Protein AF-A0A9Q8YGJ2-F1 (afdb_monomer)

Foldseek 3Di:
DDCPPPPPQADPPCDPVVVVVVVLVCLLCVCVVCDPVCLVVLVLVLLLLLQLLLLLLVLLQCQQQNHQALLLLLLLLLLLLQLQCCCPVVVDALVVSLVVSLVSLLVVLLVLLVLLPDLDPDPCLVVLLVVLVVVVVVVVVVCVVPVPPDPQDDPLSSLLVSLVSNLVSLSSQCNDDDPSVHVSSLSNLVSVLQNQLCPVSQVRQQGGFRDHPDDSSRLSVLSSVLSVVSLVVSVVCCPDPLVVLSNVSNVPVVVSVVVPRPSSVSNSVSSSSSSSSSSSSSSSVSSVVRTDGSCVSSDSVSSVLSVQQQQQLFRNDSCSSSVSSVVSSVCQPPVCVPVPPHVVSVVVVSVVSCVPPVRHPSVVVVVVVCVVDDDQPEWCDLVNLVCVLVPDAPDDPPDDQDDFDPFAFERWEKEFAQDCVCVLCVPQQQCVQRLSLLSVLLVNLVNSPFLEEEEEALQQEDADAKEKEQAQWAWDKAAAPVRNSSHIQTDIAGAPNVLLVQLQVCLVVVVGHYDYDHDRPDDDGSQVRSSCCSRPVVNPRHYGYIYDYLPDDLLSLLQSLLSSRVSSSVVRTHYYYYQYFFFQDDADPDDDDRSPFAAQDPVLVVLRVVLLVCQQQQVPVVNVVCLQVRCVPRVTRSSCSSVSSRCSRLPPQFRGKDWSGWGGDRNTTITMMITHGHD

Sequence (679 aa):
MSDTVMIKPVSRVPLKPICIAIALLVLLLFPVFAGERGQYYTVLLMTVFIFATLGHAWNLLAGFCGLLSFGTQAYVGLSGFTVAILSYYFGVPVFWSLPIAALVAAAFSFLLAAPLSELNATRNTWIGVAVAVVLWAVYEIVIAYNPQADVFGGAYIRRVIILLMIFLGALPLLKLKGAYFAIATWIIASALASVFNEWRVVGAGGGMNIASDSSISARYFAAFVILVLSSATVWWLLNSRYGKALTAVRDDEEAATAVGIDIRRVKTLVFLISAPMSALAAGVYYIDAVTITPPDAFHIRWSAYVVFIVVAGGMGTLWGPIIGALLFVFVQRFLVGIWGGGDLTLGIAAVLLILFLPRGVMGLVDDLRRNGRLPIPKAADFTTVRTFLEAPALGKSAEATPSYPSRPGVVSAFLVPSSPLPYLMPANPAWQALIRGFADARVALEASRPDTILMYSSSWMAVLDQPFQMRERLVGVHIDENWHEYGELSYDLRIDREATRAIIQSSRDIGLNSKPVDFERFPIDSGTISANGFLNPQGTTPLILAGANIYHDYETTERLARKAIEVATRLGRRVAVLGVGGLSGSLFRDEIVMQHDRLKSTADDEWNRSILDLMVRGDASALRNTIPKFSDAARVENRFKHFAWVSGAIGDRWAGARVLGYGPIYGTGAAVIEFHVRD

Mean predicted aligned error: 15.62 Å

Solvent-accessible surface area (backbone atoms only — not comparable to full-atom values): 34419 Å² total; per-residue (Å²): 142,77,83,74,76,76,78,66,86,58,82,76,78,81,68,54,69,66,60,54,53,51,52,52,50,51,61,69,46,38,64,74,75,41,42,82,89,27,48,68,58,45,53,53,50,30,51,29,27,26,45,17,25,34,7,48,20,49,31,46,33,34,37,40,38,53,44,48,66,40,28,56,15,35,26,27,27,53,5,32,51,40,31,22,50,36,16,56,78,66,64,40,56,58,75,68,28,31,62,54,14,16,49,55,23,25,54,54,34,48,62,66,39,52,49,46,67,54,91,77,67,58,94,61,62,58,55,60,36,55,49,51,54,49,53,48,54,50,50,54,52,51,36,76,76,35,70,85,72,56,86,60,57,60,75,65,55,35,51,50,54,51,36,49,49,51,42,61,47,30,42,63,37,52,44,43,73,56,72,51,21,18,52,26,33,29,51,43,15,46,37,51,24,56,50,42,33,65,32,66,91,53,42,11,60,77,17,43,60,36,58,67,93,71,51,71,65,57,52,31,51,52,28,48,51,52,26,53,52,46,54,49,50,52,51,53,44,55,73,36,76,62,25,56,50,30,46,38,42,38,75,37,54,68,61,28,42,77,76,69,48,62,61,49,62,55,54,38,50,43,39,46,52,21,25,23,39,28,5,40,26,29,26,54,51,33,62,71,60,34,51,51,33,26,74,69,37,27,26,69,62,54,32,53,52,33,50,45,16,17,45,48,9,10,63,44,41,90,62,8,12,52,52,8,14,49,49,48,51,48,41,60,58,50,51,24,65,72,72,40,69,56,69,57,44,52,52,53,51,45,52,52,41,48,74,77,35,75,49,9,55,51,40,52,55,52,50,60,63,49,66,78,51,80,84,72,61,74,46,53,48,70,68,53,49,45,50,63,72,66,42,80,65,92,64,75,73,90,66,82,78,78,86,52,46,88,58,56,24,75,26,42,36,37,38,31,42,25,70,41,59,58,64,47,44,68,83,37,70,41,34,43,46,36,52,51,9,39,52,54,51,20,54,53,49,62,73,30,62,43,62,31,34,44,33,34,22,53,67,32,71,34,86,77,54,38,44,32,58,48,48,58,68,48,73,53,76,41,63,45,91,88,53,47,76,45,30,60,51,72,46,60,47,32,32,40,48,68,54,38,51,53,33,42,68,52,31,52,81,77,77,36,64,45,40,81,42,72,59,97,82,62,85,75,33,52,15,56,48,40,46,39,50,59,54,45,68,83,35,78,59,24,28,35,42,34,45,29,41,73,85,54,54,51,67,56,35,17,53,50,26,33,50,41,42,53,49,33,28,75,71,60,33,25,26,27,34,35,10,22,35,42,41,22,49,49,57,62,93,63,94,73,64,69,66,70,46,42,60,66,43,71,70,37,51,55,49,45,51,55,51,51,53,35,42,38,67,36,41,63,68,63,42,68,70,42,47,66,57,45,23,66,76,27,47,22,45,73,64,45,35,27,54,26,32,39,52,25,46,54,46,92,33,54,66,19,36,46,79,54,13,62,38,35,57,63,14,12,36,31,41,21,34,44,45,43,67,58,127

Nearest PDB structures (foldseek):
  3vsj-assembly1_C  TM=9.852E-01  e=4.510E-29  Comamonas testosteroni CNB-1
  8ihg-assembly1_D  TM=9.730E-01  e=8.951E-27  Pseudomonas sp.
  7txy-assembly2_E  TM=9.400E-01  e=5.609E-23  Micromonospora rosaria
  8iq8-assembly1_D  TM=8.923E-01  e=1.448E-14  Acinetobacter baumannii
  8in2-assembly2_B  TM=7.397E-01  e=1.316E-08  Beta vulgaris

pLDDT: mean 84.08, std 15.03, range [22.81, 98.38]

Structure (mmCIF, N/CA/C/O backbone):
data_AF-A0A9Q8YGJ2-F1
#
_entry.id   AF-A0A9Q8YGJ2-F1
#
loop_
_atom_site.group_PDB
_atom_site.id
_atom_site.type_symbol
_atom_site.label_atom_id
_atom_site.label_alt_id
_atom_site.label_comp_id
_atom_site.label_asym_id
_atom_site.label_entity_id
_atom_site.label_seq_id
_atom_site.pdbx_PDB_ins_code
_atom_site.Cartn_x
_atom_si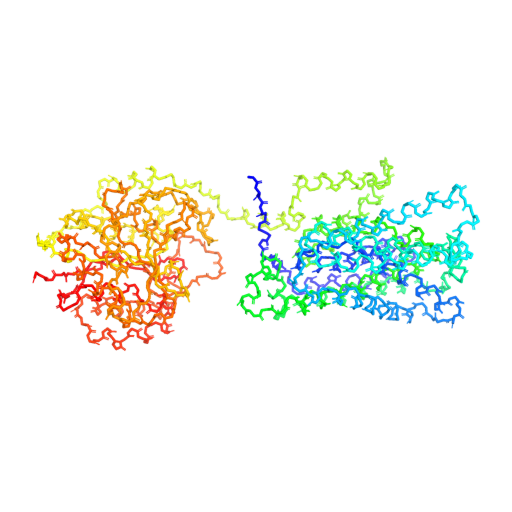te.Cartn_y
_atom_site.Cartn_z
_atom_site.occupancy
_atom_site.B_iso_or_equiv
_atom_site.auth_seq_id
_atom_site.auth_comp_id
_atom_site.auth_asym_id
_atom_site.auth_atom_id
_atom_site.pdbx_PDB_model_num
ATOM 1 N N . MET A 1 1 ? -0.282 20.358 4.629 1.00 27.69 1 MET A N 1
ATOM 2 C CA . MET A 1 1 ? -0.263 20.085 3.178 1.00 27.69 1 MET A CA 1
ATOM 3 C C . MET A 1 1 ? 0.861 19.108 2.893 1.00 27.69 1 MET A C 1
ATOM 5 O O . MET A 1 1 ? 1.986 19.510 2.638 1.00 27.69 1 MET A O 1
ATOM 9 N N . SER A 1 2 ? 0.571 17.823 3.029 1.00 22.81 2 SER A N 1
ATOM 10 C CA . SER A 1 2 ? 1.390 16.743 2.487 1.00 22.81 2 SER A CA 1
ATOM 11 C C . SER A 1 2 ? 0.384 15.692 2.054 1.00 22.81 2 SER A C 1
ATOM 13 O O . SER A 1 2 ? 0.039 14.797 2.821 1.00 22.81 2 SER A O 1
ATOM 15 N N . ASP A 1 3 ? -0.179 15.901 0.868 1.00 25.14 3 ASP A N 1
ATOM 16 C CA . ASP A 1 3 ? -1.005 14.903 0.205 1.00 25.14 3 ASP A CA 1
ATOM 17 C C . ASP A 1 3 ? -0.069 13.770 -0.205 1.00 25.14 3 ASP A C 1
ATOM 19 O O . ASP A 1 3 ? 0.464 13.726 -1.314 1.00 25.14 3 ASP A O 1
ATOM 23 N N . THR A 1 4 ? 0.205 12.869 0.734 1.00 25.83 4 THR A N 1
ATOM 24 C CA . THR A 1 4 ? 0.789 11.573 0.428 1.00 25.83 4 THR A CA 1
ATOM 25 C C . THR A 1 4 ? -0.290 10.833 -0.342 1.00 25.83 4 THR A C 1
ATOM 27 O O . THR A 1 4 ? -1.188 10.222 0.234 1.00 25.83 4 THR A O 1
ATOM 30 N N . VAL A 1 5 ? -0.268 10.987 -1.666 1.00 28.05 5 VAL A N 1
ATOM 31 C CA . VAL A 1 5 ? -1.128 10.253 -2.588 1.00 28.05 5 VAL A CA 1
ATOM 32 C C . VAL A 1 5 ? -0.881 8.771 -2.323 1.00 28.05 5 VAL A C 1
ATOM 34 O O . VAL A 1 5 ? 0.095 8.200 -2.802 1.00 28.05 5 VAL A O 1
ATOM 37 N N . MET A 1 6 ? -1.747 8.151 -1.518 1.00 28.98 6 MET A N 1
ATOM 38 C CA . MET A 1 6 ? -1.797 6.705 -1.366 1.00 28.98 6 MET A CA 1
ATOM 39 C C . MET A 1 6 ? -2.117 6.122 -2.740 1.00 28.98 6 MET A C 1
ATOM 41 O O . MET A 1 6 ? -3.264 6.121 -3.196 1.00 28.98 6 MET A O 1
ATOM 45 N N . ILE A 1 7 ? -1.088 5.652 -3.438 1.00 34.28 7 ILE A N 1
ATOM 46 C CA . ILE A 1 7 ? -1.246 4.897 -4.675 1.00 34.28 7 ILE A CA 1
ATOM 47 C C . ILE A 1 7 ? -1.779 3.518 -4.253 1.00 34.28 7 ILE A C 1
ATOM 49 O O . ILE A 1 7 ? -1.008 2.619 -3.922 1.00 34.28 7 ILE A O 1
ATOM 53 N N . LYS A 1 8 ? -3.112 3.371 -4.217 1.00 35.38 8 LYS A N 1
ATOM 54 C CA . LYS A 1 8 ? -3.815 2.103 -3.943 1.00 35.38 8 LYS A CA 1
ATOM 55 C C . LYS A 1 8 ? -3.195 0.951 -4.765 1.00 35.38 8 LYS A C 1
ATOM 57 O O . LYS A 1 8 ? -2.748 1.194 -5.892 1.00 35.38 8 LYS A O 1
ATOM 62 N N . PRO A 1 9 ? -3.179 -0.296 -4.251 1.00 35.69 9 PRO A N 1
ATOM 63 C CA . PRO A 1 9 ? -2.701 -1.445 -5.010 1.00 35.69 9 PRO A CA 1
ATOM 64 C C . PRO A 1 9 ? -3.460 -1.526 -6.332 1.00 35.69 9 PRO A C 1
ATOM 66 O O . PRO A 1 9 ? -4.690 -1.474 -6.381 1.00 35.69 9 PRO A O 1
ATOM 69 N N . VAL A 1 10 ? -2.685 -1.570 -7.408 1.00 42.53 10 VAL A N 1
ATOM 70 C CA . VAL A 1 10 ? -3.179 -1.325 -8.754 1.00 42.53 10 VAL A CA 1
ATOM 71 C C . VAL A 1 10 ? -4.232 -2.340 -9.173 1.00 42.53 10 VAL A C 1
ATOM 73 O O . VAL A 1 10 ? -4.067 -3.553 -9.006 1.00 42.53 10 VAL A O 1
ATOM 76 N N . SER A 1 11 ? -5.291 -1.809 -9.787 1.00 43.44 11 SER A N 1
ATOM 77 C CA . SER A 1 11 ? -6.306 -2.583 -10.477 1.00 43.44 11 SER A CA 1
ATOM 78 C C . SER A 1 11 ? -5.638 -3.523 -11.489 1.00 43.44 11 SER A C 1
ATOM 80 O O . SER A 1 11 ? -4.888 -3.153 -12.399 1.00 43.44 11 SER A O 1
ATOM 82 N N . ARG A 1 12 ? -5.897 -4.818 -11.334 1.00 52.47 12 ARG A N 1
ATOM 83 C CA . ARG A 1 12 ? -5.625 -5.765 -12.407 1.00 52.47 12 ARG A CA 1
ATOM 84 C C . ARG A 1 12 ? -6.705 -5.517 -13.439 1.00 52.47 12 ARG A C 1
ATOM 86 O O . ARG A 1 12 ? -7.825 -5.969 -13.240 1.00 52.47 12 ARG A O 1
ATOM 93 N N . VAL A 1 13 ? -6.406 -4.798 -14.519 1.00 50.41 13 VAL A N 1
ATOM 94 C CA . VAL A 1 13 ? -7.302 -4.777 -15.680 1.00 50.41 13 VAL A CA 1
ATOM 95 C C . VAL A 1 13 ? -7.495 -6.235 -16.107 1.00 50.41 13 VAL A C 1
ATOM 97 O O . VAL A 1 13 ? -6.526 -6.846 -16.566 1.00 50.41 13 VAL A O 1
ATOM 100 N N . PRO A 1 14 ? -8.697 -6.825 -15.958 1.00 52.34 14 PRO A N 1
ATOM 101 C CA . PRO A 1 14 ? -8.915 -8.206 -16.337 1.00 52.34 14 PRO A CA 1
ATOM 102 C C . PRO A 1 14 ? -9.162 -8.220 -17.845 1.00 52.34 14 PRO A C 1
ATOM 104 O O . PRO A 1 14 ? -10.291 -8.351 -18.313 1.00 52.34 14 PRO A O 1
ATOM 107 N N . LEU A 1 15 ? -8.106 -8.007 -18.632 1.00 59.38 15 LEU A N 1
ATOM 108 C CA . LEU A 1 15 ? -8.152 -8.367 -20.042 1.00 59.38 15 LEU A CA 1
ATOM 109 C C . LEU A 1 15 ? -8.342 -9.882 -20.091 1.00 59.38 15 LEU A C 1
ATOM 111 O O . LEU A 1 15 ? -7.583 -10.628 -19.468 1.00 59.38 15 LEU A O 1
ATOM 115 N N . LYS A 1 16 ? -9.384 -10.340 -20.796 1.00 71.69 16 LYS A N 1
ATOM 116 C CA . LYS A 1 16 ? -9.610 -11.775 -20.991 1.00 71.69 16 LYS A CA 1
ATOM 117 C C . LYS A 1 16 ? -8.320 -12.379 -21.575 1.00 71.69 16 LYS A C 1
ATOM 119 O O . LYS A 1 16 ? -7.793 -11.797 -22.526 1.00 71.69 16 LYS A O 1
ATOM 124 N N . PRO A 1 17 ? -7.825 -13.528 -21.073 1.00 75.25 17 PRO A N 1
ATOM 125 C CA . PRO A 1 17 ? -6.575 -14.137 -21.545 1.00 75.25 17 PRO A CA 1
ATOM 126 C C . PRO A 1 17 ? -6.527 -14.311 -23.069 1.00 75.25 17 PRO A C 1
ATOM 128 O O . PRO A 1 17 ? -5.486 -14.126 -23.690 1.00 75.25 17 PRO A O 1
ATOM 131 N N . ILE A 1 18 ? -7.689 -14.573 -23.672 1.00 76.00 18 ILE A N 1
ATOM 132 C CA . ILE A 1 18 ? -7.884 -14.683 -25.121 1.00 76.00 18 ILE A CA 1
ATOM 133 C C . ILE A 1 18 ? -7.499 -13.386 -25.850 1.00 76.00 18 ILE A C 1
ATOM 135 O O . ILE A 1 18 ? -6.799 -13.441 -26.854 1.00 76.00 18 ILE A O 1
ATOM 139 N N . CYS A 1 19 ? -7.894 -12.215 -25.344 1.00 81.62 19 CYS A N 1
ATOM 140 C CA . CYS A 1 19 ? -7.557 -10.937 -25.974 1.00 81.62 19 CYS A CA 1
ATOM 141 C C . CYS A 1 19 ? -6.047 -10.665 -25.932 1.00 81.62 19 CYS A C 1
ATOM 143 O O . CYS A 1 19 ? -5.491 -10.149 -26.897 1.00 81.62 19 CYS A O 1
ATOM 145 N N . ILE A 1 20 ? -5.383 -11.043 -24.835 1.00 82.75 20 ILE A N 1
ATOM 146 C CA . ILE A 1 20 ? -3.926 -10.920 -24.698 1.00 82.75 20 ILE A CA 1
ATOM 147 C C . ILE A 1 20 ? -3.229 -11.864 -25.683 1.00 82.75 20 ILE A C 1
ATOM 149 O O . ILE A 1 20 ? -2.323 -11.439 -26.393 1.00 82.75 20 ILE A O 1
ATOM 153 N N . ALA A 1 21 ? -3.680 -13.118 -25.775 1.00 83.75 21 ALA A N 1
ATOM 154 C CA . ALA A 1 21 ? -3.126 -14.098 -26.707 1.00 83.75 21 ALA A CA 1
ATOM 155 C C . ALA A 1 21 ? -3.262 -13.647 -28.170 1.00 83.75 21 ALA A C 1
ATOM 157 O O . ALA A 1 21 ? -2.299 -13.736 -28.928 1.00 83.75 21 ALA A O 1
ATOM 158 N N . ILE A 1 22 ? -4.420 -13.096 -28.551 1.00 87.12 22 ILE A N 1
ATOM 159 C CA . ILE A 1 22 ? -4.642 -12.537 -29.892 1.00 87.12 22 ILE A CA 1
ATOM 160 C C . ILE A 1 22 ? -3.704 -11.354 -30.145 1.00 87.12 22 ILE A C 1
ATOM 162 O O . ILE A 1 22 ? -3.053 -11.313 -31.183 1.00 87.12 22 ILE A O 1
ATOM 166 N N . ALA A 1 23 ? -3.591 -10.410 -29.206 1.00 86.62 23 ALA A N 1
ATOM 167 C CA . ALA A 1 23 ? -2.706 -9.257 -29.366 1.00 86.62 23 ALA A CA 1
ATOM 168 C C . ALA A 1 23 ? -1.233 -9.675 -29.520 1.00 86.62 23 ALA A C 1
ATOM 170 O O . ALA A 1 23 ? -0.542 -9.177 -30.406 1.00 86.62 23 ALA A O 1
ATOM 171 N N . LEU A 1 24 ? -0.764 -10.627 -28.707 1.00 89.50 24 LEU A N 1
ATOM 172 C CA . LEU A 1 24 ? 0.588 -11.178 -28.815 1.00 89.50 24 LEU A CA 1
ATOM 173 C C . LEU A 1 24 ? 0.812 -11.887 -30.153 1.00 89.50 24 LEU A C 1
ATOM 175 O O . LEU A 1 24 ? 1.868 -11.711 -30.752 1.00 89.50 24 LEU A O 1
ATOM 179 N N . LEU A 1 25 ? -0.175 -12.642 -30.644 1.00 89.56 25 LEU A N 1
ATOM 180 C CA . LEU A 1 25 ? -0.101 -13.304 -31.946 1.00 89.56 25 LEU A CA 1
ATOM 181 C C . LEU A 1 25 ? -0.027 -12.289 -33.094 1.00 89.56 25 LEU A C 1
ATOM 183 O O . LEU A 1 25 ? 0.777 -12.455 -34.008 1.00 89.56 25 LEU A O 1
ATOM 187 N N . VAL A 1 26 ? -0.827 -11.222 -33.033 1.00 90.00 26 VAL A N 1
ATOM 188 C CA . VAL A 1 26 ? -0.802 -10.140 -34.028 1.00 90.00 26 VAL A CA 1
ATOM 189 C C . VAL A 1 26 ? 0.565 -9.460 -34.054 1.00 90.00 26 VAL A C 1
ATOM 191 O O . VAL A 1 26 ? 1.125 -9.279 -35.132 1.00 90.00 26 VAL A O 1
ATOM 194 N N . LEU A 1 27 ? 1.129 -9.123 -32.890 1.00 91.50 27 LEU A N 1
ATOM 195 C CA . LEU A 1 27 ? 2.460 -8.514 -32.807 1.00 91.50 27 LEU A CA 1
ATOM 196 C C . LEU A 1 27 ? 3.555 -9.475 -33.294 1.00 91.50 27 LEU A C 1
ATOM 198 O O . LEU A 1 27 ? 4.428 -9.072 -34.052 1.00 91.50 27 LEU A O 1
ATOM 202 N N . LEU A 1 28 ? 3.474 -10.761 -32.947 1.00 91.19 28 LEU A N 1
ATOM 203 C CA . LEU A 1 28 ? 4.429 -11.769 -33.408 1.00 91.19 28 LEU A CA 1
ATOM 204 C C . LEU A 1 28 ? 4.438 -11.899 -34.940 1.00 91.19 28 LEU A C 1
ATOM 206 O O . LEU A 1 28 ? 5.500 -11.987 -35.550 1.00 91.19 28 LEU A O 1
ATOM 210 N N . LEU A 1 29 ? 3.265 -11.906 -35.575 1.00 89.62 29 LEU A N 1
ATOM 211 C CA . LEU A 1 29 ? 3.152 -12.081 -37.025 1.00 89.62 29 LEU A CA 1
ATOM 212 C C . LEU A 1 29 ? 3.311 -10.771 -37.813 1.00 89.62 29 LEU A C 1
ATOM 214 O O . LEU A 1 29 ? 3.398 -10.804 -39.042 1.00 89.62 29 LEU A O 1
ATOM 218 N N . PHE A 1 30 ? 3.375 -9.621 -37.137 1.00 90.50 30 PHE A N 1
ATOM 219 C CA . PHE A 1 30 ? 3.376 -8.309 -37.781 1.00 90.50 30 PHE A CA 1
ATOM 220 C C . PHE A 1 30 ? 4.476 -8.136 -38.844 1.00 90.50 30 PHE A C 1
ATOM 222 O O . PHE A 1 30 ? 4.127 -7.773 -39.968 1.00 90.50 30 PHE A O 1
ATOM 229 N N . PRO A 1 31 ? 5.768 -8.442 -38.590 1.00 87.62 31 PRO A N 1
ATOM 230 C CA . PRO A 1 31 ? 6.817 -8.246 -39.597 1.00 87.62 31 PRO A CA 1
ATOM 231 C C . PRO A 1 31 ? 6.627 -9.118 -40.844 1.00 87.62 31 PRO A C 1
ATOM 233 O O . PRO A 1 31 ? 7.026 -8.723 -41.936 1.00 87.62 31 PRO A O 1
ATOM 236 N N . VAL A 1 32 ? 6.005 -10.294 -40.684 1.00 85.56 32 VAL A N 1
ATOM 237 C CA . VAL A 1 32 ? 5.752 -11.244 -41.778 1.00 85.56 32 VAL A CA 1
ATOM 238 C C . VAL A 1 32 ? 4.692 -10.692 -42.729 1.00 85.56 32 VAL A C 1
ATOM 240 O O . VAL A 1 32 ? 4.869 -10.748 -43.942 1.00 85.56 32 VAL A O 1
ATOM 243 N N . PHE A 1 33 ? 3.615 -10.114 -42.191 1.00 86.62 33 PHE A N 1
ATOM 244 C CA . PHE A 1 33 ? 2.544 -9.525 -43.001 1.00 86.62 33 PHE A CA 1
ATOM 245 C C . PHE A 1 33 ? 2.880 -8.132 -43.533 1.00 86.62 33 PHE A C 1
ATOM 247 O O . PHE A 1 33 ? 2.445 -7.768 -44.623 1.00 86.62 33 PHE A O 1
ATOM 254 N N . ALA A 1 34 ? 3.634 -7.341 -42.770 1.00 82.56 34 ALA A N 1
ATOM 255 C CA . ALA A 1 34 ? 3.955 -5.969 -43.138 1.00 82.56 34 ALA A CA 1
ATOM 256 C C . ALA A 1 34 ? 4.971 -5.897 -44.297 1.00 82.56 34 ALA A C 1
ATOM 258 O O . ALA A 1 34 ? 4.949 -4.940 -45.076 1.00 82.56 34 ALA A O 1
ATOM 259 N N . GLY A 1 35 ? 5.831 -6.916 -44.438 1.00 81.06 35 GLY A N 1
ATOM 260 C CA . GLY A 1 35 ? 6.820 -7.015 -45.512 1.00 81.06 35 GLY A CA 1
ATOM 261 C C . GLY A 1 35 ? 7.759 -5.804 -45.584 1.00 81.06 35 GLY A C 1
ATOM 262 O O . GLY A 1 35 ? 7.913 -5.042 -44.628 1.00 81.06 35 GLY A O 1
ATOM 263 N N . GLU A 1 36 ? 8.381 -5.583 -46.744 1.00 78.00 36 GLU A N 1
ATOM 264 C CA . GLU A 1 36 ? 9.342 -4.482 -46.929 1.00 78.00 36 GLU A CA 1
ATOM 265 C C . GLU A 1 36 ? 8.700 -3.091 -46.812 1.00 78.00 36 GLU A C 1
ATOM 267 O O . GLU A 1 36 ? 9.293 -2.172 -46.249 1.00 78.00 36 GLU A O 1
ATOM 272 N N . ARG A 1 37 ? 7.443 -2.942 -47.251 1.00 78.62 37 ARG A N 1
ATOM 273 C CA . ARG A 1 37 ? 6.688 -1.678 -47.137 1.00 78.62 37 ARG A CA 1
ATOM 274 C C . ARG A 1 37 ? 6.381 -1.300 -45.682 1.00 78.62 37 ARG A C 1
ATOM 276 O O . ARG A 1 37 ? 6.091 -0.141 -45.399 1.00 78.62 37 ARG A O 1
ATOM 283 N N . GLY A 1 38 ? 6.454 -2.262 -44.763 1.00 83.50 38 GLY A N 1
ATOM 284 C CA . GLY A 1 38 ? 6.179 -2.099 -43.340 1.00 83.50 38 GLY A CA 1
ATOM 285 C C . GLY A 1 38 ? 7.407 -1.937 -42.441 1.00 83.50 38 GLY A C 1
ATOM 286 O O . GLY A 1 38 ? 7.250 -1.899 -41.216 1.00 83.50 38 GLY A O 1
ATOM 287 N N . GLN A 1 39 ? 8.621 -1.835 -42.996 1.00 86.19 39 GLN A N 1
ATOM 288 C CA . GLN A 1 39 ? 9.856 -1.732 -42.201 1.00 86.19 39 GLN A CA 1
ATOM 289 C C . GLN A 1 39 ? 9.835 -0.551 -41.227 1.00 86.19 39 GLN A C 1
ATOM 291 O O . GLN A 1 39 ? 10.215 -0.700 -40.068 1.00 86.19 39 GLN A O 1
ATOM 296 N N . TYR A 1 40 ? 9.301 0.594 -41.658 1.00 88.44 40 TYR A N 1
ATOM 297 C CA . TYR A 1 40 ? 9.141 1.769 -40.804 1.00 88.44 40 TYR A CA 1
ATOM 298 C C . TYR A 1 40 ? 8.322 1.470 -39.534 1.00 88.44 40 TYR A C 1
ATOM 300 O O . TYR A 1 40 ? 8.743 1.796 -38.424 1.00 88.44 40 TYR A O 1
ATOM 308 N N . TYR A 1 41 ? 7.177 0.798 -39.676 1.00 90.44 41 TYR A N 1
ATOM 309 C CA . TYR A 1 41 ? 6.331 0.425 -38.538 1.00 90.44 41 TYR A CA 1
ATOM 310 C C . TYR A 1 41 ? 6.960 -0.675 -37.680 1.00 90.44 41 TYR A C 1
ATOM 312 O O . TYR A 1 41 ? 6.751 -0.704 -36.470 1.00 90.44 41 TYR A O 1
ATOM 320 N N . THR A 1 42 ? 7.759 -1.551 -38.292 1.00 91.38 42 THR A N 1
ATOM 321 C CA . THR A 1 42 ? 8.524 -2.582 -37.578 1.00 91.38 42 THR A CA 1
ATOM 322 C C . THR A 1 42 ? 9.541 -1.938 -36.637 1.00 91.38 42 THR A C 1
ATOM 324 O O . THR A 1 42 ? 9.583 -2.286 -35.460 1.00 91.38 42 THR A O 1
ATOM 327 N N . VAL A 1 43 ? 10.290 -0.936 -37.111 1.00 91.38 43 VAL A N 1
ATOM 328 C CA . VAL A 1 43 ? 11.221 -0.162 -36.272 1.00 91.38 43 VAL A CA 1
ATOM 329 C C . VAL A 1 43 ? 10.463 0.611 -35.192 1.00 91.38 43 VAL A C 1
ATOM 331 O O . VAL A 1 43 ? 10.847 0.558 -34.029 1.00 91.38 43 VAL A O 1
ATOM 334 N N . LEU A 1 44 ? 9.337 1.248 -35.533 1.00 92.50 44 LEU A N 1
ATOM 335 C CA . LEU A 1 44 ? 8.521 1.991 -34.567 1.00 92.50 44 LEU A CA 1
ATOM 336 C C . LEU A 1 44 ? 8.041 1.103 -33.406 1.00 92.50 44 LEU A C 1
ATOM 338 O O . LEU A 1 44 ? 8.172 1.470 -32.239 1.00 92.50 44 LEU A O 1
ATOM 342 N N . LEU A 1 45 ? 7.502 -0.077 -33.717 1.00 93.94 45 LEU A N 1
ATOM 343 C CA . LEU A 1 45 ? 7.056 -1.046 -32.715 1.00 93.94 45 LEU A CA 1
ATOM 344 C C . LEU A 1 45 ? 8.228 -1.619 -31.913 1.00 93.94 45 LEU A C 1
ATOM 346 O O . LEU A 1 45 ? 8.114 -1.768 -30.699 1.00 93.94 45 LEU A O 1
ATOM 350 N N . MET A 1 46 ? 9.369 -1.880 -32.554 1.00 95.19 46 MET A N 1
ATOM 351 C CA . MET A 1 46 ? 10.592 -2.279 -31.854 1.00 95.19 46 MET A CA 1
ATOM 352 C C . MET A 1 46 ? 11.009 -1.221 -30.823 1.00 95.19 46 MET A C 1
ATOM 354 O O . MET A 1 46 ? 11.293 -1.569 -29.677 1.00 95.19 46 MET A O 1
ATOM 358 N N . THR A 1 47 ? 10.968 0.068 -31.178 1.00 94.94 47 THR A N 1
ATOM 359 C CA . THR A 1 47 ? 11.220 1.173 -30.241 1.00 94.94 47 THR A CA 1
ATOM 360 C C . THR A 1 47 ? 10.233 1.149 -29.073 1.00 94.94 47 THR A C 1
ATOM 362 O O . THR A 1 47 ? 10.652 1.255 -27.921 1.00 94.94 47 THR A O 1
ATOM 365 N N . VAL A 1 48 ? 8.936 0.933 -29.334 1.00 96.69 48 VAL A N 1
ATOM 366 C CA . VAL A 1 48 ? 7.928 0.772 -28.269 1.00 96.69 48 VAL A CA 1
ATOM 367 C C . VAL A 1 48 ? 8.303 -0.379 -27.335 1.00 96.69 48 VAL A C 1
ATOM 369 O O . VAL A 1 48 ? 8.241 -0.209 -26.120 1.00 96.69 48 VAL A O 1
ATOM 372 N N . PHE A 1 49 ? 8.729 -1.529 -27.861 1.00 97.69 49 PHE A N 1
ATOM 373 C CA . PHE A 1 49 ? 9.080 -2.689 -27.036 1.00 97.69 49 PHE A CA 1
ATOM 374 C C . PHE A 1 49 ? 10.302 -2.437 -26.152 1.00 97.69 49 PHE A C 1
ATOM 376 O O . PHE A 1 49 ? 10.282 -2.764 -24.963 1.00 97.69 49 PHE A O 1
ATOM 383 N N . ILE A 1 50 ? 11.340 -1.805 -26.702 1.00 97.75 50 ILE A N 1
ATOM 384 C CA . ILE A 1 50 ? 12.553 -1.421 -25.969 1.00 97.75 50 ILE A CA 1
ATOM 385 C C . ILE A 1 50 ? 12.192 -0.493 -24.804 1.00 97.75 50 ILE A C 1
ATOM 387 O O . ILE A 1 50 ? 12.518 -0.773 -23.648 1.00 97.75 50 ILE A O 1
ATOM 391 N N . PHE A 1 51 ? 11.462 0.587 -25.086 1.00 97.44 51 PHE A N 1
ATOM 392 C CA . PHE A 1 51 ? 11.107 1.583 -24.077 1.00 97.44 51 PHE A CA 1
ATOM 393 C C . PHE A 1 51 ? 10.070 1.077 -23.069 1.00 97.44 51 PHE A C 1
ATOM 395 O O . PHE A 1 51 ? 10.148 1.433 -21.894 1.00 97.44 51 PHE A O 1
ATOM 402 N N . ALA A 1 52 ? 9.156 0.190 -23.470 1.00 97.88 52 ALA A N 1
ATOM 403 C CA . ALA A 1 52 ? 8.251 -0.489 -22.545 1.00 97.88 52 ALA A CA 1
ATOM 404 C C . ALA A 1 52 ? 9.017 -1.404 -21.581 1.00 97.88 52 ALA A C 1
ATOM 406 O O . ALA A 1 52 ? 8.696 -1.454 -20.395 1.00 97.88 52 ALA A O 1
ATOM 407 N N . THR A 1 53 ? 10.061 -2.088 -22.058 1.00 98.06 53 THR A N 1
ATOM 408 C CA . THR A 1 53 ? 10.918 -2.946 -21.224 1.00 98.06 53 THR A CA 1
ATOM 409 C C . THR A 1 53 ? 11.730 -2.117 -20.224 1.00 98.06 53 THR A C 1
ATOM 411 O O . THR A 1 53 ? 11.742 -2.435 -19.033 1.00 98.06 53 THR A O 1
ATOM 414 N N . LEU A 1 54 ? 12.328 -1.003 -20.666 1.00 97.44 54 LEU A N 1
ATOM 415 C CA . LEU A 1 54 ? 12.978 -0.032 -19.773 1.00 97.44 54 LEU A CA 1
ATOM 416 C C . LEU A 1 54 ? 11.986 0.540 -18.745 1.00 97.44 54 LEU A C 1
ATOM 418 O O . LEU A 1 54 ? 12.296 0.638 -17.557 1.00 97.44 54 LEU A O 1
ATOM 422 N N . GLY A 1 55 ? 10.764 0.841 -19.191 1.00 96.75 55 GLY A N 1
ATOM 423 C CA . GLY A 1 55 ? 9.635 1.220 -18.347 1.00 96.75 55 GLY A CA 1
ATOM 424 C C . GLY A 1 55 ? 9.317 0.175 -17.283 1.00 96.75 55 GLY A C 1
ATOM 425 O O . GLY A 1 55 ? 9.193 0.517 -16.113 1.00 96.75 55 GLY A O 1
ATOM 426 N N . HIS A 1 56 ? 9.225 -1.105 -17.648 1.00 96.62 56 HIS A N 1
ATOM 427 C CA . HIS A 1 56 ? 8.982 -2.190 -16.698 1.00 96.62 56 HIS A CA 1
ATOM 428 C C . HIS A 1 56 ? 10.083 -2.298 -15.645 1.00 96.62 56 HIS A C 1
ATOM 430 O O . HIS A 1 56 ? 9.771 -2.450 -14.463 1.00 96.62 56 HIS A O 1
ATOM 436 N N . ALA A 1 57 ? 11.345 -2.190 -16.063 1.00 95.81 57 ALA A N 1
ATOM 437 C CA . ALA A 1 57 ? 12.493 -2.261 -15.171 1.00 95.81 57 ALA A CA 1
ATOM 438 C C . ALA A 1 57 ? 12.424 -1.162 -14.098 1.00 95.81 57 ALA A C 1
ATOM 440 O O . ALA A 1 57 ? 12.428 -1.441 -12.899 1.00 95.81 57 ALA A O 1
ATOM 441 N N . TRP A 1 58 ? 12.240 0.090 -14.518 1.00 94.75 58 TRP A N 1
ATOM 442 C CA . TRP A 1 58 ? 12.172 1.217 -13.588 1.00 94.75 58 TRP A CA 1
ATOM 443 C C . TRP A 1 58 ? 10.871 1.269 -12.785 1.00 94.75 58 TRP A C 1
ATOM 445 O O . TRP A 1 58 ? 10.882 1.652 -11.619 1.00 94.75 58 TRP A O 1
ATOM 455 N N . ASN A 1 59 ? 9.748 0.837 -13.361 1.00 94.12 59 ASN A N 1
ATOM 456 C CA . ASN A 1 59 ? 8.483 0.732 -12.638 1.00 94.12 59 ASN A CA 1
ATOM 457 C C . ASN A 1 59 ? 8.567 -0.299 -11.501 1.00 94.12 59 ASN A C 1
ATOM 459 O O . ASN A 1 59 ? 7.902 -0.132 -10.482 1.00 94.12 59 ASN A O 1
ATOM 463 N N . LEU A 1 60 ? 9.414 -1.328 -11.623 1.00 91.81 60 LEU A N 1
ATOM 464 C CA . LEU A 1 60 ? 9.705 -2.245 -10.521 1.00 91.81 60 LEU A CA 1
ATOM 465 C C . LEU A 1 60 ? 10.419 -1.543 -9.356 1.00 91.81 60 LEU A C 1
ATOM 467 O O . LEU A 1 60 ? 10.041 -1.741 -8.202 1.00 91.81 60 LEU A O 1
ATOM 471 N N . LEU A 1 61 ? 11.392 -0.682 -9.665 1.00 89.06 61 LEU A N 1
ATOM 472 C CA . LEU A 1 61 ? 12.120 0.127 -8.686 1.00 89.06 61 LEU A CA 1
ATOM 473 C C . LEU A 1 61 ? 11.222 1.195 -8.051 1.00 89.06 61 LEU A C 1
ATOM 475 O O . LEU A 1 61 ? 10.920 1.128 -6.862 1.00 89.06 61 LEU A O 1
ATOM 479 N N . ALA A 1 62 ? 10.764 2.167 -8.834 1.00 86.88 62 ALA A N 1
ATOM 480 C CA . ALA A 1 62 ? 10.060 3.332 -8.310 1.00 86.88 62 ALA A CA 1
ATOM 481 C C . ALA A 1 62 ? 8.569 3.062 -8.079 1.00 86.88 62 ALA A C 1
ATOM 483 O O . ALA A 1 62 ? 8.029 3.421 -7.038 1.00 86.88 62 ALA A O 1
ATOM 484 N N . GLY A 1 63 ? 7.905 2.395 -9.024 1.00 86.75 63 GLY A N 1
ATOM 485 C CA . GLY A 1 63 ? 6.457 2.208 -8.985 1.00 86.75 63 GLY A CA 1
ATOM 486 C C . GLY A 1 63 ? 5.990 1.184 -7.955 1.00 86.75 63 GLY A C 1
ATOM 487 O O . GLY A 1 63 ? 5.045 1.456 -7.220 1.00 86.75 63 GLY A O 1
ATOM 488 N N . PHE A 1 64 ? 6.634 0.017 -7.880 1.00 86.38 64 PHE A N 1
ATOM 489 C CA . PHE A 1 64 ? 6.234 -1.060 -6.965 1.00 86.38 64 PHE A CA 1
ATOM 490 C C . PHE A 1 64 ? 7.001 -1.066 -5.643 1.00 86.38 64 PHE A C 1
ATOM 492 O O . PHE A 1 64 ? 6.396 -1.375 -4.623 1.00 86.38 64 PHE A O 1
ATOM 499 N N . CYS A 1 65 ? 8.296 -0.731 -5.646 1.00 84.12 65 CYS A N 1
ATOM 500 C CA . CYS A 1 65 ? 9.136 -0.737 -4.441 1.00 84.12 65 CYS A CA 1
ATOM 501 C C . CYS A 1 65 ? 9.309 0.654 -3.796 1.00 84.12 65 CYS A C 1
ATOM 503 O O . CYS A 1 65 ? 9.801 0.736 -2.674 1.00 84.12 65 CYS A O 1
ATOM 505 N N . GLY A 1 66 ? 8.943 1.748 -4.478 1.00 83.44 66 GLY A N 1
ATOM 506 C CA . GLY A 1 66 ? 9.116 3.118 -3.965 1.00 83.44 66 GLY A CA 1
ATOM 507 C C . GLY A 1 66 ? 10.546 3.672 -4.062 1.00 83.44 66 GLY A C 1
ATOM 508 O O . GLY A 1 66 ? 10.846 4.726 -3.504 1.00 83.44 66 GLY A O 1
ATOM 509 N N . LEU A 1 67 ? 11.450 2.987 -4.768 1.00 82.12 67 LEU A N 1
ATOM 510 C CA . LEU A 1 67 ? 12.848 3.385 -4.927 1.00 82.12 67 LEU A CA 1
ATOM 511 C C . LEU A 1 67 ? 13.043 4.259 -6.166 1.00 82.12 67 LEU A C 1
ATOM 513 O O . LEU A 1 67 ? 13.190 3.764 -7.285 1.00 82.12 67 LEU A O 1
ATOM 517 N N . LEU A 1 68 ? 13.099 5.573 -5.964 1.00 83.38 68 LEU A N 1
ATOM 518 C CA . LEU A 1 68 ? 13.372 6.525 -7.037 1.00 83.38 68 LEU A CA 1
ATOM 519 C C . LEU A 1 68 ? 14.862 6.489 -7.430 1.00 83.38 68 LEU A C 1
ATOM 521 O O . LEU A 1 68 ? 15.684 7.153 -6.808 1.00 83.38 68 LEU A O 1
ATOM 525 N N . SER A 1 69 ? 15.227 5.712 -8.453 1.00 84.62 69 SER A N 1
ATOM 526 C CA . SER A 1 69 ? 16.599 5.660 -8.986 1.00 84.62 69 SER A CA 1
ATOM 527 C C . SER A 1 69 ? 16.727 6.423 -10.306 1.00 84.62 69 SER A C 1
ATOM 529 O O . SER A 1 69 ? 15.925 6.215 -11.213 1.00 84.62 69 SER A O 1
ATOM 531 N N . PHE A 1 70 ? 17.775 7.238 -10.452 1.00 86.06 70 PHE A N 1
ATOM 532 C CA . PHE A 1 70 ? 18.184 7.849 -11.728 1.00 86.06 70 PHE A CA 1
ATOM 533 C C . PHE A 1 70 ? 19.483 7.232 -12.269 1.00 86.06 70 PHE A C 1
ATOM 535 O O . PHE A 1 70 ? 20.220 7.850 -13.031 1.00 86.06 70 PHE A O 1
ATOM 542 N N . GLY A 1 71 ? 19.767 5.987 -11.875 1.00 84.75 71 GLY A N 1
ATOM 543 C CA . GLY A 1 71 ? 20.932 5.230 -12.331 1.00 84.75 71 GLY A CA 1
ATOM 544 C C . GLY A 1 71 ? 20.699 4.391 -13.586 1.00 84.75 71 GLY A C 1
ATOM 545 O O . GLY A 1 71 ? 21.620 3.705 -14.012 1.00 84.75 71 GLY A O 1
ATOM 546 N N . THR A 1 72 ? 19.505 4.410 -14.192 1.00 89.12 72 THR A N 1
ATOM 547 C CA . THR A 1 72 ? 19.155 3.538 -15.334 1.00 89.12 72 THR A CA 1
ATOM 548 C C . THR A 1 72 ? 20.152 3.653 -16.487 1.00 89.12 72 THR A C 1
ATOM 550 O O . THR A 1 72 ? 20.515 2.647 -17.093 1.00 89.12 72 THR A O 1
ATOM 553 N N . GLN A 1 73 ? 20.658 4.862 -16.740 1.00 93.06 73 GLN A N 1
ATOM 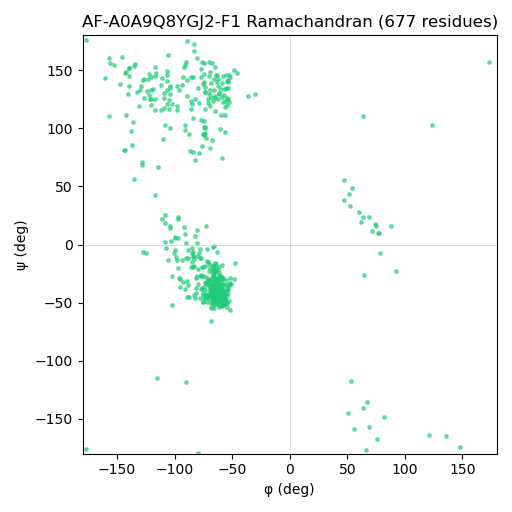554 C CA . GLN A 1 73 ? 21.671 5.129 -17.764 1.00 93.06 73 GLN A CA 1
ATOM 555 C C . GLN A 1 73 ? 23.006 4.392 -17.540 1.00 93.06 73 GLN A C 1
ATOM 557 O O . GLN A 1 73 ? 23.713 4.120 -18.502 1.00 93.06 73 GLN A O 1
ATOM 562 N N . ALA A 1 74 ? 23.341 3.994 -16.305 1.00 92.38 74 ALA A N 1
ATOM 563 C CA . ALA A 1 74 ? 24.498 3.134 -16.055 1.00 92.38 74 ALA A CA 1
ATOM 564 C C . ALA A 1 74 ? 24.308 1.758 -16.703 1.00 92.38 74 ALA A C 1
ATOM 566 O O . ALA A 1 74 ? 25.215 1.257 -17.359 1.00 92.38 74 ALA A O 1
ATOM 567 N N . TYR A 1 75 ? 23.120 1.161 -16.560 1.00 95.06 75 TYR A N 1
ATOM 568 C CA . TYR A 1 75 ? 22.804 -0.134 -17.169 1.00 95.06 75 TYR A CA 1
ATOM 569 C C . TYR A 1 75 ? 22.714 -0.040 -18.692 1.00 95.06 75 TYR A C 1
ATOM 571 O O . TYR A 1 75 ? 23.131 -0.967 -19.384 1.00 95.06 75 TYR A O 1
ATOM 579 N N . VAL A 1 76 ? 22.209 1.086 -19.207 1.00 96.69 76 VAL A N 1
ATOM 580 C CA . VAL A 1 76 ? 22.164 1.368 -20.647 1.00 96.69 76 VAL A CA 1
ATOM 581 C C . VAL A 1 76 ? 23.577 1.412 -21.231 1.00 96.69 76 VAL A C 1
ATOM 583 O O . VAL A 1 76 ? 23.882 0.646 -22.146 1.00 96.69 76 VAL A O 1
ATOM 586 N N . GLY A 1 77 ? 24.456 2.236 -20.654 1.00 95.44 77 GLY A N 1
ATOM 587 C CA . GLY A 1 77 ? 25.835 2.368 -21.112 1.00 95.44 77 GLY A CA 1
ATOM 588 C C . GLY A 1 77 ? 26.646 1.085 -20.957 1.00 95.44 77 GLY A C 1
ATOM 589 O O . GLY A 1 77 ? 27.260 0.634 -21.923 1.00 95.44 77 GLY A O 1
ATOM 590 N N . LEU A 1 78 ? 26.590 0.432 -19.790 1.00 95.50 78 LEU A N 1
ATOM 591 C CA . LEU A 1 78 ? 27.275 -0.847 -19.573 1.00 95.50 78 LEU A CA 1
ATOM 592 C C . LEU A 1 78 ? 26.828 -1.913 -20.576 1.00 95.50 78 LEU A C 1
ATOM 594 O O . LEU A 1 78 ? 27.666 -2.655 -21.085 1.00 95.50 78 LEU A O 1
ATOM 598 N N . SER A 1 79 ? 25.533 -1.978 -20.893 1.00 96.75 79 SER A N 1
ATOM 599 C CA . SER A 1 79 ? 25.018 -2.937 -21.867 1.00 96.75 79 SER A CA 1
ATOM 600 C C . SER A 1 79 ? 25.534 -2.664 -23.273 1.00 96.75 79 SER A C 1
ATOM 602 O O . SER A 1 79 ? 26.149 -3.537 -23.886 1.00 96.75 79 SER A O 1
ATOM 604 N N . GLY A 1 80 ? 25.343 -1.440 -23.768 1.00 95.62 80 GLY A N 1
ATOM 605 C CA . GLY A 1 80 ? 25.738 -1.091 -25.125 1.00 95.62 80 GLY A CA 1
ATOM 606 C C . GLY A 1 80 ? 27.248 -1.234 -25.349 1.00 95.62 80 GLY A C 1
ATOM 607 O O . GLY A 1 80 ? 27.664 -1.779 -26.371 1.00 95.62 80 GLY A O 1
ATOM 608 N N . PHE A 1 81 ? 28.077 -0.866 -24.363 1.00 96.25 81 PHE A N 1
ATOM 609 C CA . PHE A 1 81 ? 29.521 -1.089 -24.450 1.00 96.25 81 PHE A CA 1
ATOM 610 C C . PHE A 1 81 ? 29.899 -2.564 -24.334 1.00 96.25 81 PHE A C 1
ATOM 612 O O . PHE A 1 81 ? 30.822 -2.993 -25.017 1.00 96.25 81 PHE A O 1
ATOM 619 N N . THR A 1 82 ? 29.186 -3.367 -23.540 1.00 96.44 82 THR A N 1
ATOM 620 C CA . THR A 1 82 ? 29.415 -4.821 -23.503 1.00 96.44 82 THR A CA 1
ATOM 621 C C . THR A 1 82 ? 29.133 -5.448 -24.869 1.00 96.44 82 THR A C 1
ATOM 623 O O . THR A 1 82 ? 29.946 -6.221 -25.373 1.00 96.44 82 THR A O 1
ATOM 626 N N . VAL A 1 83 ? 28.023 -5.070 -25.512 1.00 96.69 83 VAL A N 1
ATOM 627 C CA . VAL A 1 83 ? 27.678 -5.520 -26.869 1.00 96.69 83 VAL A CA 1
ATOM 628 C C . VAL A 1 83 ? 28.732 -5.073 -27.886 1.00 96.69 83 VAL A C 1
ATOM 630 O O . VAL A 1 83 ? 29.173 -5.886 -28.702 1.00 96.69 83 VAL A O 1
ATOM 633 N N . ALA A 1 84 ? 29.176 -3.816 -27.821 1.00 95.44 84 ALA A N 1
ATOM 634 C CA . ALA A 1 84 ? 30.195 -3.274 -28.717 1.00 95.44 84 ALA A CA 1
ATOM 635 C C . ALA A 1 84 ? 31.552 -3.965 -28.547 1.00 95.44 84 ALA A C 1
ATOM 637 O O . ALA A 1 84 ? 32.130 -4.411 -29.530 1.00 95.44 84 ALA A O 1
ATOM 638 N N . ILE A 1 85 ? 32.031 -4.139 -27.312 1.00 94.88 85 ILE A N 1
ATOM 639 C CA . ILE A 1 85 ? 33.309 -4.808 -27.031 1.00 94.88 85 ILE A CA 1
ATOM 640 C C . ILE A 1 85 ? 33.286 -6.250 -27.546 1.00 94.88 85 ILE A C 1
ATOM 642 O O . ILE A 1 85 ? 34.215 -6.675 -28.230 1.00 94.88 85 ILE A O 1
ATOM 646 N N . LEU A 1 86 ? 32.227 -7.006 -27.240 1.00 95.75 86 LEU A N 1
ATOM 647 C CA . LEU A 1 86 ? 32.128 -8.418 -27.614 1.00 95.75 86 LEU A CA 1
ATOM 648 C C . LEU A 1 86 ? 32.003 -8.621 -29.125 1.00 95.75 86 LEU A C 1
ATOM 650 O O . LEU A 1 86 ? 32.645 -9.514 -29.674 1.00 95.75 86 LEU A O 1
ATOM 654 N N . SER A 1 87 ? 31.209 -7.792 -29.800 1.00 94.44 87 SER A N 1
ATOM 655 C CA . SER A 1 87 ? 31.060 -7.884 -31.256 1.00 94.44 87 SER A CA 1
ATOM 656 C C . SER A 1 87 ? 32.312 -7.410 -31.994 1.00 94.44 87 SER A C 1
ATOM 658 O O . SER A 1 87 ? 32.774 -8.099 -32.898 1.00 94.44 87 SER A O 1
ATOM 660 N N . TYR A 1 88 ? 32.901 -6.283 -31.587 1.00 92.69 88 TYR A N 1
ATOM 661 C CA . TYR A 1 88 ? 34.027 -5.671 -32.290 1.00 92.69 88 TYR A CA 1
ATOM 662 C C . TYR A 1 88 ? 35.355 -6.403 -32.056 1.00 92.69 88 TYR A C 1
ATOM 664 O O . TYR A 1 88 ? 36.062 -6.713 -33.010 1.00 92.69 88 TYR A O 1
ATOM 672 N N . TYR A 1 89 ? 35.707 -6.699 -30.798 1.00 92.31 89 TYR A N 1
ATOM 673 C CA . TYR A 1 89 ? 37.007 -7.301 -30.471 1.00 92.31 89 TYR A CA 1
ATOM 674 C C . TYR A 1 89 ? 37.005 -8.825 -30.516 1.00 92.31 89 TYR A C 1
ATOM 676 O O . TYR A 1 89 ? 38.012 -9.426 -30.880 1.00 92.31 89 TYR A O 1
ATOM 684 N N . PHE A 1 90 ? 35.894 -9.449 -30.124 1.00 93.19 90 PHE A N 1
ATOM 685 C CA . PHE A 1 90 ? 35.803 -10.904 -29.984 1.00 93.19 90 PHE A CA 1
ATOM 686 C C . PHE A 1 90 ? 34.972 -11.564 -31.091 1.00 93.19 90 PHE A C 1
ATOM 688 O O . PHE A 1 90 ? 34.862 -12.788 -31.108 1.00 93.19 90 PHE A O 1
ATOM 695 N N . GLY A 1 91 ? 34.378 -10.784 -32.005 1.00 91.00 91 GLY A N 1
ATOM 696 C CA . GLY A 1 91 ? 33.551 -11.307 -33.097 1.00 91.00 91 GLY A CA 1
ATOM 697 C C . GLY A 1 91 ? 32.303 -12.057 -32.622 1.00 91.00 91 GLY A C 1
ATOM 698 O O . GLY A 1 91 ? 31.750 -12.868 -33.363 1.00 91.00 91 GLY A O 1
ATOM 699 N N . VAL A 1 92 ? 31.868 -11.843 -31.375 1.00 94.06 92 VAL A N 1
ATOM 700 C CA . VAL A 1 92 ? 30.706 -12.540 -30.812 1.00 94.06 92 VAL A CA 1
ATOM 701 C C . VAL A 1 92 ? 29.442 -12.018 -31.499 1.00 94.06 92 VAL A C 1
ATOM 703 O O . VAL A 1 92 ? 29.233 -10.801 -31.521 1.00 94.06 92 VAL A O 1
ATOM 706 N N . PRO A 1 93 ? 28.552 -12.890 -32.013 1.00 93.56 93 PRO A N 1
ATOM 707 C CA . PRO A 1 93 ? 27.321 -12.432 -32.642 1.00 93.56 93 PRO A CA 1
ATOM 708 C C . PRO A 1 93 ? 26.463 -11.617 -31.667 1.00 93.56 93 PRO A C 1
ATOM 710 O O . PRO A 1 93 ? 26.292 -11.989 -30.504 1.00 93.56 93 PRO A O 1
ATOM 713 N N . VAL A 1 94 ? 25.871 -10.529 -32.158 1.00 93.25 94 VAL A N 1
ATOM 714 C CA . VAL A 1 94 ? 25.226 -9.498 -31.324 1.00 93.25 94 VAL A CA 1
ATOM 715 C C . VAL A 1 94 ? 24.085 -9.989 -30.431 1.00 93.25 94 VAL A C 1
ATOM 717 O O . VAL A 1 94 ? 23.854 -9.430 -29.368 1.00 93.25 94 VAL A O 1
ATOM 720 N N . PHE A 1 95 ? 23.375 -11.054 -30.800 1.00 94.31 95 PHE A N 1
ATOM 721 C CA . PHE A 1 95 ? 22.324 -11.603 -29.935 1.00 94.31 95 PHE A CA 1
ATOM 722 C C . PHE A 1 95 ? 22.887 -12.425 -28.767 1.00 94.31 95 PHE A C 1
ATOM 724 O O . PHE A 1 95 ? 22.262 -12.485 -27.711 1.00 94.31 95 PHE A O 1
ATOM 731 N N . TRP A 1 96 ? 24.084 -13.005 -28.915 1.00 93.12 96 TRP A N 1
ATOM 732 C CA . TRP A 1 96 ? 24.776 -13.731 -27.844 1.00 93.12 96 TRP A CA 1
ATOM 733 C C . TRP A 1 96 ? 25.479 -12.800 -26.856 1.00 93.12 96 TRP A C 1
ATOM 735 O O . TRP A 1 96 ? 25.713 -13.188 -25.711 1.00 93.12 96 TRP A O 1
ATOM 745 N N . SER A 1 97 ? 25.769 -11.559 -27.251 1.00 95.19 97 SER A N 1
ATOM 746 C CA . SER A 1 97 ? 26.271 -10.552 -26.318 1.00 95.19 97 SER A CA 1
ATOM 747 C C . SER A 1 97 ? 25.176 -9.986 -25.403 1.00 95.19 97 SER A C 1
ATOM 749 O O . SER A 1 97 ? 25.509 -9.502 -24.324 1.00 95.19 97 SER A O 1
ATOM 751 N N . LEU A 1 98 ? 23.882 -10.118 -25.745 1.00 96.25 98 LEU A N 1
ATOM 752 C CA . LEU A 1 98 ? 22.766 -9.638 -24.911 1.00 96.25 98 LEU A CA 1
ATOM 753 C C . LEU A 1 98 ? 22.685 -10.330 -23.532 1.00 96.25 98 LEU A C 1
ATOM 755 O O . LEU A 1 98 ? 22.631 -9.614 -22.529 1.00 96.25 98 LEU A O 1
ATOM 759 N N . PRO A 1 99 ? 22.724 -11.677 -23.407 1.00 96.88 99 PRO A N 1
ATOM 760 C CA . PRO A 1 99 ? 22.788 -12.325 -22.096 1.00 96.88 99 PRO A CA 1
ATOM 761 C C . PRO A 1 99 ? 24.017 -11.916 -21.280 1.00 96.88 99 PRO A C 1
ATOM 763 O O . PRO A 1 99 ? 23.915 -11.726 -20.071 1.00 96.88 99 PRO A O 1
ATOM 766 N N . ILE A 1 100 ? 25.175 -11.739 -21.926 1.00 96.75 100 ILE A N 1
ATOM 767 C CA . ILE A 1 100 ? 26.405 -11.324 -21.239 1.00 96.75 100 ILE A CA 1
ATOM 768 C C . ILE A 1 100 ? 26.262 -9.887 -20.725 1.00 96.75 100 ILE A C 1
ATOM 770 O O . ILE A 1 100 ? 26.579 -9.618 -19.569 1.00 96.75 100 ILE A O 1
ATOM 774 N N . ALA A 1 101 ? 25.700 -8.984 -21.529 1.00 96.25 101 ALA A N 1
ATOM 775 C CA . ALA A 1 101 ? 25.379 -7.621 -21.117 1.00 96.25 101 ALA A CA 1
ATOM 776 C C . ALA A 1 101 ? 24.412 -7.593 -19.919 1.00 96.25 101 ALA A C 1
ATOM 778 O O . ALA A 1 101 ? 24.610 -6.828 -18.973 1.00 96.25 101 ALA A O 1
ATOM 779 N N . ALA A 1 102 ? 23.409 -8.475 -19.911 1.00 96.88 102 ALA A N 1
ATOM 780 C CA . ALA A 1 102 ? 22.491 -8.635 -18.788 1.00 96.88 102 ALA A CA 1
ATOM 781 C C . ALA A 1 102 ? 23.205 -9.107 -17.508 1.00 96.88 102 ALA A C 1
ATOM 783 O O . ALA A 1 102 ? 22.931 -8.584 -16.427 1.00 96.88 102 ALA A O 1
ATOM 784 N N . LEU A 1 103 ? 24.151 -10.047 -17.622 1.00 96.56 103 LEU A N 1
ATOM 785 C CA . LEU A 1 103 ? 24.968 -10.525 -16.501 1.00 96.56 103 LEU A CA 1
ATOM 786 C C . LEU A 1 103 ? 25.916 -9.444 -15.968 1.00 96.56 103 LEU A C 1
ATOM 788 O O . LEU A 1 103 ? 26.037 -9.293 -14.753 1.00 96.56 103 LEU A O 1
ATOM 792 N N . VAL A 1 104 ? 26.545 -8.657 -16.847 1.00 95.06 104 VAL A N 1
ATOM 793 C CA . VAL A 1 104 ? 27.390 -7.516 -16.454 1.00 95.06 104 VAL A CA 1
ATOM 794 C C . VAL A 1 104 ? 26.567 -6.485 -15.680 1.00 95.06 104 VAL A C 1
ATOM 796 O O . VAL A 1 104 ? 26.988 -6.032 -14.615 1.00 95.06 104 VAL A O 1
ATOM 799 N N . ALA A 1 105 ? 25.361 -6.165 -16.153 1.00 94.50 105 ALA A N 1
ATOM 800 C CA . ALA A 1 105 ? 24.458 -5.260 -15.449 1.00 94.50 105 ALA A CA 1
ATOM 801 C C . ALA A 1 105 ? 23.969 -5.835 -14.110 1.00 94.50 105 ALA A C 1
ATOM 803 O O . ALA A 1 105 ? 23.901 -5.097 -13.128 1.00 94.50 105 ALA A O 1
ATOM 804 N N . ALA A 1 106 ? 23.683 -7.140 -14.036 1.00 92.31 106 ALA A N 1
ATOM 805 C CA . ALA A 1 106 ? 23.334 -7.817 -12.786 1.00 92.31 106 ALA A CA 1
ATOM 806 C C . ALA A 1 106 ? 24.476 -7.745 -11.764 1.00 92.31 106 ALA A C 1
ATOM 808 O O . ALA A 1 106 ? 24.243 -7.402 -10.607 1.00 92.31 106 ALA A O 1
ATOM 809 N N . ALA A 1 107 ? 25.709 -8.029 -12.193 1.00 89.88 107 ALA A N 1
ATOM 810 C CA . ALA A 1 107 ? 26.895 -7.975 -11.345 1.00 89.88 107 ALA A CA 1
ATOM 811 C C . ALA A 1 107 ? 27.146 -6.551 -10.834 1.00 89.88 107 ALA A C 1
ATOM 813 O O . ALA A 1 107 ? 27.329 -6.344 -9.634 1.00 89.88 107 ALA A O 1
ATOM 814 N N . PHE A 1 108 ? 27.064 -5.557 -11.721 1.00 88.31 108 PHE A N 1
ATOM 815 C CA . PHE A 1 108 ? 27.168 -4.152 -11.342 1.00 88.31 108 PHE A CA 1
ATOM 816 C C . PHE A 1 108 ? 26.060 -3.746 -10.359 1.00 88.31 108 PHE A C 1
ATOM 818 O O . PHE A 1 108 ? 26.330 -3.142 -9.323 1.00 88.31 108 PHE A O 1
ATOM 825 N N . SER A 1 109 ? 24.817 -4.148 -10.623 1.00 87.31 109 SER A N 1
ATOM 826 C CA . SER A 1 109 ? 23.686 -3.872 -9.739 1.00 87.31 109 SER A CA 1
ATOM 827 C C . SER A 1 109 ? 23.804 -4.564 -8.383 1.00 87.31 109 SER A C 1
ATOM 829 O O . SER A 1 109 ? 23.360 -4.001 -7.387 1.00 87.31 109 SER A O 1
ATOM 831 N N . PHE A 1 110 ? 24.374 -5.767 -8.318 1.00 84.12 110 PHE A N 1
ATOM 832 C CA . PHE A 1 110 ? 24.618 -6.470 -7.062 1.00 84.12 110 PHE A CA 1
ATOM 833 C C . PHE A 1 110 ? 25.645 -5.721 -6.204 1.00 84.12 110 PHE A C 1
ATOM 835 O O . PHE A 1 110 ? 25.421 -5.533 -5.009 1.00 84.12 110 PHE A O 1
ATOM 842 N N . LEU A 1 111 ? 26.716 -5.210 -6.825 1.00 79.12 111 LEU A N 1
ATOM 843 C CA . LEU A 1 111 ? 27.699 -4.352 -6.156 1.00 79.12 111 LEU A CA 1
ATOM 844 C C . LEU A 1 111 ? 27.059 -3.057 -5.640 1.00 79.12 111 LEU A C 1
ATOM 846 O O . LEU A 1 111 ? 27.305 -2.666 -4.501 1.00 79.12 111 LEU A O 1
ATOM 850 N N . LEU A 1 112 ? 26.187 -2.428 -6.434 1.00 74.38 112 LEU A N 1
ATOM 851 C CA . LEU A 1 112 ? 25.431 -1.244 -6.012 1.00 74.38 112 LEU A CA 1
ATOM 852 C C . LEU A 1 112 ? 24.405 -1.532 -4.917 1.00 74.38 112 LEU A C 1
ATOM 854 O O . LEU A 1 112 ? 24.089 -0.652 -4.121 1.00 74.38 112 LEU A O 1
ATOM 858 N N . ALA A 1 113 ? 23.873 -2.749 -4.866 1.00 70.94 113 ALA A N 1
ATOM 859 C CA . ALA A 1 113 ? 22.905 -3.140 -3.857 1.00 70.94 113 ALA A CA 1
ATOM 860 C C . ALA A 1 113 ? 23.555 -3.569 -2.531 1.00 70.94 113 ALA A C 1
ATOM 862 O O . ALA A 1 113 ? 22.849 -3.683 -1.532 1.00 70.94 113 ALA A O 1
ATOM 863 N N . ALA A 1 114 ? 24.874 -3.792 -2.487 1.00 67.06 114 ALA A N 1
ATOM 864 C CA . ALA A 1 114 ? 25.573 -4.200 -1.270 1.00 67.06 114 ALA A CA 1
ATOM 865 C C . ALA A 1 114 ? 25.531 -3.137 -0.146 1.00 67.06 114 ALA A C 1
ATOM 867 O O . ALA A 1 114 ? 25.176 -3.503 0.970 1.00 67.06 114 ALA A O 1
ATOM 868 N N . PRO A 1 115 ? 25.768 -1.828 -0.389 1.00 61.34 115 PRO A N 1
ATOM 869 C CA . PRO A 1 115 ? 25.688 -0.789 0.646 1.00 61.34 115 PRO A CA 1
ATOM 870 C C . PRO A 1 115 ? 24.293 -0.591 1.249 1.00 61.34 115 PRO A C 1
ATOM 872 O O . PRO A 1 115 ? 24.192 -0.060 2.354 1.00 61.34 115 PRO A O 1
ATOM 875 N N . LEU A 1 116 ? 23.225 -1.044 0.573 1.00 59.88 116 LEU A N 1
ATOM 876 C CA . LEU A 1 116 ? 21.853 -1.046 1.107 1.00 59.88 116 LEU A CA 1
ATOM 877 C C . LEU A 1 116 ? 21.702 -1.956 2.346 1.00 59.88 116 LEU A C 1
ATOM 879 O O . LEU A 1 116 ? 20.633 -1.991 2.951 1.00 59.88 116 LEU A O 1
ATOM 883 N N . SER A 1 117 ? 22.740 -2.717 2.721 1.00 47.16 117 SER A N 1
ATOM 884 C CA . SER A 1 117 ? 22.723 -3.682 3.822 1.00 47.16 117 SER A CA 1
ATOM 885 C C . SER A 1 117 ? 22.813 -3.093 5.230 1.00 47.16 117 SER A C 1
ATOM 887 O O . SER A 1 117 ? 22.619 -3.838 6.187 1.00 47.16 117 SER A O 1
ATOM 889 N N . GLU A 1 118 ? 23.125 -1.807 5.388 1.00 51.81 118 GLU A N 1
ATOM 890 C CA . GLU A 1 118 ? 23.269 -1.179 6.706 1.00 51.81 118 GLU A CA 1
ATOM 891 C C . GLU A 1 118 ? 22.101 -0.228 6.989 1.00 51.81 118 GLU A C 1
ATOM 893 O O . GLU A 1 118 ? 22.055 0.894 6.491 1.00 51.81 118 GLU A O 1
ATOM 898 N N . LEU A 1 119 ? 21.167 -0.689 7.826 1.00 47.84 119 LEU A N 1
ATOM 899 C CA . LEU A 1 119 ? 19.921 -0.007 8.214 1.00 47.84 119 LEU A CA 1
ATOM 900 C C . LEU A 1 119 ? 20.112 1.275 9.053 1.00 47.84 119 LEU A C 1
ATOM 902 O O . LEU A 1 119 ? 19.136 1.951 9.355 1.00 47.84 119 LEU A O 1
ATOM 906 N N . ASN A 1 120 ? 21.349 1.648 9.393 1.00 49.47 120 ASN A N 1
ATOM 907 C CA . ASN A 1 120 ? 21.653 2.804 10.239 1.00 49.47 120 ASN A CA 1
ATOM 908 C C . ASN A 1 120 ? 22.403 3.890 9.455 1.00 49.47 120 ASN A C 1
ATOM 910 O O . ASN A 1 120 ? 23.566 4.189 9.732 1.00 49.47 120 ASN A O 1
ATOM 914 N N . ALA A 1 121 ? 21.745 4.511 8.475 1.00 48.44 121 ALA A N 1
ATOM 915 C CA . ALA A 1 121 ? 22.241 5.772 7.931 1.00 48.44 121 ALA A CA 1
ATOM 916 C C . ALA A 1 121 ? 21.986 6.885 8.957 1.00 48.44 121 ALA A C 1
ATOM 918 O O . ALA A 1 121 ? 20.892 7.439 9.053 1.00 48.44 121 ALA A O 1
ATOM 919 N N . THR A 1 122 ? 22.995 7.199 9.767 1.00 52.22 122 THR A N 1
ATOM 920 C CA . THR A 1 122 ? 22.965 8.398 10.606 1.00 52.22 122 THR A CA 1
ATOM 921 C C . THR A 1 122 ? 22.960 9.648 9.721 1.00 52.22 122 THR A C 1
ATOM 923 O O . THR A 1 122 ? 23.511 9.658 8.622 1.00 52.22 122 THR A O 1
ATOM 926 N N . ARG A 1 123 ? 22.384 10.747 10.226 1.00 52.00 123 ARG A N 1
ATOM 927 C CA . ARG A 1 123 ? 22.312 12.081 9.584 1.00 52.00 123 ARG A CA 1
ATOM 928 C C . ARG A 1 123 ? 23.649 12.587 8.995 1.00 52.00 123 ARG A C 1
ATOM 930 O O . ARG A 1 123 ? 23.654 13.494 8.169 1.00 52.00 123 ARG A O 1
ATOM 937 N N . ASN A 1 124 ? 24.771 11.982 9.385 1.00 54.47 124 ASN A N 1
ATOM 938 C CA . ASN A 1 124 ? 26.134 12.378 9.050 1.00 54.47 124 ASN A CA 1
ATOM 939 C C . ASN A 1 124 ? 26.680 11.765 7.744 1.00 54.47 124 ASN A C 1
ATOM 941 O O . ASN A 1 124 ? 27.770 12.146 7.324 1.00 54.47 124 ASN A O 1
ATOM 945 N N . THR A 1 125 ? 25.956 10.867 7.060 1.00 57.19 125 THR A N 1
ATOM 946 C CA . THR A 1 125 ? 26.418 10.270 5.786 1.00 57.19 125 THR A CA 1
ATOM 947 C C . THR A 1 125 ? 26.642 11.316 4.676 1.00 57.19 125 THR A C 1
ATOM 949 O O . THR A 1 125 ? 27.518 11.143 3.832 1.00 57.19 125 THR A O 1
ATOM 952 N N . TRP A 1 126 ? 25.934 12.451 4.727 1.00 57.94 126 TRP A N 1
ATOM 953 C CA . TRP A 1 126 ? 26.128 13.601 3.828 1.00 57.94 126 TRP A CA 1
ATOM 954 C C . TRP A 1 126 ? 27.480 14.286 3.960 1.00 57.94 126 TRP A C 1
ATOM 956 O O . TRP A 1 126 ? 27.989 14.823 2.979 1.00 57.94 126 TRP A O 1
ATOM 966 N N . ILE A 1 127 ? 28.058 14.273 5.162 1.00 59.81 127 ILE A N 1
ATOM 967 C CA . ILE A 1 127 ? 29.305 14.982 5.446 1.00 59.81 127 ILE A CA 1
ATOM 968 C C . ILE A 1 127 ? 30.439 14.344 4.644 1.00 59.81 127 ILE A C 1
ATOM 970 O O . ILE A 1 127 ? 31.198 15.060 4.005 1.00 59.81 127 ILE A O 1
ATOM 974 N N . GLY A 1 128 ? 30.500 13.010 4.583 1.00 57.53 128 GLY A N 1
ATOM 975 C CA . GLY A 1 128 ? 31.523 12.306 3.802 1.00 57.53 128 GLY A CA 1
ATOM 976 C C . GLY A 1 128 ? 31.467 12.625 2.304 1.00 57.53 128 GLY A C 1
ATOM 977 O O . GLY A 1 128 ? 32.501 12.776 1.662 1.00 57.53 128 GLY A O 1
ATOM 978 N N . VAL A 1 129 ? 30.264 12.801 1.759 1.00 55.97 129 VAL A N 1
ATOM 979 C CA . VAL A 1 129 ? 30.053 13.101 0.334 1.00 55.97 129 VAL A CA 1
ATOM 980 C C . VAL A 1 129 ? 30.340 14.560 0.019 1.00 55.97 129 VAL A C 1
ATOM 982 O O . VAL A 1 129 ? 31.036 14.844 -0.951 1.00 55.97 129 VAL A O 1
ATOM 985 N N . ALA A 1 130 ? 29.841 15.486 0.840 1.00 61.50 130 ALA A N 1
ATOM 986 C CA . ALA A 1 130 ? 30.148 16.904 0.697 1.00 61.50 130 ALA A CA 1
ATOM 987 C C . ALA A 1 130 ? 31.662 17.134 0.786 1.00 61.50 130 ALA A C 1
ATOM 989 O O . ALA A 1 130 ? 32.224 17.845 -0.040 1.00 61.50 130 ALA A O 1
ATOM 990 N N . VAL A 1 131 ? 32.333 16.455 1.721 1.00 60.59 131 VAL A N 1
ATOM 991 C CA . VAL A 1 131 ? 33.793 16.472 1.840 1.00 60.59 131 VAL A CA 1
ATOM 992 C C . VAL A 1 131 ? 34.455 15.897 0.586 1.00 60.59 131 VAL A C 1
ATOM 994 O O . VAL A 1 131 ? 35.350 16.540 0.055 1.00 60.59 131 VAL A O 1
ATOM 997 N N . ALA A 1 132 ? 34.006 14.757 0.050 1.00 56.88 132 ALA A N 1
ATOM 998 C CA . ALA A 1 132 ? 34.587 14.177 -1.166 1.00 56.88 132 ALA A CA 1
ATOM 999 C C . ALA A 1 132 ? 34.444 15.090 -2.401 1.00 56.88 132 ALA A C 1
ATOM 1001 O O . ALA A 1 132 ? 35.407 15.269 -3.145 1.00 56.88 132 ALA A O 1
ATOM 1002 N N . VAL A 1 133 ? 33.274 15.708 -2.601 1.00 63.84 133 VAL A N 1
ATOM 1003 C CA . VAL A 1 133 ? 33.025 16.640 -3.717 1.00 63.84 133 VAL A CA 1
ATOM 1004 C C . VAL A 1 133 ? 33.833 17.927 -3.556 1.00 63.84 133 VAL A C 1
ATOM 1006 O O . VAL A 1 133 ? 34.415 18.406 -4.526 1.00 63.84 133 VAL A O 1
ATOM 1009 N N . VAL A 1 134 ? 33.903 18.480 -2.341 1.00 67.50 134 VAL A N 1
ATOM 1010 C CA . VAL A 1 134 ? 34.713 19.672 -2.054 1.00 67.50 134 VAL A CA 1
ATOM 1011 C C . VAL A 1 134 ? 36.194 19.372 -2.258 1.00 67.50 134 VAL A C 1
ATOM 1013 O O . VAL A 1 134 ? 36.872 20.148 -2.920 1.00 67.50 134 VAL A O 1
ATOM 1016 N N . LEU A 1 135 ? 36.693 18.237 -1.763 1.00 62.28 135 LEU A N 1
ATOM 1017 C CA . LEU A 1 135 ? 38.080 17.819 -1.976 1.00 62.28 135 LEU A CA 1
ATOM 1018 C C . LEU A 1 135 ? 38.389 17.623 -3.463 1.00 62.28 135 LEU A C 1
ATOM 1020 O O . LEU A 1 135 ? 39.450 18.046 -3.912 1.00 62.28 135 LEU A O 1
ATOM 1024 N N . TRP A 1 136 ? 37.459 17.053 -4.236 1.00 68.12 136 TRP A N 1
ATOM 1025 C CA . TRP A 1 136 ? 37.596 16.957 -5.688 1.00 68.12 136 TRP A CA 1
ATOM 1026 C C . TRP A 1 136 ? 37.673 18.332 -6.361 1.00 68.12 136 TRP A C 1
ATOM 1028 O O . TRP A 1 136 ? 38.600 18.588 -7.127 1.00 68.12 136 TRP A O 1
ATOM 1038 N N . ALA A 1 137 ? 36.731 19.227 -6.060 1.00 66.94 137 ALA A N 1
ATOM 1039 C CA . ALA A 1 137 ? 36.693 20.562 -6.649 1.00 66.94 137 ALA A CA 1
ATOM 1040 C C . ALA A 1 137 ? 37.953 21.367 -6.296 1.00 66.94 137 ALA A C 1
ATOM 1042 O O . ALA A 1 137 ? 38.550 22.002 -7.162 1.00 66.94 137 ALA A O 1
ATOM 1043 N N . VAL A 1 138 ? 38.398 21.294 -5.037 1.00 71.19 138 VAL A N 1
ATOM 1044 C CA . VAL A 1 138 ? 39.647 21.911 -4.574 1.00 71.19 138 VAL A CA 1
ATOM 1045 C C . VAL A 1 138 ? 40.843 21.329 -5.320 1.00 71.19 138 VAL A C 1
ATOM 1047 O O . VAL A 1 138 ? 41.698 22.087 -5.764 1.00 71.19 138 VAL A O 1
ATOM 1050 N N . TYR A 1 139 ? 40.898 20.012 -5.509 1.00 67.00 139 TYR A N 1
ATOM 1051 C CA . TYR A 1 139 ? 41.977 19.361 -6.245 1.00 67.00 139 TYR A CA 1
ATOM 1052 C C . TYR A 1 139 ? 42.046 19.805 -7.718 1.00 67.00 139 TYR A C 1
ATOM 1054 O O . TYR A 1 139 ? 43.126 20.151 -8.198 1.00 67.00 139 TYR A O 1
ATOM 1062 N N . GLU A 1 140 ? 40.909 19.869 -8.422 1.00 66.50 140 GLU A N 1
ATOM 1063 C CA . GLU A 1 140 ? 40.849 20.374 -9.805 1.00 66.50 140 GLU A CA 1
ATOM 1064 C C . GLU A 1 140 ? 41.283 21.842 -9.895 1.00 66.50 140 GLU A C 1
ATOM 1066 O O . GLU A 1 140 ? 42.056 22.204 -10.782 1.00 66.50 140 GLU A O 1
ATOM 1071 N N . ILE A 1 141 ? 40.859 22.681 -8.944 1.00 73.38 141 ILE A N 1
ATOM 1072 C CA . ILE A 1 141 ? 41.298 24.080 -8.862 1.00 73.38 141 ILE A CA 1
ATOM 1073 C C . ILE A 1 141 ? 42.815 24.149 -8.644 1.00 73.38 141 ILE A C 1
ATOM 1075 O O . ILE A 1 141 ? 43.507 24.848 -9.380 1.00 73.38 141 ILE A O 1
ATOM 1079 N N . VAL A 1 142 ? 43.361 23.403 -7.679 1.00 71.38 142 VAL A N 1
ATOM 1080 C CA . VAL A 1 142 ? 44.801 23.404 -7.364 1.00 71.38 142 VAL A CA 1
ATOM 1081 C C . VAL A 1 142 ? 45.639 23.027 -8.583 1.00 71.38 142 VAL A C 1
ATOM 1083 O O . VAL A 1 142 ? 46.651 23.671 -8.846 1.00 71.38 142 VAL A O 1
ATOM 1086 N N . ILE A 1 143 ? 45.207 22.042 -9.366 1.00 67.81 143 ILE A N 1
ATOM 1087 C CA . ILE A 1 143 ? 45.923 21.635 -10.579 1.00 67.81 143 ILE A CA 1
ATOM 1088 C C . ILE A 1 143 ? 45.755 22.613 -11.727 1.00 67.81 143 ILE A C 1
ATOM 1090 O O . ILE A 1 143 ? 46.708 22.815 -12.479 1.00 67.81 143 ILE A O 1
ATOM 1094 N N . ALA A 1 144 ? 44.576 23.216 -11.878 1.00 71.00 144 ALA A N 1
ATOM 1095 C CA . ALA A 1 144 ? 44.371 24.249 -12.884 1.00 71.00 144 ALA A CA 1
ATOM 1096 C C . ALA A 1 144 ? 45.367 25.408 -12.699 1.00 71.00 144 ALA A C 1
ATOM 1098 O O . ALA A 1 144 ? 45.844 25.966 -13.685 1.00 71.00 144 ALA A O 1
ATOM 1099 N N . TYR A 1 145 ? 45.729 25.722 -11.449 1.00 79.44 145 TYR A N 1
ATOM 1100 C CA . TYR A 1 145 ? 46.729 26.741 -11.119 1.00 79.44 145 TYR A CA 1
ATOM 1101 C C . TYR A 1 145 ? 48.171 26.218 -11.040 1.00 79.44 145 TYR A C 1
ATOM 1103 O O . TYR A 1 145 ? 49.098 26.965 -11.349 1.00 79.44 145 TYR A O 1
ATOM 1111 N N . ASN A 1 146 ? 48.392 24.963 -10.640 1.00 76.25 146 ASN A N 1
ATOM 1112 C CA . ASN A 1 146 ? 49.723 24.366 -10.538 1.00 76.25 146 ASN A CA 1
ATOM 1113 C C . ASN A 1 146 ? 49.753 22.926 -11.085 1.00 76.25 146 ASN A C 1
ATOM 1115 O O . ASN A 1 146 ? 49.669 21.961 -10.318 1.00 76.25 146 ASN A O 1
ATOM 1119 N N . PRO A 1 147 ? 49.944 22.757 -12.407 1.00 71.25 147 PRO A N 1
ATOM 1120 C CA . PRO A 1 147 ? 49.965 21.443 -13.048 1.00 71.25 147 PRO A CA 1
ATOM 1121 C C . PRO A 1 147 ? 51.077 20.506 -12.553 1.00 71.25 147 PRO A C 1
ATOM 1123 O O . PRO A 1 147 ? 50.973 19.298 -12.747 1.00 71.25 147 PRO A O 1
ATOM 1126 N N . GLN A 1 148 ? 52.136 21.035 -11.925 1.00 71.12 148 GLN A N 1
ATOM 1127 C CA . GLN A 1 148 ? 53.235 20.230 -11.374 1.00 71.12 148 GLN A CA 1
ATOM 1128 C C . GLN A 1 148 ? 52.948 19.672 -9.971 1.00 71.12 148 GLN A C 1
ATOM 1130 O O . GLN A 1 148 ? 53.684 18.809 -9.504 1.00 71.12 148 GLN A O 1
ATOM 1135 N N . ALA A 1 149 ? 51.871 20.111 -9.310 1.00 67.62 149 ALA A N 1
ATOM 1136 C CA . ALA A 1 149 ? 51.424 19.582 -8.017 1.00 67.62 149 ALA A CA 1
ATOM 1137 C C . ALA A 1 149 ? 50.620 18.268 -8.139 1.00 67.62 149 ALA A C 1
ATOM 1139 O O . ALA A 1 149 ? 49.953 17.847 -7.192 1.00 67.62 149 ALA A O 1
ATOM 1140 N N . ASP A 1 150 ? 50.642 17.629 -9.309 1.00 65.19 150 ASP A N 1
ATOM 1141 C CA . ASP A 1 150 ? 49.877 16.420 -9.584 1.00 65.19 150 ASP A CA 1
ATOM 1142 C C . ASP A 1 150 ? 50.460 15.185 -8.881 1.00 65.19 150 ASP A C 1
ATOM 1144 O O . ASP A 1 150 ? 51.416 14.559 -9.340 1.00 65.19 150 ASP A O 1
ATOM 1148 N N . VAL A 1 151 ? 49.840 14.816 -7.761 1.00 63.28 151 VAL A N 1
ATOM 1149 C CA . VAL A 1 151 ? 50.239 13.671 -6.929 1.00 63.28 151 VAL A CA 1
ATOM 1150 C C . VAL A 1 151 ? 49.876 12.313 -7.563 1.00 63.28 151 VAL A C 1
ATOM 1152 O O . VAL A 1 151 ? 50.442 11.294 -7.174 1.00 63.28 151 VAL A O 1
ATOM 1155 N N . PHE A 1 152 ? 48.951 12.261 -8.536 1.00 59.12 152 PHE A N 1
ATOM 1156 C CA . PHE A 1 152 ? 48.420 11.002 -9.092 1.00 59.12 152 PHE A CA 1
ATOM 1157 C C . PHE A 1 152 ? 48.997 10.625 -10.471 1.00 59.12 152 PHE A C 1
ATOM 1159 O O . PHE A 1 152 ? 48.627 9.591 -11.032 1.00 59.12 152 PHE A O 1
ATOM 1166 N N . GLY A 1 153 ? 49.939 11.408 -11.008 1.00 63.16 153 GLY A N 1
ATOM 1167 C CA . GLY A 1 153 ? 50.609 11.118 -12.280 1.00 63.16 153 GLY A CA 1
ATOM 1168 C C . GLY A 1 153 ? 49.788 11.542 -13.502 1.00 63.16 153 GLY A C 1
ATOM 1169 O O . GLY A 1 153 ? 49.076 12.530 -13.461 1.00 63.16 153 GLY A O 1
ATOM 1170 N N . GLY A 1 154 ? 49.899 10.837 -14.636 1.00 62.22 154 GLY A N 1
ATOM 1171 C CA . GLY A 1 154 ? 49.277 11.275 -15.897 1.00 62.22 154 GLY A CA 1
ATOM 1172 C C . GLY A 1 154 ? 47.774 11.588 -15.778 1.00 62.22 154 GLY A C 1
ATOM 1173 O O . GLY A 1 154 ? 47.048 10.896 -15.066 1.00 62.22 154 GLY A O 1
ATOM 1174 N N . ALA A 1 155 ? 47.296 12.586 -16.536 1.00 63.34 155 ALA A N 1
ATOM 1175 C CA . ALA A 1 155 ? 45.927 13.126 -16.461 1.00 63.34 155 ALA A CA 1
ATOM 1176 C C . ALA A 1 155 ? 44.807 12.060 -16.474 1.00 63.34 155 ALA A C 1
ATOM 1178 O O . ALA A 1 155 ? 43.758 12.253 -15.861 1.00 63.34 155 ALA A O 1
ATOM 1179 N N . TYR A 1 156 ? 45.053 10.921 -17.129 1.00 59.81 156 TYR A N 1
ATOM 1180 C CA . TYR A 1 156 ? 44.170 9.755 -17.141 1.00 59.81 156 TYR A CA 1
ATOM 1181 C C . TYR A 1 156 ? 44.064 9.058 -15.772 1.00 59.81 156 TYR A C 1
ATOM 1183 O O . TYR A 1 156 ? 42.964 8.871 -15.258 1.00 59.81 156 TYR A O 1
ATOM 1191 N N . ILE A 1 157 ? 45.197 8.704 -15.153 1.00 64.31 157 ILE A N 1
ATOM 1192 C CA . ILE A 1 157 ? 45.246 7.977 -13.871 1.00 64.31 157 ILE A CA 1
ATOM 1193 C C . ILE A 1 157 ? 44.625 8.832 -12.765 1.00 64.31 157 ILE A C 1
ATOM 1195 O O . ILE A 1 157 ? 43.800 8.352 -11.988 1.00 64.31 157 ILE A O 1
ATOM 1199 N N . ARG A 1 158 ? 44.940 10.127 -12.773 1.00 62.88 158 ARG A N 1
ATOM 1200 C CA . ARG A 1 158 ? 44.375 11.132 -11.876 1.00 62.88 158 ARG A CA 1
ATOM 1201 C C . ARG A 1 158 ? 42.850 11.177 -11.899 1.00 62.88 158 ARG A C 1
ATOM 1203 O O . ARG A 1 158 ? 42.208 11.054 -10.858 1.00 62.88 158 ARG A O 1
ATOM 1210 N N . ARG A 1 159 ? 42.258 11.323 -13.087 1.00 63.34 159 ARG A N 1
ATOM 1211 C CA . ARG A 1 159 ? 40.799 11.401 -13.247 1.00 63.34 159 ARG A CA 1
ATOM 1212 C C . ARG A 1 159 ? 40.122 10.081 -12.896 1.00 63.34 159 ARG A C 1
ATOM 1214 O O . ARG A 1 159 ? 39.098 10.100 -12.226 1.00 63.34 159 ARG A O 1
ATOM 1221 N N . VAL A 1 160 ? 40.712 8.941 -13.260 1.00 63.56 160 VAL A N 1
ATOM 1222 C CA . VAL A 1 160 ? 40.177 7.616 -12.901 1.00 63.56 160 VAL A CA 1
ATOM 1223 C C . VAL A 1 160 ? 40.160 7.410 -11.385 1.00 63.56 160 VAL A C 1
ATOM 1225 O O . VAL A 1 160 ? 39.143 6.972 -10.857 1.00 63.56 160 VAL A O 1
ATOM 1228 N N . ILE A 1 161 ? 41.228 7.769 -10.667 1.00 64.44 161 ILE A N 1
ATOM 1229 C CA . ILE A 1 161 ? 41.295 7.641 -9.200 1.00 64.44 161 ILE A CA 1
ATOM 1230 C C . ILE A 1 161 ? 40.248 8.530 -8.518 1.00 64.44 161 ILE A C 1
ATOM 1232 O O . ILE A 1 161 ? 39.557 8.091 -7.602 1.00 64.44 161 ILE A O 1
ATOM 1236 N N . ILE A 1 162 ? 40.078 9.760 -8.992 1.00 63.28 162 ILE A N 1
ATOM 1237 C CA . ILE A 1 162 ? 39.059 10.697 -8.507 1.00 63.28 162 ILE A CA 1
ATOM 1238 C C . ILE A 1 162 ? 37.643 10.180 -8.749 1.00 63.28 162 ILE A C 1
ATOM 1240 O O . ILE A 1 162 ? 36.800 10.235 -7.859 1.00 63.28 162 ILE A O 1
ATOM 1244 N N . LEU A 1 163 ? 37.377 9.649 -9.938 1.00 63.06 163 LEU A N 1
ATOM 1245 C CA . LEU A 1 163 ? 36.078 9.078 -10.281 1.00 63.06 163 LEU A CA 1
ATOM 1246 C C . LEU A 1 163 ? 35.803 7.807 -9.475 1.00 63.06 163 LEU A C 1
ATOM 1248 O O . LEU A 1 163 ? 34.667 7.587 -9.061 1.00 63.06 163 LEU A O 1
ATOM 1252 N N . LEU A 1 164 ? 36.839 7.016 -9.177 1.00 65.25 164 LEU A N 1
ATOM 1253 C CA . LEU A 1 164 ? 36.756 5.886 -8.257 1.00 65.25 164 LEU A CA 1
ATOM 1254 C C . LEU A 1 164 ? 36.432 6.362 -6.834 1.00 65.25 164 LEU A C 1
ATOM 1256 O O . LEU A 1 164 ? 35.592 5.763 -6.172 1.00 65.25 164 LEU A O 1
ATOM 1260 N N . MET A 1 165 ? 37.032 7.466 -6.377 1.00 62.00 165 MET A N 1
ATOM 1261 C CA . MET A 1 165 ? 36.705 8.090 -5.090 1.00 62.00 165 MET A CA 1
ATOM 1262 C C . MET A 1 165 ? 35.270 8.632 -5.054 1.00 62.00 165 MET A C 1
ATOM 1264 O O . MET A 1 165 ? 34.595 8.463 -4.044 1.00 62.00 165 MET A O 1
ATOM 1268 N N . ILE A 1 166 ? 34.768 9.221 -6.145 1.00 63.75 166 ILE A N 1
ATOM 1269 C CA . ILE A 1 166 ? 33.368 9.663 -6.268 1.00 63.75 166 ILE A CA 1
ATOM 1270 C C . ILE A 1 166 ? 32.424 8.455 -6.263 1.00 63.75 166 ILE A C 1
ATOM 1272 O O . ILE A 1 166 ? 31.408 8.476 -5.572 1.00 63.75 166 ILE A O 1
ATOM 1276 N N . PHE A 1 167 ? 32.772 7.382 -6.977 1.00 65.19 167 PHE A N 1
ATOM 1277 C CA . PHE A 1 167 ? 32.015 6.133 -6.983 1.00 65.19 167 PHE A CA 1
ATOM 1278 C C . PHE A 1 167 ? 31.957 5.512 -5.581 1.00 65.19 167 PHE A C 1
ATOM 1280 O O . PHE A 1 167 ? 30.863 5.274 -5.074 1.00 65.19 167 PHE A O 1
ATOM 1287 N N . LEU A 1 168 ? 33.105 5.327 -4.912 1.00 64.50 168 LEU A N 1
ATOM 1288 C CA . LEU A 1 168 ? 33.169 4.823 -3.534 1.00 64.50 168 LEU A CA 1
ATOM 1289 C C . LEU A 1 168 ? 32.454 5.764 -2.552 1.00 64.50 168 LEU A C 1
ATOM 1291 O O . LEU A 1 168 ? 31.763 5.296 -1.651 1.00 64.50 168 LEU A O 1
ATOM 1295 N N . GLY A 1 169 ? 32.578 7.078 -2.742 1.00 61.44 169 GLY A N 1
ATOM 1296 C CA . GLY A 1 169 ? 31.926 8.109 -1.937 1.00 61.44 169 GLY A CA 1
ATOM 1297 C C . GLY A 1 169 ? 30.412 8.191 -2.142 1.00 61.44 169 GLY A C 1
ATOM 1298 O O . GLY A 1 169 ? 29.707 8.640 -1.242 1.00 61.44 169 GLY A O 1
ATOM 1299 N N . ALA A 1 170 ? 29.887 7.718 -3.275 1.00 60.16 170 ALA A N 1
ATOM 1300 C CA . ALA A 1 170 ? 28.453 7.642 -3.546 1.00 60.16 170 ALA A CA 1
ATOM 1301 C C . ALA A 1 170 ? 27.794 6.376 -2.964 1.00 60.16 170 ALA A C 1
ATOM 1303 O O . ALA A 1 170 ? 26.582 6.374 -2.747 1.00 60.16 170 ALA A O 1
ATOM 1304 N N . LEU A 1 171 ? 28.562 5.324 -2.642 1.00 66.50 171 LEU A N 1
ATOM 1305 C CA . LEU A 1 171 ? 28.030 4.088 -2.045 1.00 66.50 171 LEU A CA 1
ATOM 1306 C C . LEU A 1 171 ? 27.289 4.324 -0.711 1.00 66.50 171 LEU A C 1
ATOM 1308 O O . LEU A 1 171 ? 26.205 3.766 -0.538 1.00 66.50 171 LEU A O 1
ATOM 1312 N N . PRO A 1 172 ? 27.771 5.171 0.222 1.00 63.22 172 PRO A N 1
ATOM 1313 C CA . PRO A 1 172 ? 27.027 5.512 1.432 1.00 63.22 172 PRO A CA 1
ATOM 1314 C C . PRO A 1 172 ? 25.712 6.259 1.167 1.00 63.22 172 PRO A C 1
ATOM 1316 O O . PRO A 1 172 ? 24.763 6.082 1.928 1.00 63.22 172 PRO A O 1
ATOM 1319 N N . LEU A 1 173 ? 25.615 7.058 0.095 1.00 60.56 173 LEU A N 1
ATOM 1320 C CA . LEU A 1 173 ? 24.378 7.779 -0.248 1.00 60.56 173 LEU A CA 1
ATOM 1321 C C . LEU A 1 173 ? 23.251 6.835 -0.668 1.00 60.56 173 LEU A C 1
ATOM 1323 O O . LEU A 1 173 ? 22.080 7.186 -0.543 1.00 60.56 173 LEU A O 1
ATOM 1327 N N . LEU A 1 174 ? 23.589 5.628 -1.128 1.00 62.88 174 LEU A N 1
ATOM 1328 C CA . LEU A 1 174 ? 22.599 4.605 -1.454 1.00 62.88 174 LEU A CA 1
ATOM 1329 C C . LEU A 1 174 ? 21.819 4.138 -0.215 1.00 62.88 174 LEU A C 1
ATOM 1331 O O . LEU A 1 174 ? 20.747 3.564 -0.364 1.00 62.88 174 LEU A O 1
ATOM 1335 N N . LYS A 1 175 ? 22.301 4.435 1.001 1.00 65.38 175 LYS A N 1
ATOM 1336 C CA . LYS A 1 175 ? 21.586 4.174 2.261 1.00 65.38 175 LYS A CA 1
ATOM 1337 C C . LYS A 1 175 ? 20.481 5.196 2.561 1.00 65.38 175 LYS A C 1
ATOM 1339 O O . LYS A 1 175 ? 19.707 5.005 3.495 1.00 65.38 175 LYS A O 1
ATOM 1344 N N . LEU A 1 176 ? 20.426 6.303 1.819 1.00 65.44 176 LEU A N 1
ATOM 1345 C CA . LEU A 1 176 ? 19.511 7.415 2.076 1.00 65.44 176 LEU A CA 1
ATOM 1346 C C . LEU A 1 176 ? 18.194 7.237 1.313 1.00 65.44 176 LEU A C 1
ATOM 1348 O O . LEU A 1 176 ? 18.142 6.560 0.290 1.00 65.44 176 LEU A O 1
ATOM 1352 N N . LYS A 1 177 ? 17.111 7.841 1.818 1.00 67.19 177 LYS A N 1
ATOM 1353 C CA . LYS A 1 177 ? 15.757 7.703 1.255 1.00 67.19 177 LYS A CA 1
ATOM 1354 C C . LYS A 1 177 ? 15.443 8.804 0.229 1.00 67.19 177 LYS A C 1
ATOM 1356 O O . LYS A 1 177 ? 15.952 9.922 0.315 1.00 67.19 177 LYS A O 1
ATOM 1361 N N . GLY A 1 178 ? 14.555 8.496 -0.718 1.00 70.31 178 GLY A N 1
ATOM 1362 C CA . GLY A 1 178 ? 13.939 9.479 -1.619 1.00 70.31 178 GLY A CA 1
ATOM 1363 C C . GLY A 1 178 ? 14.903 10.128 -2.620 1.00 70.31 178 GLY A C 1
ATOM 1364 O O . GLY A 1 178 ? 15.710 9.449 -3.250 1.00 70.31 178 GLY A O 1
ATOM 1365 N N . ALA A 1 179 ? 14.813 11.453 -2.783 1.00 71.38 179 ALA A N 1
ATOM 1366 C CA . ALA A 1 179 ? 15.556 12.214 -3.799 1.00 71.38 179 ALA A CA 1
ATOM 1367 C C . ALA A 1 179 ? 17.079 12.011 -3.731 1.00 71.38 179 ALA A C 1
ATOM 1369 O O . ALA A 1 179 ? 17.777 12.030 -4.741 1.00 71.38 179 ALA A O 1
ATOM 1370 N N . TYR A 1 180 ? 17.594 11.767 -2.536 1.00 72.88 180 TYR A N 1
ATOM 1371 C CA . TYR A 1 180 ? 19.008 11.554 -2.294 1.00 72.88 180 TYR A CA 1
ATOM 1372 C C . TYR A 1 180 ? 19.548 10.259 -2.899 1.00 72.88 180 TYR A C 1
ATOM 1374 O O . TYR A 1 180 ? 20.636 10.251 -3.474 1.00 72.88 180 TYR A O 1
ATOM 1382 N N . PHE A 1 181 ? 18.754 9.192 -2.837 1.00 77.56 181 PHE A N 1
ATOM 1383 C CA . PHE A 1 181 ? 19.042 7.939 -3.523 1.00 77.56 181 PHE A CA 1
ATOM 1384 C C . PHE A 1 181 ? 19.096 8.136 -5.045 1.00 77.56 181 PHE A C 1
ATOM 1386 O O . PHE A 1 181 ? 19.991 7.633 -5.732 1.00 77.56 181 PHE A O 1
ATOM 1393 N N . ALA A 1 182 ? 18.162 8.930 -5.574 1.00 81.44 182 ALA A N 1
ATOM 1394 C CA . ALA A 1 182 ? 18.102 9.257 -6.992 1.00 81.44 182 ALA A CA 1
ATOM 1395 C C . ALA A 1 182 ? 19.375 9.987 -7.449 1.00 81.44 182 ALA A C 1
ATOM 1397 O O . ALA A 1 182 ? 20.008 9.573 -8.419 1.00 81.44 182 ALA A O 1
ATOM 1398 N N . ILE A 1 183 ? 19.804 11.006 -6.697 1.00 78.00 183 ILE A N 1
ATOM 1399 C CA . ILE A 1 183 ? 21.039 11.759 -6.963 1.00 78.00 183 ILE A CA 1
ATOM 1400 C C . ILE A 1 183 ? 22.267 10.844 -6.892 1.00 78.00 183 ILE A C 1
ATOM 1402 O O . ILE A 1 183 ? 23.114 10.892 -7.779 1.00 78.00 183 ILE A O 1
ATOM 1406 N N . ALA A 1 184 ? 22.354 9.972 -5.886 1.00 76.69 184 ALA A N 1
ATOM 1407 C CA . ALA A 1 184 ? 23.469 9.038 -5.737 1.00 76.69 184 ALA A CA 1
ATOM 1408 C C . ALA A 1 184 ? 23.619 8.113 -6.950 1.00 76.69 184 ALA A C 1
ATOM 1410 O O . ALA A 1 184 ? 24.697 7.992 -7.529 1.00 76.69 184 ALA A O 1
ATOM 1411 N N . THR A 1 185 ? 22.514 7.490 -7.364 1.00 83.94 185 THR A N 1
ATOM 1412 C CA . THR A 1 185 ? 22.503 6.585 -8.520 1.00 83.94 185 THR A CA 1
ATOM 1413 C C . THR A 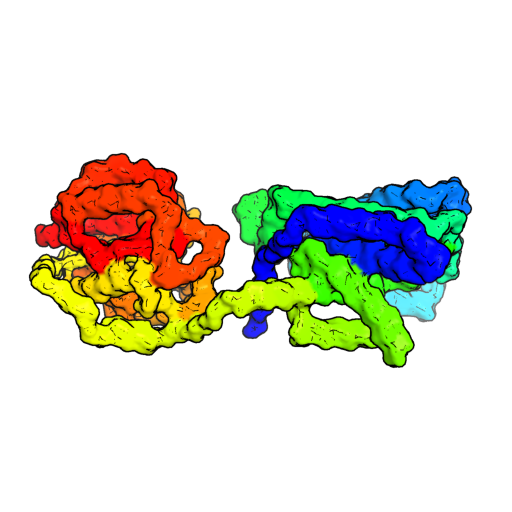1 185 ? 22.809 7.312 -9.833 1.00 83.94 185 THR A C 1
ATOM 1415 O O . THR A 1 185 ? 23.472 6.739 -10.697 1.00 83.94 185 THR A O 1
ATOM 1418 N N . TRP A 1 186 ? 22.424 8.586 -9.960 1.00 83.69 186 TRP A N 1
ATOM 1419 C CA . TRP A 1 186 ? 22.843 9.430 -11.079 1.00 83.69 186 TRP A CA 1
ATOM 1420 C C . TRP A 1 186 ? 24.348 9.722 -11.059 1.00 83.69 186 TRP A C 1
ATOM 1422 O O . TRP A 1 186 ? 25.015 9.518 -12.071 1.00 83.69 186 TRP A O 1
ATOM 1432 N N . ILE A 1 187 ? 24.907 10.157 -9.925 1.00 78.62 187 ILE A N 1
ATOM 1433 C CA . ILE A 1 187 ? 26.345 10.451 -9.792 1.00 78.62 187 ILE A CA 1
ATOM 1434 C C . ILE A 1 187 ? 27.182 9.227 -10.171 1.00 78.62 187 ILE A C 1
ATOM 1436 O O . ILE A 1 187 ? 28.151 9.353 -10.913 1.00 78.62 187 ILE A O 1
ATOM 1440 N N . ILE A 1 188 ? 26.775 8.039 -9.725 1.00 79.88 188 ILE A N 1
ATOM 1441 C CA . ILE A 1 188 ? 27.425 6.771 -10.070 1.00 79.88 188 ILE A CA 1
ATOM 1442 C C . ILE A 1 188 ? 27.422 6.530 -11.584 1.00 79.88 188 ILE A C 1
ATOM 1444 O O . ILE A 1 188 ? 28.445 6.154 -12.156 1.00 79.88 188 ILE A O 1
ATOM 1448 N N . ALA A 1 189 ? 26.290 6.769 -12.247 1.00 85.50 189 ALA A N 1
ATOM 1449 C CA . ALA A 1 189 ? 26.195 6.622 -13.692 1.00 85.50 189 ALA A CA 1
ATOM 1450 C C . ALA A 1 189 ? 27.046 7.659 -14.444 1.00 85.50 189 ALA A C 1
ATOM 1452 O O . ALA A 1 189 ? 27.694 7.323 -15.432 1.00 85.50 189 ALA A O 1
ATOM 1453 N N . SER A 1 190 ? 27.093 8.898 -13.952 1.00 81.62 190 SER A N 1
ATOM 1454 C CA . SER A 1 190 ? 27.950 9.956 -14.498 1.00 81.62 190 SER A CA 1
ATOM 1455 C C . SER A 1 190 ? 29.436 9.640 -14.308 1.00 81.62 190 SER A C 1
ATOM 1457 O O . SER A 1 190 ? 30.232 9.877 -15.211 1.00 81.62 190 SER A O 1
ATOM 1459 N N . ALA A 1 191 ? 29.816 9.043 -13.176 1.00 78.19 191 ALA A N 1
ATOM 1460 C CA . ALA A 1 191 ? 31.186 8.604 -12.939 1.00 78.19 191 ALA A CA 1
ATOM 1461 C C . ALA A 1 191 ? 31.602 7.508 -13.934 1.00 78.19 191 ALA A C 1
ATOM 1463 O O . ALA A 1 191 ? 32.687 7.584 -14.510 1.00 78.19 191 ALA A O 1
ATOM 1464 N N . LEU A 1 192 ? 30.716 6.539 -14.205 1.00 84.00 192 LEU A N 1
ATOM 1465 C CA . LEU A 1 192 ? 30.926 5.559 -15.274 1.00 84.00 192 LEU A CA 1
ATOM 1466 C C . LEU A 1 192 ? 31.072 6.231 -16.643 1.00 84.00 192 LEU A C 1
ATOM 1468 O O . LEU A 1 192 ? 31.998 5.895 -17.376 1.00 84.00 192 LEU A O 1
ATOM 1472 N N . ALA A 1 193 ? 30.218 7.208 -16.963 1.00 85.06 193 ALA A N 1
ATOM 1473 C CA . ALA A 1 193 ? 30.306 7.965 -18.211 1.00 85.06 193 ALA A CA 1
ATOM 1474 C C . ALA A 1 193 ? 31.705 8.554 -18.415 1.00 85.06 193 ALA A C 1
ATOM 1476 O O . ALA A 1 193 ? 32.307 8.383 -19.472 1.00 85.06 193 ALA A O 1
ATOM 1477 N N . SER A 1 194 ? 32.242 9.205 -17.382 1.00 81.12 194 SER A N 1
ATOM 1478 C CA . SER A 1 194 ? 33.567 9.818 -17.424 1.00 81.12 194 SER A CA 1
ATOM 1479 C C . SER A 1 194 ? 34.687 8.791 -17.595 1.00 81.12 194 SER A C 1
ATOM 1481 O O . SER A 1 194 ? 35.621 9.050 -18.350 1.00 81.12 194 SER A O 1
ATOM 1483 N N . VAL A 1 195 ? 34.584 7.613 -16.964 1.00 82.19 195 VAL A N 1
ATOM 1484 C CA . VAL A 1 195 ? 35.549 6.516 -17.166 1.00 82.19 195 VAL A CA 1
ATOM 1485 C C . VAL A 1 195 ? 35.552 6.064 -18.628 1.00 82.19 195 VAL A C 1
ATOM 1487 O O . VAL A 1 195 ? 36.612 5.994 -19.245 1.00 82.19 195 VAL A O 1
ATOM 1490 N N . PHE A 1 196 ? 34.379 5.812 -19.214 1.00 87.38 196 PHE A N 1
ATOM 1491 C CA . PHE A 1 196 ? 34.267 5.387 -20.614 1.00 87.38 196 PHE A CA 1
ATOM 1492 C C . PHE A 1 196 ? 34.680 6.485 -21.603 1.00 87.38 196 PHE A C 1
ATOM 1494 O O . PHE A 1 196 ? 35.256 6.185 -22.646 1.00 87.38 196 PHE A O 1
ATOM 1501 N N . ASN A 1 197 ? 34.456 7.755 -21.261 1.00 85.81 197 ASN A N 1
ATOM 1502 C CA . ASN A 1 197 ? 34.837 8.898 -22.090 1.00 85.81 197 ASN A CA 1
ATOM 1503 C C . ASN A 1 197 ? 36.355 9.045 -22.274 1.00 85.81 197 ASN A C 1
ATOM 1505 O O . ASN A 1 197 ? 36.796 9.627 -23.259 1.00 85.81 197 ASN A O 1
ATOM 1509 N N . GLU A 1 198 ? 37.152 8.505 -21.358 1.00 79.88 198 GLU A N 1
ATOM 1510 C CA . GLU A 1 198 ? 38.619 8.548 -21.419 1.00 79.88 198 GLU A CA 1
ATOM 1511 C C . GLU A 1 198 ? 39.222 7.185 -21.807 1.00 79.88 198 GLU A C 1
ATOM 1513 O O . GLU A 1 198 ? 40.405 7.072 -22.144 1.00 79.88 198 GLU A O 1
ATOM 1518 N N . TRP A 1 199 ? 38.425 6.115 -21.765 1.00 81.94 199 TRP A N 1
ATOM 1519 C CA . TRP A 1 199 ? 38.913 4.763 -21.989 1.00 81.94 199 TRP A CA 1
ATOM 1520 C C . TRP A 1 199 ? 39.206 4.521 -23.476 1.00 81.94 199 TRP A C 1
ATOM 1522 O O . TRP A 1 199 ? 38.333 4.254 -24.298 1.00 81.94 199 TRP A O 1
ATOM 1532 N N . ARG A 1 200 ? 40.494 4.582 -23.829 1.00 83.31 200 ARG A N 1
ATOM 1533 C CA . ARG A 1 200 ? 40.976 4.490 -25.221 1.00 83.31 200 ARG A CA 1
ATOM 1534 C C . ARG A 1 200 ? 40.594 3.197 -25.943 1.00 83.31 200 ARG A C 1
ATOM 1536 O O . ARG A 1 200 ? 40.447 3.221 -27.159 1.00 83.31 200 ARG A O 1
ATOM 1543 N N . VAL A 1 201 ? 40.436 2.089 -25.214 1.00 83.06 201 VAL A N 1
ATOM 1544 C CA . VAL A 1 201 ? 40.031 0.794 -25.794 1.00 83.06 201 VAL A CA 1
ATOM 1545 C C . VAL A 1 201 ? 38.602 0.858 -26.322 1.00 83.06 201 VAL A C 1
ATOM 1547 O O . VAL A 1 201 ? 38.291 0.211 -27.303 1.00 83.06 201 VAL A O 1
ATOM 1550 N N . VAL A 1 202 ? 37.735 1.678 -25.732 1.00 87.25 202 VAL A N 1
ATOM 1551 C CA . VAL A 1 202 ? 36.353 1.841 -26.206 1.00 87.25 202 VAL A CA 1
ATOM 1552 C C . VAL A 1 202 ? 36.185 3.069 -27.106 1.00 87.25 202 VAL A C 1
ATOM 1554 O O . VAL A 1 202 ? 35.096 3.627 -27.205 1.00 87.25 202 VAL A O 1
ATOM 1557 N N . GLY A 1 203 ? 37.277 3.525 -27.729 1.00 85.69 203 GLY A N 1
ATOM 1558 C CA . GLY A 1 203 ? 37.291 4.712 -28.587 1.00 85.69 203 GLY A CA 1
ATOM 1559 C C . GLY A 1 203 ? 37.140 6.044 -27.842 1.00 85.69 203 GLY A C 1
ATOM 1560 O O . GLY A 1 203 ? 36.964 7.081 -28.485 1.00 85.69 203 GLY A O 1
ATOM 1561 N N . ALA A 1 204 ? 37.249 6.038 -26.504 1.00 87.06 204 ALA A N 1
ATOM 1562 C CA . ALA A 1 204 ? 37.077 7.211 -25.644 1.00 87.06 204 ALA A CA 1
ATOM 1563 C C . ALA A 1 204 ? 35.757 7.950 -25.965 1.00 87.06 204 ALA A C 1
ATOM 1565 O O . ALA A 1 204 ? 34.760 7.323 -26.326 1.00 87.06 204 ALA A O 1
ATOM 1566 N N . GLY A 1 205 ? 35.723 9.281 -25.874 1.00 83.62 205 GLY A N 1
ATOM 1567 C CA . GLY A 1 205 ? 34.535 10.077 -26.207 1.00 83.62 205 GLY A CA 1
ATOM 1568 C C . GLY A 1 205 ? 34.026 9.916 -27.647 1.00 83.62 205 GLY A C 1
ATOM 1569 O O . GLY A 1 205 ? 32.870 10.239 -27.912 1.00 83.62 205 GLY A O 1
ATOM 1570 N N . GLY A 1 206 ? 34.850 9.384 -28.560 1.00 87.88 206 GLY A N 1
ATOM 1571 C CA . GLY A 1 206 ? 34.461 9.066 -29.937 1.00 87.88 206 GLY A CA 1
ATOM 1572 C C . GLY A 1 206 ? 33.622 7.791 -30.072 1.00 87.88 206 GLY A C 1
ATOM 1573 O O . GLY A 1 206 ? 32.903 7.647 -31.058 1.00 87.88 206 GLY A O 1
ATOM 1574 N N . GLY A 1 207 ? 33.660 6.903 -29.075 1.00 92.19 207 GLY A N 1
ATOM 1575 C CA . GLY A 1 207 ? 32.853 5.688 -29.046 1.00 92.19 207 GLY A CA 1
ATOM 1576 C C . GLY A 1 207 ? 33.329 4.559 -29.966 1.00 92.19 207 GLY A C 1
ATOM 1577 O O . GLY A 1 207 ? 34.437 4.580 -30.499 1.00 92.19 207 GLY A O 1
ATOM 1578 N N . MET A 1 208 ? 32.476 3.549 -30.147 1.00 92.75 208 MET A N 1
ATOM 1579 C CA . MET A 1 208 ? 32.744 2.377 -30.990 1.00 92.75 208 MET A CA 1
ATOM 1580 C C . MET A 1 208 ? 31.561 2.022 -31.880 1.00 92.75 208 MET A C 1
ATOM 1582 O O . MET A 1 208 ? 30.404 2.271 -31.542 1.00 92.75 208 MET A O 1
ATOM 1586 N N . ASN A 1 209 ? 31.871 1.349 -32.986 1.00 93.06 209 ASN A N 1
ATOM 1587 C CA . ASN A 1 209 ? 30.878 0.689 -33.820 1.00 93.06 209 ASN A CA 1
ATOM 1588 C C . ASN A 1 209 ? 30.585 -0.722 -33.301 1.00 93.06 209 ASN A C 1
ATOM 1590 O O . ASN A 1 209 ? 31.474 -1.432 -32.834 1.00 93.06 209 ASN A O 1
ATOM 1594 N N . ILE A 1 210 ? 29.329 -1.125 -33.423 1.00 92.00 210 ILE A N 1
ATOM 1595 C CA . ILE A 1 210 ? 28.820 -2.455 -33.121 1.00 92.00 210 ILE A CA 1
ATOM 1596 C C . ILE A 1 210 ? 28.732 -3.212 -34.442 1.00 92.00 210 ILE A C 1
ATOM 1598 O O . ILE A 1 210 ? 27.969 -2.845 -35.335 1.00 92.00 210 ILE A O 1
ATOM 1602 N N . ALA A 1 211 ? 29.523 -4.275 -34.567 1.00 85.44 211 ALA A N 1
ATOM 1603 C CA . ALA A 1 211 ? 29.514 -5.123 -35.753 1.00 85.44 211 ALA A CA 1
ATOM 1604 C C . ALA A 1 211 ? 28.250 -5.998 -35.747 1.00 85.44 211 ALA A C 1
ATOM 1606 O O . ALA A 1 211 ? 28.135 -6.927 -34.947 1.00 85.44 211 ALA A O 1
ATOM 1607 N N . SER A 1 212 ? 27.280 -5.675 -36.608 1.00 84.44 212 SER A N 1
ATOM 1608 C CA . SER A 1 212 ? 25.971 -6.332 -36.658 1.00 84.44 212 SER A CA 1
ATOM 1609 C C . SER A 1 212 ? 25.473 -6.485 -38.094 1.00 84.44 212 SER A C 1
ATOM 1611 O O . SER A 1 212 ? 25.045 -5.511 -38.706 1.00 84.44 212 SER A O 1
ATOM 1613 N N . ASP A 1 213 ? 25.412 -7.725 -38.579 1.00 83.94 213 ASP A N 1
ATOM 1614 C CA . ASP A 1 213 ? 24.747 -8.077 -39.847 1.00 83.94 213 ASP A CA 1
ATOM 1615 C C . ASP A 1 213 ? 23.274 -8.484 -39.633 1.00 83.94 213 ASP A C 1
ATOM 1617 O O . ASP A 1 213 ? 22.638 -9.119 -40.476 1.00 83.94 213 ASP A O 1
ATOM 1621 N N . SER A 1 214 ? 22.711 -8.174 -38.460 1.00 89.00 214 SER A N 1
ATOM 1622 C CA . SER A 1 214 ? 21.373 -8.636 -38.088 1.00 89.00 214 SER A CA 1
ATOM 1623 C C . SER A 1 214 ? 20.261 -7.896 -38.842 1.00 89.00 214 SER A C 1
ATOM 1625 O O . SER A 1 214 ? 20.232 -6.664 -38.948 1.00 89.00 214 SER A O 1
ATOM 1627 N N . SER A 1 215 ? 19.276 -8.651 -39.333 1.00 91.00 215 SER A N 1
ATOM 1628 C CA . SER A 1 215 ? 18.110 -8.074 -40.005 1.00 91.00 215 SER A CA 1
ATOM 1629 C C . SER A 1 215 ? 17.228 -7.278 -39.034 1.00 91.00 215 SER A C 1
ATOM 1631 O O . SER A 1 215 ? 17.218 -7.517 -37.823 1.00 91.00 215 SER A O 1
ATOM 1633 N N . ILE A 1 216 ? 16.449 -6.333 -39.569 1.00 90.56 216 ILE A N 1
ATOM 1634 C CA . ILE A 1 216 ? 15.468 -5.558 -38.788 1.00 90.56 216 ILE A CA 1
ATOM 1635 C C . ILE A 1 216 ? 14.461 -6.502 -38.114 1.00 90.56 216 ILE A C 1
ATOM 1637 O O . ILE A 1 216 ? 14.140 -6.334 -36.940 1.00 90.56 216 ILE A O 1
ATOM 1641 N N . SER A 1 217 ? 14.012 -7.547 -38.817 1.00 90.94 217 SER A N 1
ATOM 1642 C CA . SER A 1 217 ? 13.096 -8.548 -38.263 1.00 90.94 217 SER A CA 1
ATOM 1643 C C . SER A 1 217 ? 13.708 -9.301 -37.079 1.00 90.94 217 SER A C 1
ATOM 1645 O O . SER A 1 217 ? 13.025 -9.520 -36.084 1.00 90.94 217 SER A O 1
ATOM 1647 N N . ALA A 1 218 ? 14.995 -9.660 -37.138 1.00 92.50 218 ALA A N 1
ATOM 1648 C CA . ALA A 1 218 ? 15.664 -10.340 -36.029 1.00 92.50 218 ALA A CA 1
ATOM 1649 C C . ALA A 1 218 ? 15.745 -9.448 -34.776 1.00 92.50 218 ALA A C 1
ATOM 1651 O O . ALA A 1 218 ? 15.433 -9.902 -33.674 1.00 92.50 218 ALA A O 1
ATOM 1652 N N . ARG A 1 219 ? 16.081 -8.161 -34.948 1.00 94.56 219 ARG A N 1
ATOM 1653 C CA . ARG A 1 219 ? 16.076 -7.161 -33.864 1.00 94.56 219 ARG A CA 1
ATOM 1654 C C . ARG A 1 219 ? 14.677 -6.952 -33.278 1.00 94.56 219 ARG A C 1
ATOM 1656 O O . ARG A 1 219 ? 14.523 -6.922 -32.059 1.00 94.56 219 ARG A O 1
ATOM 1663 N N . TYR A 1 220 ? 13.655 -6.894 -34.133 1.00 95.56 220 TYR A N 1
ATOM 1664 C CA . TYR A 1 220 ? 12.254 -6.815 -33.721 1.00 95.56 220 TYR A CA 1
ATOM 1665 C C . TYR A 1 220 ? 11.849 -7.999 -32.838 1.00 95.56 220 TYR A C 1
ATOM 1667 O O . TYR A 1 220 ? 11.310 -7.799 -31.749 1.00 95.56 220 TYR A O 1
ATOM 1675 N N . PHE A 1 221 ? 12.137 -9.230 -33.275 1.00 95.44 221 PHE A N 1
ATOM 1676 C CA . PHE A 1 221 ? 11.813 -10.427 -32.499 1.00 95.44 221 PHE A CA 1
ATOM 1677 C C . PHE A 1 221 ? 12.574 -10.469 -31.174 1.00 95.44 221 PHE A C 1
ATOM 1679 O O . PHE A 1 221 ? 11.980 -10.819 -30.157 1.00 95.44 221 PHE A O 1
ATOM 1686 N N . ALA A 1 222 ? 13.844 -10.052 -31.154 1.00 96.12 222 ALA A N 1
ATOM 1687 C CA . ALA A 1 222 ? 14.604 -9.930 -29.915 1.00 96.12 222 ALA A CA 1
ATOM 1688 C C . ALA A 1 222 ? 13.933 -8.946 -28.939 1.00 96.12 222 ALA A C 1
ATOM 1690 O O . ALA A 1 222 ? 13.663 -9.316 -27.796 1.00 96.12 222 ALA A O 1
ATOM 1691 N N . ALA A 1 223 ? 13.583 -7.735 -29.390 1.00 97.31 223 ALA A N 1
ATOM 1692 C CA . ALA A 1 223 ? 12.890 -6.743 -28.563 1.00 97.31 223 ALA A CA 1
ATOM 1693 C C . ALA A 1 223 ? 11.523 -7.244 -28.063 1.00 97.31 223 ALA A C 1
ATOM 1695 O O . ALA A 1 223 ? 11.182 -7.056 -26.895 1.00 97.31 223 ALA A O 1
ATOM 1696 N N . PHE A 1 224 ? 10.753 -7.913 -28.926 1.00 97.00 224 PHE A N 1
ATOM 1697 C CA . PHE A 1 224 ? 9.449 -8.475 -28.577 1.00 97.00 224 PHE A CA 1
ATOM 1698 C C . PHE A 1 224 ? 9.564 -9.570 -27.510 1.00 97.00 224 PHE A C 1
ATOM 1700 O O . PHE A 1 224 ? 8.861 -9.525 -26.502 1.00 97.00 224 PHE A O 1
ATOM 1707 N N . VAL A 1 225 ? 10.482 -10.525 -27.689 1.00 96.81 225 VAL A N 1
ATOM 1708 C CA . VAL A 1 225 ? 10.724 -11.599 -26.714 1.00 96.81 225 VAL A CA 1
ATOM 1709 C C . VAL A 1 225 ? 11.181 -11.019 -25.377 1.00 96.81 225 VAL A C 1
ATOM 1711 O O .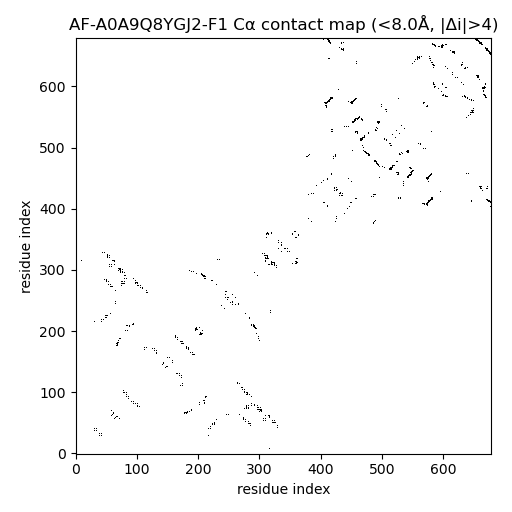 VAL A 1 225 ? 10.661 -11.414 -24.335 1.00 96.81 225 VAL A O 1
ATOM 1714 N N . ILE A 1 226 ? 12.095 -10.045 -25.390 1.00 97.69 226 ILE A N 1
ATOM 1715 C CA . ILE A 1 226 ? 12.574 -9.371 -24.176 1.00 97.69 226 ILE A CA 1
ATOM 1716 C C . ILE A 1 226 ? 11.425 -8.663 -23.446 1.00 97.69 226 ILE A C 1
ATOM 1718 O O . ILE A 1 226 ? 11.328 -8.795 -22.223 1.00 97.69 226 ILE A O 1
ATOM 1722 N N . LEU A 1 227 ? 10.530 -7.976 -24.165 1.00 97.38 227 LEU A N 1
ATOM 1723 C CA . LEU A 1 227 ? 9.342 -7.355 -23.575 1.00 97.38 227 LEU A CA 1
ATOM 1724 C C . LEU A 1 227 ? 8.422 -8.404 -22.946 1.00 97.38 227 LEU A C 1
ATOM 1726 O O . LEU A 1 227 ? 8.054 -8.265 -21.783 1.00 97.38 227 LEU A O 1
ATOM 1730 N N . VAL A 1 228 ? 8.075 -9.465 -23.680 1.00 96.06 228 VAL A N 1
ATOM 1731 C CA . VAL A 1 228 ? 7.169 -10.515 -23.188 1.00 96.06 228 VAL A CA 1
ATOM 1732 C C . VAL A 1 228 ? 7.738 -11.183 -21.936 1.00 96.06 228 VAL A C 1
ATOM 1734 O O . VAL A 1 228 ? 7.030 -11.312 -20.936 1.00 96.06 228 VAL A O 1
ATOM 1737 N N . LEU A 1 229 ? 9.023 -11.552 -21.949 1.00 96.62 229 LEU A N 1
ATOM 1738 C CA . LEU A 1 229 ? 9.705 -12.139 -20.793 1.00 96.62 229 LEU A CA 1
ATOM 1739 C C . LEU A 1 229 ? 9.771 -11.165 -19.612 1.00 96.62 229 LEU A C 1
ATOM 1741 O O . LEU A 1 229 ? 9.561 -11.567 -18.468 1.00 96.62 229 LEU A O 1
ATOM 1745 N N . SER A 1 230 ? 10.007 -9.882 -19.876 1.00 96.06 230 SER A N 1
ATOM 1746 C CA . SER A 1 230 ? 10.028 -8.828 -18.860 1.00 96.06 230 SER A CA 1
ATOM 1747 C C . SER A 1 230 ? 8.667 -8.632 -18.204 1.00 96.06 230 SER A C 1
ATOM 1749 O O . SER A 1 230 ? 8.559 -8.667 -16.977 1.00 96.06 230 SER A O 1
ATOM 1751 N N . SER A 1 231 ? 7.605 -8.493 -18.999 1.00 94.19 231 SER A N 1
ATOM 1752 C CA . SER A 1 231 ? 6.238 -8.364 -18.495 1.00 94.19 231 SER A CA 1
ATOM 1753 C C . SER A 1 231 ? 5.806 -9.619 -17.730 1.00 94.19 231 SER A C 1
ATOM 1755 O O . SER A 1 231 ? 5.195 -9.500 -16.668 1.00 94.19 231 SER A O 1
ATOM 1757 N N . ALA A 1 232 ? 6.166 -10.815 -18.213 1.00 93.19 232 ALA A N 1
ATOM 1758 C CA . ALA A 1 232 ? 5.898 -12.078 -17.526 1.00 93.19 232 ALA A CA 1
ATOM 1759 C C . ALA A 1 232 ? 6.651 -12.184 -16.190 1.00 93.19 232 ALA A C 1
ATOM 1761 O O . ALA A 1 232 ? 6.065 -12.599 -15.191 1.00 93.19 232 ALA A O 1
ATOM 1762 N N . THR A 1 233 ? 7.915 -11.755 -16.145 1.00 94.31 233 THR A N 1
ATOM 1763 C CA . THR A 1 233 ? 8.729 -11.729 -14.919 1.00 94.31 233 THR A CA 1
ATOM 1764 C C . THR A 1 233 ? 8.135 -10.780 -13.884 1.00 94.31 233 THR A C 1
ATOM 1766 O O . THR A 1 233 ? 7.975 -11.159 -12.723 1.00 94.31 233 THR A O 1
ATOM 1769 N N . VAL A 1 234 ? 7.740 -9.570 -14.300 1.00 92.69 234 VAL A N 1
ATOM 1770 C CA . VAL A 1 234 ? 7.067 -8.605 -13.417 1.00 92.69 234 VAL A CA 1
ATOM 1771 C C . VAL A 1 234 ? 5.737 -9.173 -12.922 1.00 92.69 234 VAL A C 1
ATOM 1773 O O . VAL A 1 234 ? 5.477 -9.152 -11.723 1.00 92.69 234 VAL A O 1
ATOM 1776 N N . TRP A 1 235 ? 4.910 -9.739 -13.804 1.00 91.44 235 TRP A N 1
ATOM 1777 C CA . TRP A 1 235 ? 3.642 -10.361 -13.417 1.00 91.44 235 TRP A CA 1
ATOM 1778 C C . TRP A 1 235 ? 3.832 -11.499 -12.403 1.00 91.44 235 TRP A C 1
ATOM 1780 O O . TRP A 1 235 ? 3.148 -11.537 -11.379 1.00 91.44 235 TRP A O 1
ATOM 1790 N N . TRP A 1 236 ? 4.790 -12.396 -12.648 1.00 90.62 236 TRP A N 1
ATOM 1791 C CA . TRP A 1 236 ? 5.109 -13.502 -11.747 1.00 90.62 236 TRP A CA 1
ATOM 1792 C C . TRP A 1 236 ? 5.575 -12.997 -10.378 1.00 90.62 236 TRP A C 1
ATOM 1794 O O . TRP A 1 236 ? 5.088 -13.463 -9.344 1.00 90.62 236 TRP A O 1
ATOM 1804 N N . LEU A 1 237 ? 6.454 -11.992 -10.358 1.00 88.06 237 LEU A N 1
ATOM 1805 C CA . LEU A 1 237 ? 6.963 -11.402 -9.126 1.00 88.06 237 LEU A CA 1
ATOM 1806 C C . LEU A 1 237 ? 5.842 -10.753 -8.304 1.00 88.06 237 LEU A C 1
ATOM 1808 O O . LEU A 1 237 ? 5.745 -11.009 -7.101 1.00 88.06 237 LEU A O 1
ATOM 1812 N N . LEU A 1 238 ? 4.963 -9.979 -8.947 1.00 85.62 238 LEU A N 1
ATOM 1813 C CA . LEU A 1 238 ? 3.825 -9.314 -8.302 1.00 85.62 238 LEU A CA 1
ATOM 1814 C C . LEU A 1 238 ? 2.772 -10.300 -7.783 1.00 85.62 238 LEU A C 1
ATOM 1816 O O . LEU A 1 238 ? 2.089 -10.015 -6.800 1.00 85.62 238 LEU A O 1
ATOM 1820 N N . ASN A 1 239 ? 2.653 -11.471 -8.408 1.00 83.50 239 ASN A N 1
ATOM 1821 C CA . ASN A 1 239 ? 1.760 -12.534 -7.952 1.00 83.50 239 ASN A CA 1
ATOM 1822 C C . ASN A 1 239 ? 2.378 -13.429 -6.864 1.00 83.50 239 ASN A C 1
ATOM 1824 O O . ASN A 1 239 ? 1.678 -14.265 -6.289 1.00 83.50 239 ASN A O 1
ATOM 1828 N N . SER A 1 240 ? 3.661 -13.253 -6.552 1.00 83.62 240 SER A N 1
ATOM 1829 C CA . SER A 1 240 ? 4.363 -14.002 -5.510 1.00 83.62 240 SER A CA 1
ATOM 1830 C C . SER A 1 240 ? 4.261 -13.332 -4.128 1.00 83.62 240 SER A C 1
ATOM 1832 O O . SER A 1 240 ? 3.787 -12.204 -3.978 1.00 83.62 240 SER A O 1
ATOM 1834 N N . ARG A 1 241 ? 4.782 -14.000 -3.087 1.00 82.31 241 ARG A N 1
ATOM 1835 C CA . ARG A 1 241 ? 4.957 -13.402 -1.747 1.00 82.31 241 ARG A CA 1
ATOM 1836 C C . ARG A 1 241 ? 5.827 -12.138 -1.759 1.00 82.31 241 ARG A C 1
ATOM 1838 O O . ARG A 1 241 ? 5.614 -11.255 -0.935 1.00 82.31 241 ARG A O 1
ATOM 1845 N N . TYR A 1 242 ? 6.769 -12.039 -2.703 1.00 80.62 242 TYR A N 1
ATOM 1846 C CA . TYR A 1 242 ? 7.635 -10.870 -2.843 1.00 80.62 242 TYR A CA 1
ATOM 1847 C C . TYR A 1 242 ? 6.860 -9.658 -3.361 1.00 80.62 242 TYR A C 1
ATOM 1849 O O . TYR A 1 242 ? 7.156 -8.554 -2.935 1.00 80.62 242 TYR A O 1
ATOM 1857 N N . GLY A 1 243 ? 5.817 -9.846 -4.178 1.00 83.25 243 GLY A N 1
ATOM 1858 C CA . GLY A 1 243 ? 4.930 -8.760 -4.608 1.00 83.25 243 GLY A CA 1
ATOM 1859 C C . GLY A 1 243 ? 4.257 -8.047 -3.435 1.00 83.25 243 GLY A C 1
ATOM 1860 O O . GLY A 1 243 ? 4.276 -6.825 -3.359 1.00 83.25 243 GLY A O 1
ATOM 1861 N N . LYS A 1 244 ? 3.746 -8.812 -2.463 1.00 80.31 244 LYS A N 1
ATOM 1862 C CA . LYS A 1 244 ? 3.164 -8.254 -1.229 1.00 80.31 244 LYS A CA 1
ATOM 1863 C C . LYS A 1 244 ? 4.212 -7.546 -0.371 1.00 80.31 244 LYS A C 1
ATOM 1865 O O . LYS A 1 244 ? 3.941 -6.478 0.163 1.00 80.31 244 LYS A O 1
ATOM 1870 N N . ALA A 1 245 ? 5.405 -8.134 -0.265 1.00 80.88 245 ALA A N 1
ATOM 1871 C CA . ALA A 1 245 ? 6.517 -7.527 0.458 1.00 80.88 245 ALA A CA 1
ATOM 1872 C C . ALA A 1 245 ? 6.973 -6.209 -0.191 1.00 80.88 245 ALA A C 1
ATOM 1874 O O . ALA A 1 245 ? 7.289 -5.270 0.525 1.00 80.88 245 ALA A O 1
ATOM 1875 N N . LEU A 1 246 ? 6.955 -6.113 -1.526 1.00 82.94 246 LEU A N 1
ATOM 1876 C CA . LEU A 1 246 ? 7.265 -4.884 -2.259 1.00 82.94 246 LEU A CA 1
ATOM 1877 C C . LEU A 1 246 ? 6.277 -3.769 -1.944 1.00 82.94 246 LEU A C 1
ATOM 1879 O O . LEU A 1 246 ? 6.703 -2.662 -1.638 1.00 82.94 246 LEU A O 1
ATOM 1883 N N . THR A 1 247 ? 4.978 -4.077 -1.963 1.00 80.50 247 THR A N 1
ATOM 1884 C CA . THR A 1 247 ? 3.937 -3.111 -1.596 1.00 80.50 247 THR A CA 1
ATOM 1885 C C . THR A 1 247 ? 4.101 -2.648 -0.151 1.00 80.50 247 THR A C 1
ATOM 1887 O O . THR A 1 247 ? 4.130 -1.451 0.091 1.00 80.50 247 THR A O 1
ATOM 1890 N N . ALA A 1 248 ? 4.326 -3.573 0.789 1.00 78.56 248 ALA A N 1
ATOM 1891 C CA . ALA A 1 248 ? 4.555 -3.222 2.189 1.00 78.56 248 ALA A CA 1
ATOM 1892 C C . ALA A 1 248 ? 5.793 -2.324 2.380 1.00 78.56 248 ALA A C 1
ATOM 1894 O O . ALA A 1 248 ? 5.714 -1.324 3.080 1.00 78.56 248 ALA A O 1
ATOM 1895 N N . VAL A 1 249 ? 6.917 -2.648 1.724 1.00 82.94 249 VAL A N 1
ATOM 1896 C CA . VAL A 1 249 ? 8.153 -1.842 1.772 1.00 82.94 249 VAL A CA 1
ATOM 1897 C C . VAL A 1 249 ? 7.950 -0.459 1.155 1.00 82.94 249 VAL A C 1
ATOM 1899 O O . VAL A 1 249 ? 8.518 0.511 1.647 1.00 82.94 249 VAL A O 1
ATOM 1902 N N . ARG A 1 250 ? 7.157 -0.361 0.083 1.00 82.56 250 ARG A N 1
ATOM 1903 C CA . ARG A 1 250 ? 6.833 0.911 -0.563 1.00 82.56 250 ARG A CA 1
ATOM 1904 C C . ARG A 1 250 ? 5.953 1.797 0.322 1.00 82.56 250 ARG A C 1
ATOM 1906 O O . ARG A 1 250 ? 6.152 3.009 0.316 1.00 82.56 250 ARG A O 1
ATOM 1913 N N . ASP A 1 251 ? 4.974 1.210 1.005 1.00 80.88 251 ASP A N 1
ATOM 1914 C CA . ASP A 1 251 ? 4.012 1.954 1.817 1.00 80.88 251 ASP A CA 1
ATOM 1915 C C . ASP A 1 251 ? 4.652 2.432 3.130 1.00 80.88 251 ASP A C 1
ATOM 1917 O O . ASP A 1 251 ? 4.581 3.620 3.440 1.00 80.88 251 ASP A O 1
ATOM 1921 N N . ASP A 1 252 ? 5.327 1.537 3.865 1.00 79.00 252 ASP A N 1
ATOM 1922 C CA . ASP A 1 252 ? 6.077 1.879 5.079 1.00 79.00 252 ASP A CA 1
ATOM 1923 C C . ASP A 1 252 ? 7.172 0.835 5.390 1.00 79.00 252 ASP A C 1
ATOM 1925 O O . ASP A 1 252 ? 6.908 -0.300 5.797 1.00 79.00 252 ASP A O 1
ATOM 1929 N N . GLU A 1 253 ? 8.438 1.237 5.234 1.00 77.75 253 GLU A N 1
ATOM 1930 C CA . GLU A 1 253 ? 9.605 0.396 5.527 1.00 77.75 253 GLU A CA 1
ATOM 1931 C C . GLU A 1 253 ? 9.703 -0.009 7.012 1.00 77.75 253 GLU A C 1
ATOM 1933 O O . GLU A 1 253 ? 10.084 -1.141 7.325 1.00 77.75 253 GLU A O 1
ATOM 1938 N N . GLU A 1 254 ? 9.371 0.890 7.941 1.00 74.06 254 GLU A N 1
ATOM 1939 C CA . GLU A 1 254 ? 9.466 0.624 9.381 1.00 74.06 254 GLU A CA 1
ATOM 1940 C C . GLU A 1 254 ? 8.389 -0.377 9.806 1.00 74.06 254 GLU A C 1
ATOM 1942 O O . GLU A 1 254 ? 8.695 -1.372 10.472 1.00 74.06 254 GLU A O 1
ATOM 1947 N N . ALA A 1 255 ? 7.157 -0.193 9.322 1.00 68.69 255 ALA A N 1
ATOM 1948 C CA . ALA A 1 255 ? 6.070 -1.141 9.544 1.00 68.69 255 ALA A CA 1
ATOM 1949 C C . ALA A 1 255 ? 6.361 -2.508 8.900 1.00 68.69 255 ALA A C 1
ATOM 1951 O O . ALA A 1 255 ? 6.165 -3.544 9.539 1.00 68.69 255 ALA A O 1
ATOM 1952 N N . ALA A 1 256 ? 6.893 -2.532 7.670 1.00 73.25 256 ALA A N 1
ATOM 1953 C CA . ALA A 1 256 ? 7.297 -3.764 6.989 1.00 73.25 256 ALA A CA 1
ATOM 1954 C C .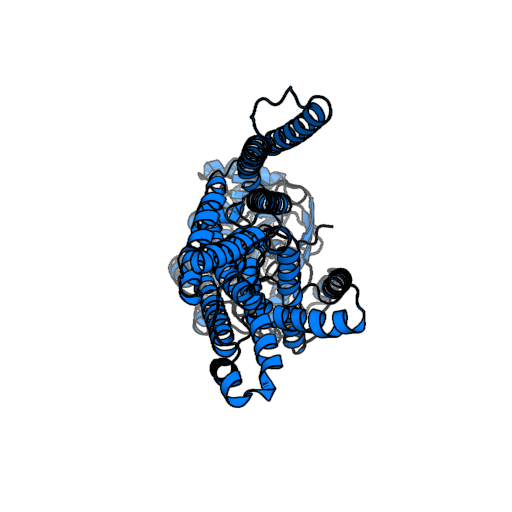 ALA A 1 256 ? 8.368 -4.537 7.782 1.00 73.25 256 ALA A C 1
ATOM 1956 O O . ALA A 1 256 ? 8.309 -5.766 7.888 1.00 73.25 256 ALA A O 1
ATOM 1957 N N . THR A 1 257 ? 9.320 -3.825 8.390 1.00 75.38 257 THR A N 1
ATOM 1958 C CA . THR A 1 257 ? 10.352 -4.429 9.248 1.00 75.38 257 THR A CA 1
ATOM 1959 C C . THR A 1 257 ? 9.753 -5.007 10.526 1.00 75.38 257 THR A C 1
ATOM 1961 O O . THR A 1 257 ? 10.114 -6.117 10.918 1.00 75.38 257 THR A O 1
ATOM 1964 N N . ALA A 1 258 ? 8.807 -4.300 11.155 1.00 67.69 258 ALA A N 1
ATOM 1965 C CA . ALA A 1 258 ? 8.149 -4.746 12.384 1.00 67.69 258 ALA A CA 1
ATOM 1966 C C . ALA A 1 258 ? 7.377 -6.067 12.208 1.00 67.69 258 ALA A C 1
ATOM 1968 O O . ALA A 1 258 ? 7.286 -6.857 13.146 1.00 67.69 258 ALA A O 1
ATOM 1969 N N . VAL A 1 259 ? 6.878 -6.347 10.998 1.00 72.31 259 VAL A N 1
ATOM 1970 C CA . VAL A 1 259 ? 6.225 -7.622 10.645 1.00 72.31 259 VAL A CA 1
ATOM 1971 C C . VAL A 1 259 ? 7.191 -8.680 10.079 1.00 72.31 259 VAL A C 1
ATOM 1973 O O . VAL A 1 259 ? 6.753 -9.728 9.605 1.00 72.31 259 VAL A O 1
ATOM 1976 N N . GLY A 1 260 ? 8.506 -8.437 10.137 1.00 71.50 260 GLY A N 1
ATOM 1977 C CA . GLY A 1 260 ? 9.551 -9.411 9.801 1.00 71.50 260 GLY A CA 1
ATOM 1978 C C . GLY A 1 260 ? 9.977 -9.457 8.328 1.00 71.50 260 GLY A C 1
ATOM 1979 O O . GLY A 1 260 ? 10.606 -10.433 7.909 1.00 71.50 260 GLY A O 1
ATOM 1980 N N . ILE A 1 261 ? 9.655 -8.440 7.517 1.00 79.25 261 ILE A N 1
ATOM 1981 C CA . ILE A 1 261 ? 10.115 -8.361 6.122 1.00 79.25 261 ILE A CA 1
ATOM 1982 C C . ILE A 1 261 ? 11.570 -7.874 6.085 1.00 79.25 261 ILE A C 1
ATOM 1984 O O . ILE A 1 261 ? 11.892 -6.777 6.532 1.00 79.25 261 ILE A O 1
ATOM 1988 N N . ASP A 1 262 ? 12.459 -8.672 5.489 1.00 79.69 262 ASP A N 1
ATOM 1989 C CA . ASP A 1 262 ? 13.847 -8.270 5.225 1.00 79.69 262 ASP A CA 1
ATOM 1990 C C . ASP A 1 262 ? 13.884 -7.274 4.048 1.00 79.69 262 ASP A C 1
ATOM 1992 O O . ASP A 1 262 ? 13.922 -7.676 2.878 1.00 79.69 262 ASP A O 1
ATOM 1996 N N . ILE A 1 263 ? 13.864 -5.969 4.360 1.00 80.06 263 ILE A N 1
ATOM 1997 C CA . ILE A 1 263 ? 13.908 -4.883 3.364 1.00 80.06 263 ILE A CA 1
ATOM 1998 C C . ILE A 1 263 ? 15.106 -5.049 2.427 1.00 80.06 263 ILE A C 1
ATOM 2000 O O . ILE A 1 263 ? 14.970 -4.861 1.217 1.00 80.06 263 ILE A O 1
ATOM 2004 N N . ARG A 1 264 ? 16.276 -5.420 2.962 1.00 75.88 264 ARG A N 1
ATOM 2005 C CA . ARG A 1 264 ? 17.510 -5.558 2.179 1.00 75.88 264 ARG A CA 1
ATOM 2006 C C . ARG A 1 264 ? 17.300 -6.568 1.060 1.00 75.88 264 ARG A C 1
ATOM 2008 O O . ARG A 1 264 ? 17.531 -6.246 -0.100 1.00 75.88 264 ARG A O 1
ATOM 2015 N N . ARG A 1 265 ? 16.808 -7.767 1.383 1.00 80.50 265 ARG A N 1
ATOM 2016 C CA . ARG A 1 265 ? 16.549 -8.807 0.371 1.00 80.50 265 ARG A CA 1
ATOM 2017 C C . ARG A 1 265 ? 15.548 -8.347 -0.682 1.00 80.50 265 ARG A C 1
ATOM 2019 O O . ARG A 1 265 ? 15.752 -8.632 -1.858 1.00 80.50 265 ARG A O 1
ATOM 2026 N N . VAL A 1 266 ? 14.495 -7.638 -0.275 1.00 85.69 266 VAL A N 1
ATOM 2027 C CA . VAL A 1 266 ? 13.467 -7.135 -1.196 1.00 85.69 266 VAL A CA 1
ATOM 2028 C C . VAL A 1 266 ? 14.055 -6.097 -2.158 1.00 85.69 266 VAL A C 1
ATOM 2030 O O . VAL A 1 266 ? 13.937 -6.265 -3.371 1.00 85.69 266 VAL A O 1
ATOM 2033 N N . LYS A 1 267 ? 14.761 -5.079 -1.648 1.00 84.56 267 LYS A N 1
ATOM 2034 C CA . LYS A 1 267 ? 15.375 -4.027 -2.476 1.00 84.56 267 LYS A CA 1
ATOM 2035 C C . LYS A 1 267 ? 16.471 -4.582 -3.392 1.00 84.56 267 LYS A C 1
ATOM 2037 O O . LYS A 1 267 ? 16.477 -4.275 -4.583 1.00 84.56 267 LYS A O 1
ATOM 2042 N N . THR A 1 268 ? 17.356 -5.444 -2.881 1.00 83.75 268 THR A N 1
ATOM 2043 C CA . THR A 1 268 ? 18.404 -6.095 -3.689 1.00 83.75 268 THR A CA 1
ATOM 2044 C C . THR A 1 268 ? 17.806 -6.945 -4.809 1.00 83.75 268 THR A C 1
ATOM 2046 O O . THR A 1 268 ? 18.294 -6.893 -5.935 1.00 83.75 268 THR A O 1
ATOM 2049 N N . LEU A 1 269 ? 16.734 -7.695 -4.536 1.00 86.88 269 LEU A N 1
ATOM 2050 C CA . LEU A 1 269 ? 16.065 -8.522 -5.541 1.00 86.88 269 LEU A CA 1
ATOM 2051 C C . LEU A 1 269 ? 15.465 -7.677 -6.671 1.00 86.88 269 LEU A C 1
ATOM 2053 O O . LEU A 1 269 ? 15.616 -8.030 -7.837 1.00 86.88 269 LEU A O 1
ATOM 2057 N N . VAL A 1 270 ? 14.839 -6.542 -6.351 1.00 89.12 270 VAL A N 1
ATOM 2058 C CA . VAL A 1 270 ? 14.301 -5.622 -7.368 1.00 89.12 270 VAL A CA 1
ATOM 2059 C C . VAL A 1 270 ? 15.406 -5.065 -8.254 1.00 89.12 270 VAL A C 1
ATOM 2061 O O . VAL A 1 270 ? 15.251 -5.035 -9.471 1.00 89.12 270 VAL A O 1
ATOM 2064 N N . PHE A 1 271 ? 16.528 -4.665 -7.658 1.00 86.94 271 PHE A N 1
ATOM 2065 C CA . PHE A 1 271 ? 17.706 -4.208 -8.391 1.00 86.94 271 PHE A CA 1
ATOM 2066 C C . PHE A 1 271 ? 18.242 -5.285 -9.339 1.00 86.94 271 PHE A C 1
ATOM 2068 O O . PHE A 1 271 ? 18.432 -5.031 -10.529 1.00 86.94 271 PHE A O 1
ATOM 2075 N N . LEU A 1 272 ? 18.383 -6.511 -8.831 1.00 90.31 272 LEU A N 1
ATOM 2076 C CA . LEU A 1 272 ? 18.897 -7.650 -9.586 1.00 90.31 272 LEU A CA 1
ATOM 2077 C C . LEU A 1 272 ? 17.982 -8.075 -10.744 1.00 90.31 272 LEU A C 1
ATOM 2079 O O . LEU A 1 272 ? 18.464 -8.662 -11.704 1.00 90.31 272 LEU A O 1
ATOM 2083 N N . ILE A 1 273 ? 16.683 -7.774 -10.675 1.00 93.12 273 ILE A N 1
ATOM 2084 C CA . ILE A 1 273 ? 15.727 -8.022 -11.764 1.00 93.12 273 ILE A CA 1
ATOM 2085 C C . ILE A 1 273 ? 15.690 -6.836 -12.737 1.00 93.12 273 ILE A C 1
ATOM 2087 O O . ILE A 1 273 ? 15.742 -7.023 -13.952 1.00 93.12 273 ILE A O 1
ATOM 2091 N N . SER A 1 274 ? 15.647 -5.606 -12.220 1.00 94.00 274 SER A N 1
ATOM 2092 C CA . SER A 1 274 ? 15.555 -4.393 -13.036 1.00 94.00 274 SER A CA 1
ATOM 2093 C C . SER A 1 274 ? 16.794 -4.170 -13.903 1.00 94.00 274 SER A C 1
ATOM 2095 O O . SER A 1 274 ? 16.651 -3.737 -15.045 1.00 94.00 274 SER A O 1
ATOM 2097 N N . ALA A 1 275 ? 18.001 -4.419 -13.394 1.00 94.44 275 ALA A N 1
ATOM 2098 C CA . ALA A 1 275 ? 19.227 -4.119 -14.130 1.00 94.44 275 ALA A CA 1
ATOM 2099 C C . ALA A 1 275 ? 19.393 -4.970 -15.409 1.00 94.44 275 ALA A C 1
ATOM 2101 O O . ALA A 1 275 ? 19.602 -4.381 -16.473 1.00 94.44 275 ALA A O 1
ATOM 2102 N N . PRO A 1 276 ? 19.214 -6.309 -15.375 1.00 96.38 276 PRO A N 1
ATOM 2103 C CA . PRO A 1 276 ? 19.175 -7.144 -16.577 1.00 96.38 276 PRO A CA 1
ATOM 2104 C C . PRO A 1 276 ? 18.119 -6.714 -17.589 1.00 96.38 276 PRO A C 1
ATOM 2106 O O . PRO A 1 276 ? 18.405 -6.673 -18.780 1.00 96.38 276 PRO A O 1
ATOM 2109 N N . MET A 1 277 ? 16.911 -6.367 -17.135 1.00 96.88 277 MET A N 1
ATOM 2110 C CA . MET A 1 277 ? 15.831 -5.923 -18.022 1.00 96.88 277 MET A CA 1
ATOM 2111 C C . MET A 1 277 ? 16.218 -4.647 -18.775 1.00 96.88 277 MET A C 1
ATOM 2113 O O . MET A 1 277 ? 16.070 -4.577 -19.996 1.00 96.88 277 MET A O 1
ATOM 2117 N N . SER A 1 278 ? 16.778 -3.667 -18.059 1.00 96.69 278 SER A N 1
ATOM 2118 C CA . SER A 1 278 ? 17.279 -2.435 -18.670 1.00 96.69 278 SER A CA 1
ATOM 2119 C C . SER A 1 278 ? 18.423 -2.701 -19.643 1.00 96.69 278 SER A C 1
ATOM 2121 O O . SER A 1 278 ? 18.445 -2.138 -20.736 1.00 96.69 278 SER A O 1
ATOM 2123 N N . ALA A 1 279 ? 19.352 -3.584 -19.274 1.00 97.50 279 ALA A N 1
ATOM 2124 C CA . ALA A 1 279 ? 20.485 -3.940 -20.113 1.00 97.50 279 ALA A CA 1
ATOM 2125 C C . ALA A 1 279 ? 20.055 -4.656 -21.399 1.00 97.50 279 ALA A C 1
ATOM 2127 O O . ALA A 1 279 ? 20.519 -4.289 -22.473 1.00 97.50 279 ALA A O 1
ATOM 2128 N N . LEU A 1 280 ? 19.141 -5.624 -21.325 1.00 98.12 280 LEU A N 1
ATOM 2129 C CA . LEU A 1 280 ? 18.633 -6.338 -22.499 1.00 98.12 280 LEU A CA 1
ATOM 2130 C C . LEU A 1 280 ? 17.955 -5.386 -23.493 1.00 98.12 280 LEU A C 1
ATOM 2132 O O . LEU A 1 280 ? 18.241 -5.441 -24.687 1.00 98.12 280 LEU A O 1
ATOM 2136 N N . ALA A 1 281 ? 17.110 -4.475 -23.002 1.00 97.62 281 ALA A N 1
ATOM 2137 C CA . ALA A 1 281 ? 16.461 -3.468 -23.839 1.00 97.62 281 ALA A CA 1
ATOM 2138 C C . ALA A 1 281 ? 17.474 -2.516 -24.495 1.00 97.62 281 ALA A C 1
ATOM 2140 O O . ALA A 1 281 ? 17.431 -2.297 -25.706 1.00 97.62 281 ALA A O 1
ATOM 2141 N N . ALA A 1 282 ? 18.414 -1.988 -23.706 1.00 96.88 282 ALA A N 1
ATOM 2142 C CA . ALA A 1 282 ? 19.461 -1.093 -24.190 1.00 96.88 282 ALA A CA 1
ATOM 2143 C C . ALA A 1 282 ? 20.411 -1.767 -25.188 1.00 96.88 282 ALA A C 1
ATOM 2145 O O . ALA A 1 282 ? 20.864 -1.134 -26.138 1.00 96.88 282 ALA A O 1
ATOM 2146 N N . GLY A 1 283 ? 20.693 -3.056 -25.001 1.00 96.62 283 GLY A N 1
ATOM 2147 C CA . GLY A 1 283 ? 21.528 -3.825 -25.915 1.00 96.62 283 GLY A CA 1
ATOM 2148 C C . GLY A 1 283 ? 20.897 -3.889 -27.301 1.00 96.62 283 GLY A C 1
ATOM 2149 O O . GLY A 1 283 ? 21.553 -3.560 -28.282 1.00 96.62 283 GLY A O 1
ATOM 2150 N N . VAL A 1 284 ? 19.599 -4.208 -27.389 1.00 97.00 284 VAL A N 1
ATOM 2151 C CA . VAL A 1 284 ? 18.880 -4.199 -28.677 1.00 97.00 284 VAL A CA 1
ATOM 2152 C C . VAL A 1 284 ? 18.822 -2.797 -29.283 1.00 97.00 284 VAL A C 1
ATOM 2154 O O . VAL A 1 284 ? 19.006 -2.663 -30.491 1.00 97.00 284 VAL A O 1
ATOM 2157 N N . TYR A 1 285 ? 18.639 -1.758 -28.462 1.00 96.75 285 TYR A N 1
ATOM 2158 C CA . TYR A 1 285 ? 18.698 -0.370 -28.926 1.00 96.75 285 TYR A CA 1
ATOM 2159 C C . TYR A 1 285 ? 20.034 -0.044 -29.603 1.00 96.75 285 TYR A C 1
ATOM 2161 O O . TYR A 1 285 ? 20.045 0.474 -30.714 1.00 96.75 285 TYR A O 1
ATOM 2169 N N . TYR A 1 286 ? 21.165 -0.387 -28.981 1.00 96.12 286 TYR A N 1
ATOM 2170 C CA . TYR A 1 286 ? 22.477 -0.075 -29.554 1.00 96.12 286 TYR A CA 1
ATOM 2171 C C . TYR A 1 286 ? 22.868 -0.981 -30.727 1.00 96.12 286 TYR A C 1
ATOM 2173 O O . TYR A 1 286 ? 23.576 -0.527 -31.622 1.00 96.12 286 TYR A O 1
ATOM 2181 N N . ILE A 1 287 ? 22.358 -2.217 -30.795 1.00 95.69 287 ILE A N 1
ATOM 2182 C CA . ILE A 1 287 ? 22.476 -3.049 -32.008 1.00 95.69 287 ILE A CA 1
ATOM 2183 C C . ILE A 1 287 ? 21.801 -2.359 -33.201 1.00 95.69 287 ILE A C 1
ATOM 2185 O O . ILE A 1 287 ? 22.298 -2.458 -34.321 1.00 95.69 287 ILE A O 1
ATOM 2189 N N . ASP A 1 288 ? 20.682 -1.666 -32.970 1.00 93.38 288 ASP A N 1
ATOM 2190 C CA . ASP A 1 288 ? 19.988 -0.885 -33.995 1.00 93.38 288 ASP A CA 1
ATOM 2191 C C . ASP A 1 288 ? 20.680 0.451 -34.301 1.00 93.38 288 ASP A C 1
ATOM 2193 O O . ASP A 1 288 ? 20.766 0.841 -35.462 1.00 93.38 288 ASP A O 1
ATOM 2197 N N . ALA A 1 289 ? 21.222 1.119 -33.278 1.00 91.38 289 ALA A N 1
ATOM 2198 C CA . ALA A 1 289 ? 21.942 2.384 -33.426 1.00 91.38 289 ALA A CA 1
ATOM 2199 C C . ALA A 1 289 ? 23.297 2.239 -34.145 1.00 91.38 289 ALA A C 1
ATOM 2201 O O . ALA A 1 289 ? 23.810 3.229 -34.662 1.00 91.38 289 ALA A O 1
ATOM 2202 N N . VAL A 1 290 ? 23.873 1.028 -34.181 1.00 91.81 290 VAL A N 1
ATOM 2203 C CA . VAL A 1 290 ? 25.153 0.646 -34.823 1.00 91.81 290 VAL A CA 1
ATOM 2204 C C . VAL A 1 290 ? 26.399 1.308 -34.224 1.00 91.81 290 VAL A C 1
ATOM 2206 O O . VAL A 1 290 ? 27.473 0.716 -34.249 1.00 91.81 290 VAL A O 1
ATOM 2209 N N . THR A 1 291 ? 26.286 2.480 -33.615 1.00 93.31 291 THR A N 1
ATOM 2210 C CA . THR A 1 291 ? 27.384 3.180 -32.948 1.00 93.31 291 THR A CA 1
ATOM 2211 C C . THR A 1 291 ? 26.970 3.539 -31.529 1.00 93.31 291 THR A C 1
ATOM 2213 O O . THR A 1 291 ? 25.832 3.929 -31.271 1.00 93.31 291 THR A O 1
ATOM 2216 N N . ILE A 1 292 ? 27.913 3.431 -30.598 1.00 95.25 292 ILE A N 1
ATOM 2217 C CA . ILE A 1 292 ? 27.736 3.848 -29.211 1.00 95.25 292 ILE A CA 1
ATOM 2218 C C . ILE A 1 292 ? 28.816 4.843 -28.815 1.00 95.25 292 ILE A C 1
ATOM 2220 O O . ILE A 1 292 ? 30.000 4.588 -29.020 1.00 95.25 292 ILE A O 1
ATOM 2224 N N . THR A 1 293 ? 28.413 5.952 -28.195 1.00 95.38 293 THR A N 1
ATOM 2225 C CA . THR A 1 293 ? 29.326 6.947 -27.622 1.00 95.38 293 THR A CA 1
ATOM 2226 C C . THR A 1 293 ? 29.072 7.103 -26.118 1.00 95.38 293 THR A C 1
ATOM 2228 O O . THR A 1 293 ? 27.918 7.028 -25.680 1.00 95.38 293 THR A O 1
ATOM 2231 N N . PRO A 1 294 ? 30.113 7.324 -25.289 1.00 91.69 294 PRO A N 1
ATOM 2232 C CA . PRO A 1 294 ? 29.926 7.480 -23.844 1.00 91.69 294 PRO A CA 1
ATOM 2233 C C . PRO A 1 294 ? 28.967 8.618 -23.447 1.00 91.69 294 PRO A C 1
ATOM 2235 O O . PRO A 1 294 ? 28.127 8.382 -22.573 1.00 91.69 294 PRO A O 1
ATOM 2238 N N . PRO A 1 295 ? 29.016 9.815 -24.077 1.00 89.94 295 PRO A N 1
ATOM 2239 C CA . PRO A 1 295 ? 28.108 10.909 -23.732 1.00 89.94 295 PRO A CA 1
ATOM 2240 C C . PRO A 1 295 ? 26.628 10.600 -23.971 1.00 89.94 295 PRO A C 1
ATOM 2242 O O . PRO A 1 295 ? 25.795 11.125 -23.239 1.00 89.94 295 PRO A O 1
ATOM 2245 N N . ASP A 1 296 ? 26.295 9.762 -24.958 1.00 92.00 296 ASP A N 1
ATOM 2246 C CA . ASP A 1 296 ? 24.915 9.348 -25.244 1.00 92.00 296 ASP A CA 1
ATOM 2247 C C . ASP A 1 296 ? 24.465 8.197 -24.330 1.00 92.00 296 ASP A C 1
ATOM 2249 O O . ASP A 1 296 ? 23.394 8.242 -23.716 1.00 92.00 296 ASP A O 1
ATOM 2253 N N . ALA A 1 297 ? 25.320 7.184 -24.172 1.00 93.62 297 ALA A N 1
ATOM 2254 C CA . ALA A 1 297 ? 24.956 5.942 -23.499 1.00 93.62 297 ALA A CA 1
ATOM 2255 C C . ALA A 1 297 ? 24.750 6.076 -21.992 1.00 93.62 297 ALA A C 1
ATOM 2257 O O . ALA A 1 297 ? 23.909 5.388 -21.415 1.00 93.62 297 ALA A O 1
ATOM 2258 N N . PHE A 1 298 ? 25.467 7.001 -21.357 1.00 93.38 298 PHE A N 1
ATOM 2259 C CA . PHE A 1 298 ? 25.339 7.282 -19.929 1.00 93.38 298 PHE A CA 1
ATOM 2260 C C . PHE A 1 298 ? 24.565 8.581 -19.638 1.00 93.38 298 PHE A C 1
ATOM 2262 O O . PHE A 1 298 ? 24.578 9.082 -18.510 1.00 93.38 298 PHE A O 1
ATOM 2269 N N . HIS A 1 299 ? 23.869 9.139 -20.634 1.00 91.19 299 HIS A N 1
ATOM 2270 C CA . HIS A 1 299 ? 23.157 10.404 -20.485 1.00 91.19 299 HIS A CA 1
ATOM 2271 C C . HIS A 1 299 ? 21.929 10.290 -19.568 1.00 91.19 299 HIS A C 1
ATOM 2273 O O . HIS A 1 299 ? 21.168 9.322 -19.629 1.00 91.19 299 HIS A O 1
ATOM 2279 N N . ILE A 1 300 ? 21.642 11.343 -18.793 1.00 88.12 300 ILE A N 1
ATOM 2280 C CA . ILE A 1 300 ? 20.469 11.385 -17.898 1.00 88.12 300 ILE A CA 1
ATOM 2281 C C . ILE A 1 300 ? 19.117 11.326 -18.623 1.00 88.12 300 ILE A C 1
ATOM 2283 O O . ILE A 1 300 ? 18.095 10.975 -18.027 1.00 88.12 300 ILE A O 1
ATOM 2287 N N . ARG A 1 301 ? 19.107 11.588 -19.935 1.00 90.62 301 ARG A N 1
ATOM 2288 C CA . ARG A 1 301 ? 17.892 11.508 -20.766 1.00 90.62 301 ARG A CA 1
ATOM 2289 C C . ARG A 1 301 ? 17.212 10.145 -20.670 1.00 90.62 301 ARG A C 1
ATOM 2291 O O . ARG A 1 301 ? 15.991 10.094 -20.658 1.00 90.62 301 ARG A O 1
ATOM 2298 N N . TRP A 1 302 ? 17.979 9.061 -20.537 1.00 93.56 302 TRP A N 1
ATOM 2299 C CA . TRP A 1 302 ? 17.430 7.713 -20.397 1.00 93.56 302 TRP A CA 1
ATOM 2300 C C . TRP A 1 302 ? 16.533 7.600 -19.169 1.00 93.56 302 TRP A C 1
ATOM 2302 O O . TRP A 1 302 ? 15.409 7.112 -19.261 1.00 93.56 302 TRP A O 1
ATOM 2312 N N . SER A 1 303 ? 16.992 8.121 -18.032 1.00 91.25 303 SER A N 1
ATOM 2313 C CA . SER A 1 303 ? 16.195 8.169 -16.807 1.00 91.25 303 SER A CA 1
ATOM 2314 C C . SER A 1 303 ? 14.956 9.054 -16.987 1.00 91.25 303 SER A C 1
ATOM 2316 O O . SER A 1 303 ? 13.864 8.647 -16.603 1.00 91.25 303 SER A O 1
ATOM 2318 N N . ALA A 1 304 ? 15.085 10.212 -17.645 1.00 90.25 304 ALA A N 1
ATOM 2319 C CA . ALA A 1 304 ? 13.953 11.102 -17.919 1.00 90.25 304 ALA A CA 1
ATOM 2320 C C . ALA A 1 304 ? 12.877 10.453 -18.814 1.00 90.25 304 ALA A C 1
ATOM 2322 O O . ALA A 1 304 ? 11.686 10.565 -18.526 1.00 90.25 304 ALA A O 1
ATOM 2323 N N . TYR A 1 305 ? 13.279 9.730 -19.863 1.00 92.69 305 TYR A N 1
ATOM 2324 C CA . TYR A 1 305 ? 12.360 9.023 -20.763 1.00 92.69 305 TYR A CA 1
ATOM 2325 C C . TYR A 1 305 ? 11.580 7.947 -20.031 1.00 92.69 305 TYR A C 1
ATOM 2327 O O . TYR A 1 305 ? 10.362 7.850 -20.169 1.00 92.69 305 TYR A O 1
ATOM 2335 N N . VAL A 1 306 ? 12.269 7.165 -19.209 1.00 94.00 306 VAL A N 1
ATOM 2336 C CA . VAL A 1 306 ? 11.637 6.082 -18.467 1.00 94.00 306 VAL A CA 1
ATOM 2337 C C . VAL A 1 306 ? 10.699 6.617 -17.382 1.00 94.00 306 VAL A C 1
ATOM 2339 O O . VAL A 1 306 ? 9.600 6.087 -17.219 1.00 94.00 306 VAL A O 1
ATOM 2342 N N . VAL A 1 307 ? 11.070 7.710 -16.706 1.00 91.50 307 VAL A N 1
ATOM 2343 C CA . VAL A 1 307 ? 10.174 8.426 -15.782 1.00 91.50 307 VAL A CA 1
ATOM 2344 C C . VAL A 1 307 ? 8.914 8.884 -16.512 1.00 91.50 307 VAL A C 1
ATOM 2346 O O . VAL A 1 307 ? 7.814 8.591 -16.047 1.00 91.50 307 VAL A O 1
ATOM 2349 N N . PHE A 1 308 ? 9.055 9.539 -17.671 1.00 92.31 308 PHE A N 1
ATOM 2350 C CA . PHE A 1 308 ? 7.912 9.964 -18.479 1.00 92.31 308 PHE A CA 1
ATOM 2351 C C . PHE A 1 308 ? 7.010 8.781 -18.834 1.00 92.31 308 PHE A C 1
ATOM 2353 O O . PHE A 1 308 ? 5.815 8.832 -18.573 1.00 92.31 308 PHE A O 1
ATOM 2360 N N . ILE A 1 309 ? 7.577 7.697 -19.369 1.00 94.88 309 ILE A N 1
ATOM 2361 C CA . ILE A 1 309 ? 6.841 6.491 -19.767 1.00 94.88 309 ILE A CA 1
ATOM 2362 C C . ILE A 1 309 ? 6.029 5.934 -18.597 1.00 94.88 309 ILE A C 1
ATOM 2364 O O . ILE A 1 309 ? 4.834 5.673 -18.728 1.00 94.88 309 ILE A O 1
ATOM 2368 N N . VAL A 1 310 ? 6.655 5.758 -17.436 1.00 93.81 310 VAL A N 1
ATOM 2369 C CA . VAL A 1 310 ? 6.002 5.111 -16.294 1.00 93.81 310 VAL A CA 1
ATOM 2370 C C . VAL A 1 310 ? 4.948 6.012 -15.662 1.00 93.81 310 VAL A C 1
ATOM 2372 O O . VAL A 1 310 ? 3.847 5.544 -15.375 1.00 93.81 310 VAL A O 1
ATOM 2375 N N . VAL A 1 311 ? 5.247 7.301 -15.488 1.00 90.62 311 VAL A N 1
ATOM 2376 C CA . VAL A 1 311 ? 4.285 8.280 -14.964 1.00 90.62 311 VAL A CA 1
ATOM 2377 C C . VAL A 1 311 ? 3.100 8.416 -15.915 1.00 90.62 311 VAL A C 1
ATOM 2379 O O . VAL A 1 311 ? 1.953 8.320 -15.483 1.00 90.62 311 VAL A O 1
ATOM 2382 N N . ALA A 1 312 ? 3.367 8.559 -17.214 1.00 91.44 312 ALA A N 1
ATOM 2383 C CA . ALA A 1 312 ? 2.329 8.769 -18.206 1.00 91.44 312 ALA A CA 1
ATOM 2384 C C . ALA A 1 312 ? 1.423 7.560 -18.409 1.00 91.44 312 ALA A C 1
ATOM 2386 O O . ALA A 1 312 ? 0.204 7.696 -18.513 1.00 91.44 312 ALA A O 1
ATOM 2387 N N . GLY A 1 313 ? 2.007 6.366 -18.424 1.00 90.31 313 GLY A N 1
ATOM 2388 C CA . GLY A 1 313 ? 1.248 5.129 -18.490 1.00 90.31 313 GLY A CA 1
ATOM 2389 C C . GLY A 1 313 ? 0.436 4.853 -17.226 1.00 90.31 313 GLY A C 1
ATOM 2390 O O . GLY A 1 313 ? -0.673 4.336 -17.312 1.00 90.31 313 GLY A O 1
ATOM 2391 N N . GLY A 1 314 ? 0.963 5.220 -16.059 1.00 89.88 314 GLY A N 1
ATOM 2392 C CA . GLY A 1 314 ? 0.375 4.960 -14.749 1.00 89.88 314 GLY A CA 1
ATOM 2393 C C . GLY A 1 314 ? 1.358 4.192 -13.873 1.00 89.88 314 GLY A C 1
ATOM 2394 O O . GLY A 1 314 ? 1.548 2.980 -14.034 1.00 89.88 314 GLY A O 1
ATOM 2395 N N . MET A 1 315 ? 1.990 4.909 -12.946 1.00 88.56 315 MET A N 1
ATOM 2396 C CA . MET A 1 315 ? 3.027 4.374 -12.065 1.00 88.56 315 MET A CA 1
ATOM 2397 C C . MET A 1 315 ? 2.480 3.265 -11.157 1.00 88.56 315 MET A C 1
ATOM 2399 O O . MET A 1 315 ? 1.368 3.351 -10.641 1.00 88.56 315 MET A O 1
ATOM 2403 N N . GLY A 1 316 ? 3.271 2.208 -10.959 1.00 86.44 316 GLY A N 1
ATOM 2404 C CA . GLY A 1 316 ? 2.887 1.056 -10.143 1.00 86.44 316 GLY A CA 1
ATOM 2405 C C . GLY A 1 316 ? 1.916 0.101 -10.837 1.00 86.44 316 GLY A C 1
ATOM 2406 O O . GLY A 1 316 ? 1.389 -0.796 -10.187 1.00 86.44 316 GLY A O 1
ATOM 2407 N N . THR A 1 317 ? 1.663 0.262 -12.143 1.00 87.81 317 THR A N 1
ATOM 2408 C CA . THR A 1 317 ? 0.769 -0.621 -12.908 1.00 87.81 317 THR A CA 1
ATOM 2409 C C . THR A 1 317 ? 1.531 -1.557 -13.843 1.00 87.81 317 THR A C 1
ATOM 2411 O O . THR A 1 317 ? 2.594 -1.208 -14.348 1.00 87.81 317 THR A O 1
ATOM 2414 N N . LEU A 1 318 ? 0.999 -2.760 -14.104 1.00 88.81 318 LEU A N 1
ATOM 2415 C CA . LEU A 1 318 ? 1.630 -3.693 -15.051 1.00 88.81 318 LEU A CA 1
ATOM 2416 C C . LEU A 1 318 ? 1.542 -3.174 -16.496 1.00 88.81 318 LEU A C 1
ATOM 2418 O O . LEU A 1 318 ? 2.509 -3.273 -17.238 1.00 88.81 318 LEU A O 1
ATOM 2422 N N . TRP A 1 319 ? 0.400 -2.604 -16.888 1.00 88.75 319 TRP A N 1
ATOM 2423 C CA . TRP A 1 319 ? 0.157 -2.122 -18.255 1.00 88.75 319 TRP A CA 1
ATOM 2424 C C . TRP A 1 319 ? 0.708 -0.717 -18.524 1.00 88.75 319 TRP A C 1
ATOM 2426 O O . TRP A 1 319 ? 0.909 -0.356 -19.683 1.00 88.75 319 TRP A O 1
ATOM 2436 N N . GLY A 1 320 ? 0.991 0.055 -17.471 1.00 90.44 320 GLY A N 1
ATOM 2437 C CA . GLY A 1 320 ? 1.484 1.427 -17.552 1.00 90.44 320 GLY A CA 1
ATOM 2438 C C . GLY A 1 320 ? 2.707 1.570 -18.452 1.00 90.44 320 GLY A C 1
ATOM 2439 O O . GLY A 1 320 ? 2.614 2.301 -19.430 1.00 90.44 320 GLY A O 1
ATOM 2440 N N . PRO A 1 321 ? 3.816 0.842 -18.228 1.00 95.38 321 PRO A N 1
ATOM 2441 C CA . PRO A 1 321 ? 5.000 0.927 -19.085 1.00 95.38 321 PRO A CA 1
ATOM 2442 C C . PRO A 1 321 ? 4.734 0.722 -20.583 1.00 95.38 321 PRO A C 1
ATOM 2444 O O . PRO A 1 321 ? 5.343 1.397 -21.407 1.00 95.38 321 PRO A O 1
ATOM 2447 N N . ILE A 1 322 ? 3.802 -0.164 -20.948 1.00 95.19 322 ILE A N 1
ATOM 2448 C CA . ILE A 1 322 ? 3.462 -0.452 -22.349 1.00 95.19 322 ILE A CA 1
ATOM 2449 C C . ILE A 1 322 ? 2.704 0.728 -22.968 1.00 95.19 322 ILE A C 1
ATOM 2451 O O . ILE A 1 322 ? 3.073 1.220 -24.034 1.00 95.19 322 ILE A O 1
ATOM 2455 N N . ILE A 1 323 ? 1.667 1.217 -22.284 1.00 94.19 323 ILE A N 1
ATOM 2456 C CA . ILE A 1 323 ? 0.865 2.364 -22.743 1.00 94.19 323 ILE A CA 1
ATOM 2457 C C . ILE A 1 323 ? 1.712 3.640 -22.761 1.00 94.19 323 ILE A C 1
ATOM 2459 O O . ILE A 1 323 ? 1.652 4.427 -23.703 1.00 94.19 323 ILE A O 1
ATOM 2463 N N . GLY A 1 324 ? 2.542 3.823 -21.740 1.00 94.00 324 GLY A N 1
ATOM 2464 C CA . GLY A 1 324 ? 3.473 4.931 -21.632 1.00 94.00 324 GLY A CA 1
ATOM 2465 C C . GLY A 1 324 ? 4.516 4.937 -22.742 1.00 94.00 324 GLY A C 1
ATOM 2466 O O . GLY A 1 324 ? 4.808 5.999 -23.278 1.00 94.00 324 GLY A O 1
ATOM 2467 N N . ALA A 1 325 ? 5.043 3.774 -23.137 1.00 96.56 325 ALA A N 1
ATOM 2468 C CA . ALA A 1 325 ? 5.984 3.668 -24.250 1.00 96.56 325 ALA A CA 1
ATOM 2469 C C . ALA A 1 325 ? 5.319 3.985 -25.595 1.00 96.56 325 ALA A C 1
ATOM 2471 O O . ALA A 1 325 ? 5.908 4.691 -26.411 1.00 96.56 325 ALA A O 1
ATOM 2472 N N . LEU A 1 326 ? 4.077 3.534 -25.807 1.00 95.12 326 LEU A N 1
ATOM 2473 C CA . LEU A 1 326 ? 3.280 3.926 -26.974 1.00 95.12 326 LEU A CA 1
ATOM 2474 C C . LEU A 1 326 ? 3.092 5.446 -27.030 1.00 95.12 326 LEU A C 1
ATOM 2476 O O . LEU A 1 326 ? 3.316 6.055 -28.076 1.00 95.12 326 LEU A O 1
ATOM 2480 N N . LEU A 1 327 ? 2.736 6.064 -25.902 1.00 93.19 327 LEU A N 1
ATOM 2481 C CA . LEU A 1 327 ? 2.570 7.511 -25.821 1.00 93.19 327 LEU A CA 1
ATOM 2482 C C . LEU A 1 327 ? 3.896 8.251 -26.017 1.00 93.19 327 LEU A C 1
ATOM 2484 O O . LEU A 1 327 ? 3.940 9.241 -26.736 1.00 93.19 327 LEU A O 1
ATOM 2488 N N . PHE A 1 328 ? 4.983 7.766 -25.423 1.00 93.69 328 PHE A N 1
ATOM 2489 C CA . PHE A 1 328 ? 6.320 8.329 -25.592 1.00 93.69 328 PHE A CA 1
ATOM 2490 C C . PHE A 1 328 ? 6.747 8.327 -27.057 1.00 93.69 328 PHE A C 1
ATOM 2492 O O . PHE A 1 328 ? 7.144 9.368 -27.575 1.00 93.69 328 PHE A O 1
ATOM 2499 N N . VAL A 1 329 ? 6.607 7.191 -27.746 1.00 92.69 329 VAL A N 1
ATOM 2500 C CA . VAL A 1 329 ? 6.928 7.085 -29.173 1.00 92.69 329 VAL A CA 1
ATOM 2501 C C . VAL A 1 329 ? 6.012 7.981 -30.005 1.00 92.69 329 VAL A C 1
ATOM 2503 O O . VAL A 1 329 ? 6.484 8.630 -30.935 1.00 92.69 329 VAL A O 1
ATOM 2506 N N . PHE A 1 330 ? 4.729 8.091 -29.654 1.00 90.69 330 PHE A N 1
ATOM 2507 C CA . PHE A 1 330 ? 3.814 9.027 -30.306 1.00 90.69 330 PHE A CA 1
ATOM 2508 C C . PHE A 1 330 ? 4.269 10.488 -30.137 1.00 90.69 330 PHE A C 1
ATOM 2510 O O . PHE A 1 330 ? 4.353 11.228 -31.115 1.00 90.69 330 PHE A O 1
ATOM 2517 N N . VAL A 1 331 ? 4.634 10.901 -28.922 1.00 89.88 331 VAL A N 1
ATOM 2518 C CA . VAL A 1 331 ? 5.128 12.257 -28.642 1.00 89.88 331 VAL A CA 1
ATOM 2519 C C . VAL A 1 331 ? 6.435 12.526 -29.389 1.00 89.88 331 VAL A C 1
ATOM 2521 O O . VAL A 1 331 ? 6.547 13.529 -30.092 1.00 89.88 331 VAL A O 1
ATOM 2524 N N . GLN A 1 332 ? 7.401 11.614 -29.301 1.00 88.31 332 GLN A N 1
ATOM 2525 C CA . GLN A 1 332 ? 8.680 11.731 -30.001 1.00 88.31 332 GLN A CA 1
ATOM 2526 C C . GLN A 1 332 ? 8.510 11.769 -31.520 1.00 88.31 332 GLN A C 1
ATOM 2528 O O . GLN A 1 332 ? 9.197 12.523 -32.201 1.00 88.31 332 GLN A O 1
ATOM 2533 N N . ARG A 1 333 ? 7.585 10.985 -32.083 1.00 88.44 333 ARG A N 1
ATOM 2534 C CA . ARG A 1 333 ? 7.437 10.918 -33.537 1.00 88.44 333 ARG A CA 1
ATOM 2535 C C . ARG A 1 333 ? 6.623 12.069 -34.112 1.00 88.44 333 ARG A C 1
ATOM 2537 O O . ARG A 1 333 ? 6.985 12.588 -35.164 1.00 88.44 333 ARG A O 1
ATOM 2544 N N . PHE A 1 334 ? 5.529 12.444 -33.457 1.00 86.62 334 PHE A N 1
ATOM 2545 C CA . PHE A 1 334 ? 4.566 13.399 -34.003 1.00 86.62 334 PHE A CA 1
ATOM 2546 C C . PHE A 1 334 ? 4.717 14.790 -33.393 1.00 86.62 334 PHE A C 1
ATOM 2548 O O . PHE A 1 334 ? 4.872 15.759 -34.129 1.00 86.62 334 PHE A O 1
ATOM 2555 N N . LEU A 1 335 ? 4.714 14.911 -32.063 1.00 84.88 335 LEU A N 1
ATOM 2556 C CA . LEU A 1 335 ? 4.771 16.218 -31.398 1.00 84.88 335 LEU A CA 1
ATOM 2557 C C . LEU A 1 335 ? 6.133 16.886 -31.595 1.00 84.88 335 LEU A C 1
ATOM 2559 O O . LEU A 1 335 ? 6.188 18.020 -32.062 1.00 84.88 335 LEU A O 1
ATOM 2563 N N . VAL A 1 336 ? 7.227 16.169 -31.331 1.00 85.94 336 VAL A N 1
ATOM 2564 C CA . VAL A 1 336 ? 8.585 16.680 -31.593 1.00 85.94 336 VAL A CA 1
ATOM 2565 C C . VAL A 1 336 ? 8.812 16.887 -33.093 1.00 85.94 336 VAL A C 1
ATOM 2567 O O . VAL A 1 336 ? 9.427 17.874 -33.486 1.00 85.94 336 VAL A O 1
ATOM 2570 N N . GLY A 1 337 ? 8.278 16.000 -33.939 1.00 82.00 337 GLY A N 1
ATOM 2571 C CA . GLY A 1 337 ? 8.393 16.115 -35.395 1.00 82.00 337 GLY A CA 1
ATOM 2572 C C . GLY A 1 337 ? 7.726 17.369 -35.975 1.00 82.00 337 GLY A C 1
ATOM 2573 O O . GLY A 1 337 ? 8.232 17.923 -36.945 1.00 82.00 337 GLY A O 1
ATOM 2574 N N . ILE A 1 338 ? 6.621 17.830 -35.378 1.00 83.69 338 ILE A N 1
ATOM 2575 C CA . ILE A 1 338 ? 5.882 19.023 -35.823 1.00 83.69 338 ILE A CA 1
ATOM 2576 C C . ILE A 1 338 ? 6.414 20.301 -35.153 1.00 83.69 338 ILE A C 1
ATOM 2578 O O . ILE A 1 338 ? 6.582 21.315 -35.822 1.00 83.69 338 ILE A O 1
ATOM 2582 N N . TRP A 1 339 ? 6.651 20.274 -33.837 1.00 79.12 339 TRP A N 1
ATOM 2583 C CA . TRP A 1 339 ? 6.953 21.473 -33.035 1.00 79.12 339 TRP A CA 1
ATOM 2584 C C . TRP A 1 339 ? 8.460 21.730 -32.884 1.00 79.12 339 TRP A C 1
ATOM 2586 O O . TRP A 1 339 ? 8.863 22.807 -32.448 1.00 79.12 339 TRP A O 1
ATOM 2596 N N . GLY A 1 340 ? 9.309 20.757 -33.227 1.00 77.88 340 GLY A N 1
ATOM 2597 C CA . GLY A 1 340 ? 10.744 20.809 -32.960 1.00 77.88 340 GLY A CA 1
ATOM 2598 C C . GLY A 1 340 ? 11.058 20.702 -31.462 1.00 77.88 340 GLY A C 1
ATOM 2599 O O . GLY A 1 340 ? 10.284 20.153 -30.678 1.00 77.88 340 GLY A O 1
ATOM 2600 N N . GLY A 1 341 ? 12.229 21.192 -31.047 1.00 76.12 341 GLY A N 1
ATOM 2601 C CA . GLY A 1 341 ? 12.584 21.351 -29.626 1.00 76.12 341 GLY A CA 1
ATOM 2602 C C . GLY A 1 341 ? 13.026 20.088 -28.870 1.00 76.12 341 GLY A C 1
ATOM 2603 O O . GLY A 1 341 ? 13.489 20.208 -27.737 1.00 76.12 341 GLY A O 1
ATOM 2604 N N . GLY A 1 342 ? 12.938 18.892 -29.464 1.00 83.00 342 GLY A N 1
ATOM 2605 C CA . GLY A 1 342 ? 13.495 17.651 -28.903 1.00 83.00 342 GLY A CA 1
ATOM 2606 C C . GLY A 1 342 ? 13.033 17.363 -27.468 1.00 83.00 342 GLY A C 1
ATOM 2607 O O . GLY A 1 342 ? 11.843 17.182 -27.205 1.00 83.00 342 GLY A O 1
ATOM 2608 N N . ASP A 1 343 ? 13.982 17.340 -26.529 1.00 82.94 343 ASP A N 1
ATOM 2609 C CA . ASP A 1 343 ? 13.720 17.052 -25.113 1.00 82.94 343 ASP A CA 1
ATOM 2610 C C . ASP A 1 343 ? 12.876 18.133 -24.416 1.00 82.94 343 ASP A C 1
ATOM 2612 O O . ASP A 1 343 ? 12.164 17.820 -23.461 1.00 82.94 343 ASP A O 1
ATOM 2616 N N . LEU A 1 344 ? 12.889 19.384 -24.899 1.00 87.12 344 LEU A N 1
ATOM 2617 C CA . LEU A 1 344 ? 12.060 20.456 -24.337 1.00 87.12 344 LEU A CA 1
ATOM 2618 C C . LEU A 1 344 ? 10.570 20.161 -24.545 1.00 87.12 344 LEU A C 1
ATOM 2620 O O . LEU A 1 344 ? 9.776 20.263 -23.611 1.00 87.12 344 LEU A O 1
ATOM 2624 N N . THR A 1 345 ? 10.201 19.738 -25.754 1.00 88.06 345 THR A N 1
ATOM 2625 C CA . THR A 1 345 ? 8.819 19.381 -26.106 1.00 88.06 345 THR A CA 1
ATOM 2626 C C . THR A 1 345 ? 8.344 18.177 -25.300 1.00 88.06 345 THR A C 1
ATOM 2628 O O . THR A 1 345 ? 7.221 18.174 -24.794 1.00 88.06 345 THR A O 1
ATOM 2631 N N . LEU A 1 346 ? 9.217 17.183 -25.100 1.00 85.88 346 LEU A N 1
ATOM 2632 C CA . LEU A 1 346 ? 8.924 16.054 -24.219 1.00 85.88 346 LEU A CA 1
ATOM 2633 C C . LEU A 1 346 ? 8.731 16.503 -22.760 1.00 85.88 346 LEU A C 1
ATOM 2635 O O . LEU A 1 346 ? 7.803 16.037 -22.104 1.00 85.88 346 LEU A O 1
ATOM 2639 N N . GLY A 1 347 ? 9.562 17.423 -22.259 1.00 86.06 347 GLY A N 1
ATOM 2640 C CA . GLY A 1 347 ? 9.441 17.981 -20.909 1.00 86.06 347 GLY A CA 1
ATOM 2641 C C . GLY A 1 347 ? 8.128 18.739 -20.690 1.00 86.06 347 GLY A C 1
ATOM 2642 O O . GLY A 1 347 ? 7.457 18.527 -19.683 1.00 86.06 347 GLY A O 1
ATOM 2643 N N . ILE A 1 348 ? 7.709 19.561 -21.657 1.00 89.81 348 ILE A N 1
ATOM 2644 C CA . ILE A 1 348 ? 6.413 20.258 -21.615 1.00 89.81 348 ILE A CA 1
ATOM 2645 C C . ILE A 1 348 ? 5.262 19.247 -21.621 1.00 89.81 348 ILE A C 1
ATOM 2647 O O . ILE A 1 348 ? 4.358 19.340 -20.790 1.00 89.81 348 ILE A O 1
ATOM 2651 N N . ALA A 1 349 ? 5.311 18.248 -22.509 1.00 87.44 349 ALA A N 1
ATOM 2652 C CA . ALA A 1 349 ? 4.308 17.187 -22.554 1.00 87.44 349 ALA A CA 1
ATOM 2653 C C . ALA A 1 349 ? 4.235 16.415 -21.225 1.00 87.44 349 ALA A C 1
ATOM 2655 O O . ALA A 1 349 ? 3.141 16.108 -20.759 1.00 87.44 349 ALA A O 1
ATOM 2656 N N . ALA A 1 350 ? 5.381 16.154 -20.586 1.00 84.25 350 ALA A N 1
ATOM 2657 C CA . ALA A 1 350 ? 5.455 15.527 -19.270 1.00 84.25 350 ALA A CA 1
ATOM 2658 C C . ALA A 1 350 ? 4.738 16.356 -18.200 1.00 84.25 350 ALA A C 1
ATOM 2660 O O . ALA A 1 350 ? 3.907 15.821 -17.471 1.00 84.25 350 ALA A O 1
ATOM 2661 N N . VAL A 1 351 ? 5.023 17.661 -18.129 1.00 87.56 351 VAL A N 1
ATOM 2662 C CA . VAL A 1 351 ? 4.395 18.571 -17.160 1.00 87.56 351 VAL A CA 1
ATOM 2663 C C . VAL A 1 351 ? 2.886 18.632 -17.373 1.00 87.56 351 VAL A C 1
ATOM 2665 O O . VAL A 1 351 ? 2.136 18.460 -16.417 1.00 87.56 351 VAL A O 1
ATOM 2668 N N . LEU A 1 352 ? 2.428 18.815 -18.614 1.00 89.44 352 LEU A N 1
ATOM 2669 C CA . LEU A 1 352 ? 0.996 18.836 -18.926 1.00 89.44 352 LEU A CA 1
ATOM 2670 C C . LEU A 1 352 ? 0.326 17.522 -18.527 1.00 89.44 352 LEU A C 1
ATOM 2672 O O . LEU A 1 352 ? -0.732 17.529 -17.903 1.00 89.44 352 LEU A O 1
ATOM 2676 N N . LEU A 1 353 ? 0.955 16.390 -18.833 1.00 84.25 353 LEU A N 1
ATOM 2677 C CA . LEU A 1 353 ? 0.401 15.095 -18.481 1.00 84.25 353 LEU A CA 1
ATOM 2678 C C . LEU A 1 353 ? 0.331 14.903 -16.965 1.00 84.25 353 LEU A C 1
ATOM 2680 O O . LEU A 1 353 ? -0.686 14.434 -16.475 1.00 84.25 353 LEU A O 1
ATOM 2684 N N . ILE A 1 354 ? 1.348 15.319 -16.210 1.00 79.75 354 ILE A N 1
ATOM 2685 C CA . ILE A 1 354 ? 1.324 15.261 -14.742 1.00 79.75 354 ILE A CA 1
ATOM 2686 C C . ILE A 1 354 ? 0.221 16.161 -14.164 1.00 79.75 354 ILE A C 1
ATOM 2688 O O . ILE A 1 354 ? -0.443 15.764 -13.209 1.00 79.75 354 ILE A O 1
ATOM 2692 N N . LEU A 1 355 ? -0.001 17.345 -14.746 1.00 83.69 355 LEU A N 1
ATOM 2693 C CA . LEU A 1 355 ? -1.029 18.287 -14.292 1.00 83.69 355 LEU A CA 1
ATOM 2694 C C . LEU A 1 355 ? -2.454 17.796 -14.584 1.00 83.69 355 LEU A C 1
ATOM 2696 O O . LEU A 1 355 ? -3.331 17.941 -13.736 1.00 83.69 355 LEU A O 1
ATOM 2700 N N . PHE A 1 356 ? -2.694 17.221 -15.766 1.00 85.88 356 PHE A N 1
ATOM 2701 C CA . PHE A 1 356 ? -4.039 16.824 -16.203 1.00 85.88 356 PHE A CA 1
ATOM 2702 C C . PHE A 1 356 ? -4.368 15.344 -15.950 1.00 85.88 356 PHE A C 1
ATOM 2704 O O . PHE A 1 356 ? -5.533 14.999 -15.766 1.00 85.88 356 PHE A O 1
ATOM 2711 N N . LEU A 1 357 ? -3.368 14.460 -15.937 1.00 85.69 357 LEU A N 1
ATOM 2712 C CA . LEU A 1 357 ? -3.486 13.017 -15.690 1.00 85.69 357 LEU A CA 1
ATOM 2713 C C . LEU A 1 357 ? -2.491 12.576 -14.589 1.00 85.69 357 LEU A C 1
ATOM 2715 O O . LEU A 1 357 ? -1.566 11.803 -14.855 1.00 85.69 357 LEU A O 1
ATOM 2719 N N . PRO A 1 358 ? -2.687 12.988 -13.320 1.00 76.44 358 PRO A N 1
ATOM 2720 C CA . PRO A 1 358 ? -1.748 12.707 -12.224 1.00 76.44 358 PRO A CA 1
ATOM 2721 C C . PRO A 1 358 ? -1.588 11.210 -11.901 1.00 76.44 358 PRO A C 1
ATOM 2723 O O . PRO A 1 358 ? -0.587 10.800 -11.320 1.00 76.44 358 PRO A O 1
ATOM 2726 N N . ARG A 1 359 ? -2.563 10.373 -12.284 1.00 80.31 359 ARG A N 1
ATOM 2727 C CA . ARG A 1 359 ? -2.514 8.903 -12.151 1.00 80.31 359 ARG A CA 1
ATOM 2728 C C . ARG A 1 359 ? -2.124 8.185 -13.454 1.00 80.31 359 ARG A C 1
ATOM 2730 O O . ARG A 1 359 ? -2.184 6.956 -13.521 1.00 80.31 359 ARG A O 1
ATOM 2737 N N . GLY A 1 360 ? -1.749 8.938 -14.488 1.00 87.19 360 GLY A N 1
ATOM 2738 C CA . GLY A 1 360 ? -1.503 8.431 -15.834 1.00 87.19 360 GLY A CA 1
ATOM 2739 C C . GLY A 1 360 ? -2.762 7.893 -16.522 1.00 87.19 360 GLY A C 1
ATOM 2740 O O . GLY A 1 360 ? -3.875 7.940 -15.990 1.00 87.19 360 GLY A O 1
ATOM 2741 N N . VAL A 1 361 ? -2.582 7.352 -17.726 1.00 88.50 361 VAL A N 1
ATOM 2742 C CA . VAL A 1 361 ? -3.677 6.818 -18.554 1.00 88.50 361 VAL A CA 1
ATOM 2743 C C . VAL A 1 361 ? -4.411 5.673 -17.853 1.00 88.50 361 VAL A C 1
ATOM 2745 O O . VAL A 1 361 ? -5.637 5.606 -17.901 1.00 88.50 361 VAL A O 1
ATOM 2748 N N . MET A 1 362 ? -3.688 4.792 -17.158 1.00 84.75 362 MET A N 1
ATOM 2749 C CA . MET A 1 362 ? -4.310 3.683 -16.430 1.00 84.75 362 MET A CA 1
ATOM 2750 C C . MET A 1 362 ? -5.214 4.149 -15.284 1.00 84.75 362 MET A C 1
ATOM 2752 O O . MET A 1 362 ? -6.259 3.543 -15.061 1.00 84.75 362 MET A O 1
ATOM 2756 N N . GLY A 1 363 ? -4.870 5.251 -14.609 1.00 78.81 363 GLY A N 1
ATOM 2757 C CA . GLY A 1 363 ? -5.741 5.849 -13.599 1.00 78.81 363 GLY A CA 1
ATOM 2758 C C . GLY A 1 363 ? -7.056 6.360 -14.185 1.00 78.81 363 GLY A C 1
ATOM 2759 O O . GLY A 1 363 ? -8.114 6.092 -13.627 1.00 78.81 363 GLY A O 1
ATOM 2760 N N . LEU A 1 364 ? -7.008 7.002 -15.356 1.00 81.12 364 LEU A N 1
ATOM 2761 C CA . LEU A 1 364 ? -8.215 7.441 -16.064 1.00 81.12 364 LEU A CA 1
ATOM 2762 C C . LEU A 1 364 ? -9.103 6.255 -16.468 1.00 81.12 364 LEU A C 1
ATOM 2764 O O . LEU A 1 364 ? -10.322 6.328 -16.340 1.00 81.12 364 LEU A O 1
ATOM 2768 N N . VAL A 1 365 ? -8.511 5.154 -16.942 1.00 79.81 365 VAL A N 1
ATOM 2769 C CA . VAL A 1 365 ? -9.258 3.928 -17.279 1.00 79.81 365 VAL A CA 1
ATOM 2770 C C . VAL A 1 365 ? -9.965 3.358 -16.046 1.00 79.81 365 VAL A C 1
ATOM 2772 O O . VAL A 1 365 ? -11.113 2.920 -16.151 1.00 79.81 365 VAL A O 1
ATOM 2775 N N . ASP A 1 366 ? -9.312 3.379 -14.885 1.00 68.81 366 ASP A N 1
ATOM 2776 C CA . ASP A 1 366 ? -9.919 2.959 -13.621 1.00 68.81 366 ASP A CA 1
ATOM 2777 C C . ASP A 1 366 ? -11.053 3.887 -13.186 1.00 68.81 366 ASP A C 1
ATOM 2779 O O . ASP A 1 366 ? -12.123 3.410 -12.806 1.00 68.81 366 ASP A O 1
ATOM 2783 N N . ASP A 1 367 ? -10.851 5.200 -13.282 1.00 68.25 367 ASP A N 1
ATOM 2784 C CA . ASP A 1 367 ? -11.851 6.196 -12.902 1.00 68.25 367 ASP A CA 1
ATOM 2785 C C . ASP A 1 367 ? -13.083 6.126 -13.831 1.00 68.25 367 ASP A C 1
ATOM 2787 O O . ASP A 1 367 ? -14.219 6.125 -13.360 1.00 68.25 367 ASP A O 1
ATOM 2791 N N . LEU A 1 368 ? -12.893 5.930 -15.143 1.00 71.44 368 LEU A N 1
ATOM 2792 C CA . LEU A 1 368 ? -13.987 5.724 -16.106 1.00 71.44 368 LEU A CA 1
ATOM 2793 C C . LEU A 1 368 ? -14.763 4.423 -15.863 1.00 71.44 368 LEU A C 1
ATOM 2795 O O . LEU A 1 368 ? -15.977 4.387 -16.056 1.00 71.44 368 LEU A O 1
ATOM 2799 N N . ARG A 1 369 ? -14.092 3.356 -15.414 1.00 66.25 369 ARG A N 1
ATOM 2800 C CA . ARG A 1 369 ? -14.764 2.114 -14.994 1.00 66.25 369 ARG A CA 1
ATOM 2801 C C . ARG A 1 369 ? -15.559 2.301 -13.709 1.00 66.25 369 ARG A C 1
ATOM 2803 O O . ARG A 1 369 ? -16.618 1.696 -13.558 1.00 66.25 369 ARG A O 1
ATOM 2810 N N . ARG A 1 370 ? -15.055 3.126 -12.791 1.00 57.44 370 ARG A N 1
ATOM 2811 C CA . ARG A 1 370 ? -15.730 3.457 -11.532 1.00 57.44 370 ARG A CA 1
ATOM 2812 C C . ARG A 1 370 ? -16.929 4.377 -11.734 1.00 57.44 370 ARG A C 1
ATOM 2814 O O . ARG A 1 370 ? -17.916 4.184 -11.042 1.00 57.44 370 ARG A O 1
ATOM 2821 N N . ASN A 1 371 ? -16.909 5.271 -12.724 1.00 47.25 371 ASN A N 1
ATOM 2822 C CA . ASN A 1 371 ? -18.017 6.187 -13.041 1.00 47.25 371 ASN A CA 1
ATOM 2823 C C . ASN A 1 371 ? -19.312 5.504 -13.542 1.00 47.25 371 ASN A C 1
ATOM 2825 O O . ASN A 1 371 ? -20.310 6.183 -13.767 1.00 47.25 371 ASN A O 1
ATOM 2829 N N . GLY A 1 372 ? -19.339 4.171 -13.675 1.00 45.00 372 GLY A N 1
ATOM 2830 C CA . GLY A 1 372 ? -20.584 3.393 -13.749 1.00 45.00 372 GLY A CA 1
ATOM 2831 C C . GLY A 1 372 ? -21.272 3.170 -12.389 1.00 45.00 372 GLY A C 1
ATOM 2832 O O . GLY A 1 372 ? -22.346 2.573 -12.344 1.00 45.00 372 GLY A O 1
ATOM 2833 N N . ARG A 1 373 ? -20.665 3.613 -11.280 1.00 45.88 373 ARG A N 1
ATOM 2834 C CA . ARG A 1 373 ? -21.212 3.577 -9.917 1.00 45.88 373 ARG A CA 1
ATOM 2835 C C . ARG A 1 373 ? -21.674 4.982 -9.518 1.00 45.88 373 ARG A C 1
ATOM 2837 O O . ARG A 1 373 ? -21.014 5.968 -9.831 1.00 45.88 373 ARG A O 1
ATOM 2844 N N . LEU A 1 374 ? -22.856 5.040 -8.899 1.00 41.31 374 LEU A N 1
ATOM 2845 C CA . LEU A 1 374 ? -23.600 6.254 -8.535 1.00 41.31 374 LEU A CA 1
ATOM 2846 C C . LEU A 1 374 ? -22.722 7.299 -7.813 1.00 41.31 374 LEU A C 1
ATOM 2848 O O . LEU A 1 374 ? -21.787 6.918 -7.109 1.00 41.31 374 LEU A O 1
ATOM 2852 N N . PRO A 1 375 ? -23.032 8.603 -7.953 1.00 36.34 375 PRO A N 1
ATOM 2853 C CA . PRO A 1 375 ? -22.267 9.673 -7.324 1.00 36.34 375 PRO A CA 1
ATOM 2854 C C . PRO A 1 375 ? -22.160 9.472 -5.810 1.00 36.34 375 PRO A C 1
ATOM 2856 O O . PRO A 1 375 ? -23.149 9.195 -5.132 1.00 36.34 375 PRO A O 1
ATOM 2859 N N . ILE A 1 376 ? -20.940 9.654 -5.310 1.00 41.09 376 ILE A N 1
ATOM 2860 C CA . ILE A 1 376 ? -20.584 9.662 -3.893 1.00 41.09 376 ILE A CA 1
ATOM 2861 C C . ILE A 1 376 ? -21.443 10.724 -3.183 1.00 41.09 376 ILE A C 1
ATOM 2863 O O . ILE A 1 376 ? -21.337 11.908 -3.531 1.00 41.09 376 ILE A O 1
ATOM 2867 N N . PRO A 1 377 ? -22.301 10.358 -2.212 1.00 39.81 377 PRO A N 1
ATOM 2868 C CA . PRO A 1 377 ? -22.967 11.344 -1.375 1.00 39.81 377 PRO A CA 1
ATOM 2869 C C . PRO A 1 377 ? -21.900 12.132 -0.610 1.00 39.81 377 PRO A C 1
ATOM 2871 O O . PRO A 1 377 ? -21.016 11.544 0.008 1.00 39.81 377 PRO A O 1
ATOM 2874 N N . LYS A 1 378 ? -21.966 13.467 -0.655 1.00 41.41 378 LYS A N 1
ATOM 2875 C CA . LYS A 1 378 ? -21.151 14.312 0.230 1.00 41.41 378 LYS A CA 1
ATOM 2876 C C . LYS A 1 378 ? -21.388 13.877 1.679 1.00 41.41 378 LYS A C 1
ATOM 2878 O O . LYS A 1 378 ? -22.533 13.591 2.026 1.00 41.41 378 LYS A O 1
ATOM 2883 N N . ALA A 1 379 ? -20.310 13.846 2.469 1.00 44.94 379 ALA A N 1
ATOM 2884 C CA . ALA A 1 379 ? -20.305 13.482 3.883 1.00 44.94 379 ALA A CA 1
ATOM 2885 C C . ALA A 1 379 ? -21.573 13.978 4.592 1.00 44.94 379 ALA A C 1
ATOM 2887 O O . ALA A 1 379 ? -21.919 15.159 4.485 1.00 44.94 379 ALA A O 1
ATOM 2888 N N . ALA A 1 380 ? -22.271 13.078 5.286 1.00 46.16 380 ALA A N 1
ATOM 2889 C CA . ALA A 1 380 ? -23.367 13.479 6.148 1.00 46.16 380 ALA A CA 1
ATOM 2890 C C . ALA A 1 380 ? -22.794 14.425 7.211 1.00 46.16 380 ALA A C 1
ATOM 2892 O O . ALA A 1 380 ? -21.987 14.016 8.042 1.00 46.16 380 ALA A O 1
ATOM 2893 N N . ASP A 1 381 ? -23.171 15.704 7.151 1.00 48.25 381 ASP A N 1
ATOM 2894 C CA . ASP A 1 381 ? -22.824 16.667 8.193 1.00 48.25 381 ASP A CA 1
ATOM 2895 C C . ASP A 1 381 ? -23.284 16.093 9.545 1.00 48.25 381 ASP A C 1
ATOM 2897 O O . ASP A 1 381 ? -24.360 15.487 9.627 1.00 48.25 381 ASP A O 1
ATOM 2901 N N . PHE A 1 382 ? -22.502 16.288 10.608 1.00 46.97 382 PHE A N 1
ATOM 2902 C CA . PHE A 1 382 ? -22.897 15.919 11.968 1.00 46.97 382 PHE A CA 1
ATOM 2903 C C . PHE A 1 382 ? -24.283 16.493 12.287 1.00 46.97 382 PHE A C 1
ATOM 2905 O O . PHE A 1 382 ? -25.096 15.831 12.920 1.00 46.97 382 PHE A O 1
ATOM 2912 N N . THR A 1 383 ? -24.608 17.672 11.749 1.00 47.88 383 THR A N 1
ATOM 2913 C CA . THR A 1 383 ? -25.942 18.285 11.813 1.00 47.88 383 THR A CA 1
ATOM 2914 C C . THR A 1 383 ? -27.029 17.451 11.127 1.00 47.88 383 THR A C 1
ATOM 2916 O O . THR A 1 383 ? -28.148 17.387 11.622 1.00 47.88 383 THR A O 1
ATOM 2919 N N . THR A 1 384 ? -26.728 16.778 10.014 1.00 52.44 384 THR A N 1
ATOM 2920 C CA . THR A 1 384 ? -27.663 15.906 9.276 1.00 52.44 384 THR A CA 1
ATOM 2921 C C . THR A 1 384 ? -27.916 14.606 10.032 1.00 52.44 384 THR A C 1
ATOM 2923 O O . THR A 1 384 ? -29.070 14.211 10.195 1.00 52.44 384 THR A O 1
ATOM 2926 N N . VAL A 1 385 ? -26.858 13.974 10.554 1.00 53.62 385 VAL A N 1
ATOM 2927 C CA . VAL A 1 385 ? -26.985 12.786 11.414 1.00 53.62 385 VAL A CA 1
ATOM 2928 C C . VAL A 1 385 ? -27.723 13.154 12.699 1.00 53.62 385 VAL A C 1
ATOM 2930 O O . VAL A 1 385 ? -28.663 12.473 13.083 1.00 53.62 385 VAL A O 1
ATOM 2933 N N . ARG A 1 386 ? -27.391 14.295 13.308 1.00 52.09 386 ARG A N 1
ATOM 2934 C CA . ARG A 1 386 ? -28.078 14.843 14.478 1.00 52.09 386 ARG A CA 1
ATOM 2935 C C . ARG A 1 386 ? -29.549 15.139 14.198 1.00 52.09 386 ARG A C 1
ATOM 2937 O O . ARG A 1 386 ? -30.377 14.717 14.981 1.00 52.09 386 ARG A O 1
ATOM 2944 N N . THR A 1 387 ? -29.898 15.757 13.070 1.00 57.34 387 THR A N 1
ATOM 2945 C CA . THR A 1 387 ? -31.302 16.007 12.679 1.00 57.34 387 THR A CA 1
ATOM 2946 C C . THR A 1 387 ? -32.064 14.698 12.484 1.00 57.34 387 THR A C 1
ATOM 2948 O O . THR A 1 387 ? -33.221 14.589 12.875 1.00 57.34 387 THR A O 1
ATOM 2951 N N . PHE A 1 388 ? -31.413 13.683 11.913 1.00 57.81 388 PHE A N 1
ATOM 2952 C CA . PHE A 1 388 ? -31.983 12.347 11.768 1.00 57.81 388 PHE A CA 1
ATOM 2953 C C . PHE A 1 388 ? -32.157 11.639 13.129 1.00 57.81 388 PHE A C 1
ATOM 2955 O O . PHE A 1 388 ? -33.178 10.995 13.354 1.00 57.81 388 PHE A O 1
ATOM 2962 N N . LEU A 1 389 ? -31.201 11.788 14.053 1.00 52.94 389 LEU A N 1
ATOM 2963 C CA . LEU A 1 389 ? -31.243 11.219 15.409 1.00 52.94 389 LEU A CA 1
ATOM 2964 C C . LEU A 1 389 ? -32.169 11.983 16.374 1.00 52.94 389 LEU A C 1
ATOM 2966 O O . LEU A 1 389 ? -32.674 11.390 17.331 1.00 52.94 389 LEU A O 1
ATOM 2970 N N . GLU A 1 390 ? -32.373 13.281 16.145 1.00 53.09 390 GLU A N 1
ATOM 2971 C CA . GLU A 1 390 ? -33.257 14.189 16.891 1.00 53.09 390 GLU A CA 1
ATOM 2972 C C . GLU A 1 390 ? -34.678 14.240 16.306 1.00 53.09 390 GLU A C 1
ATOM 2974 O O . GLU A 1 390 ? -35.586 14.758 16.960 1.00 53.09 390 GLU A O 1
ATOM 2979 N N . ALA A 1 391 ? -34.903 13.682 15.110 1.00 56.31 391 ALA A N 1
ATOM 2980 C CA . ALA A 1 391 ? -36.241 13.506 14.565 1.00 56.31 391 ALA A CA 1
ATOM 2981 C C . ALA A 1 391 ? -37.094 12.693 15.562 1.00 56.31 391 ALA A C 1
ATOM 2983 O O . ALA A 1 391 ? -36.617 11.684 16.094 1.00 56.31 391 ALA A O 1
ATOM 2984 N N . PRO A 1 392 ? -38.342 13.115 15.854 1.00 44.34 392 PRO A N 1
ATOM 2985 C CA . PRO A 1 392 ? -39.200 12.406 16.794 1.00 44.34 392 PRO A CA 1
ATOM 2986 C C . PRO A 1 392 ? -39.301 10.941 16.372 1.00 44.34 392 PRO A C 1
ATOM 2988 O O . PRO A 1 392 ? -39.601 10.661 15.213 1.00 44.34 392 PRO A O 1
ATOM 2991 N N . ALA A 1 393 ? -38.977 10.048 17.315 1.00 46.19 393 ALA A N 1
ATOM 2992 C CA . ALA A 1 393 ? -38.735 8.621 17.120 1.00 46.19 393 ALA A CA 1
ATOM 2993 C C . ALA A 1 393 ? -39.527 8.008 15.955 1.00 46.19 393 ALA A C 1
ATOM 2995 O O . ALA A 1 393 ? -40.753 8.132 15.898 1.00 46.19 393 ALA A O 1
ATOM 2996 N N . LEU A 1 394 ? -38.821 7.288 15.076 1.00 48.88 394 LEU A N 1
ATOM 2997 C CA . LEU A 1 394 ? -39.377 6.329 14.117 1.00 48.88 394 LEU A CA 1
ATOM 2998 C C . LEU A 1 394 ? -40.147 5.231 14.877 1.00 48.88 394 LEU A C 1
ATOM 3000 O O . LEU A 1 394 ? -39.664 4.116 15.018 1.00 48.88 394 LEU A O 1
ATOM 3004 N N . GLY A 1 395 ? -41.338 5.574 15.376 1.00 44.12 395 GLY A N 1
ATOM 3005 C CA . GLY A 1 395 ? -42.178 4.755 16.244 1.00 44.12 395 GLY A CA 1
ATOM 3006 C C . GLY A 1 395 ? -41.517 4.465 17.592 1.00 44.12 395 GLY A C 1
ATOM 3007 O O . GLY A 1 395 ? -40.587 3.676 17.667 1.00 44.12 395 GLY A O 1
ATOM 3008 N N . LYS A 1 396 ? -42.026 5.042 18.688 1.00 45.12 396 LYS A N 1
ATOM 3009 C CA . LYS A 1 396 ? -41.723 4.508 20.025 1.00 45.12 396 LYS A CA 1
ATOM 3010 C C . LYS A 1 396 ? -42.111 3.026 20.027 1.00 45.12 396 LYS A C 1
ATOM 3012 O O . LYS A 1 396 ? -43.284 2.725 19.791 1.00 45.12 396 LYS A O 1
ATOM 3017 N N . SER A 1 397 ? -41.170 2.114 20.274 1.00 45.62 397 SER A N 1
ATOM 3018 C CA . SER A 1 397 ? -41.539 0.746 20.631 1.00 45.62 397 SER A CA 1
ATOM 3019 C C . SER A 1 397 ? -42.408 0.834 21.894 1.00 45.62 397 SER A C 1
ATOM 3021 O O . SER A 1 397 ? -42.045 1.475 22.876 1.00 45.62 397 SER A O 1
ATOM 3023 N N . ALA A 1 398 ? -43.629 0.301 21.822 1.00 41.75 398 ALA A N 1
ATOM 3024 C CA . ALA A 1 398 ? -44.678 0.459 22.835 1.00 41.75 398 ALA A CA 1
ATOM 3025 C C . ALA A 1 398 ? -44.423 -0.344 24.131 1.00 41.75 398 ALA A C 1
ATOM 3027 O O . ALA A 1 398 ? -45.343 -0.560 24.918 1.00 41.75 398 ALA A O 1
ATOM 3028 N N . GLU A 1 399 ? -43.194 -0.811 24.349 1.00 52.81 399 GLU A N 1
ATOM 3029 C CA . GLU A 1 399 ? -42.814 -1.603 25.515 1.00 52.81 399 GLU A CA 1
ATOM 3030 C C . GLU A 1 399 ? -42.367 -0.699 26.669 1.00 52.81 399 GLU A C 1
ATOM 3032 O O . GLU A 1 399 ? -41.721 0.332 26.474 1.00 52.81 399 GLU A O 1
ATOM 3037 N N . ALA A 1 400 ? -42.746 -1.079 27.890 1.00 52.28 400 ALA A N 1
ATOM 3038 C CA . ALA A 1 400 ? -42.413 -0.340 29.099 1.00 52.28 400 ALA A CA 1
ATOM 3039 C C . ALA A 1 400 ? -40.889 -0.212 29.249 1.00 52.28 400 ALA A C 1
ATOM 3041 O O . ALA A 1 400 ? -40.172 -1.212 29.230 1.00 52.28 400 ALA A O 1
ATOM 3042 N N . THR A 1 401 ? -40.396 1.019 29.417 1.00 56.44 401 THR A N 1
ATOM 3043 C CA . THR A 1 401 ? -38.982 1.275 29.710 1.00 56.44 401 THR A CA 1
ATOM 3044 C C . THR A 1 401 ? -38.592 0.522 30.989 1.00 56.44 401 THR A C 1
ATOM 3046 O O . THR A 1 401 ? -39.300 0.665 31.993 1.00 56.44 401 THR A O 1
ATOM 3049 N N . PRO A 1 402 ? -37.508 -0.276 30.983 1.00 63.28 402 PRO A N 1
ATOM 3050 C CA . PRO A 1 402 ? -37.055 -0.994 32.169 1.00 63.28 402 PRO A CA 1
ATOM 3051 C C . PRO A 1 402 ? -36.814 -0.037 33.343 1.00 63.28 402 PRO A C 1
ATOM 3053 O O . PRO A 1 402 ? -36.376 1.099 33.153 1.00 63.28 402 PRO A O 1
ATOM 3056 N N . SER A 1 403 ? -37.072 -0.486 34.573 1.00 73.31 403 SER A N 1
ATOM 3057 C CA . SER A 1 403 ? -36.619 0.248 35.757 1.00 73.31 403 SER A CA 1
ATOM 3058 C C . SER A 1 403 ? -35.100 0.125 35.869 1.00 73.31 403 SER A C 1
ATOM 3060 O O . SER A 1 403 ? -34.589 -0.991 35.968 1.00 73.31 403 SER A O 1
ATOM 3062 N N . TYR A 1 404 ? -34.386 1.249 35.868 1.00 83.19 404 TYR A N 1
ATOM 3063 C CA . TYR A 1 404 ? -32.931 1.259 36.020 1.00 83.19 404 TYR A CA 1
ATOM 3064 C C . TYR A 1 404 ? -32.515 1.434 37.491 1.00 83.19 404 TYR A C 1
ATOM 3066 O O . TYR A 1 404 ? -33.157 2.210 38.211 1.00 83.19 404 TYR A O 1
ATOM 3074 N N . PRO A 1 405 ? -31.423 0.777 37.930 1.00 82.38 405 PRO A N 1
ATOM 3075 C CA . PRO A 1 405 ? -30.857 0.969 39.259 1.00 82.38 405 PRO A CA 1
ATOM 3076 C C . PRO A 1 405 ? -30.542 2.438 39.556 1.00 82.38 405 PRO A C 1
ATOM 3078 O O . PRO A 1 405 ? -30.033 3.176 38.713 1.00 82.38 405 PRO A O 1
ATOM 3081 N N . SER A 1 406 ? -30.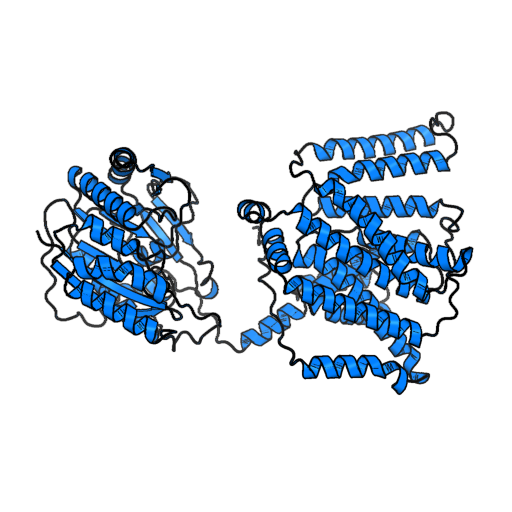801 2.866 40.793 1.00 78.88 406 SER A N 1
ATOM 3082 C CA . SER A 1 406 ? -30.540 4.245 41.244 1.00 78.88 406 SER A CA 1
ATOM 3083 C C . SER A 1 406 ? -29.232 4.410 42.027 1.00 78.88 406 SER A C 1
ATOM 3085 O O . SER A 1 406 ? -28.800 5.537 42.277 1.00 78.88 406 SER A O 1
ATOM 3087 N N . ARG A 1 407 ? -28.589 3.303 42.419 1.00 85.75 407 ARG A N 1
ATOM 3088 C CA . ARG A 1 407 ? -27.355 3.291 43.220 1.00 85.75 407 ARG A CA 1
ATOM 3089 C C . ARG A 1 407 ? -26.098 3.315 42.334 1.00 85.75 407 ARG A C 1
ATOM 3091 O O . ARG A 1 407 ? -26.170 2.895 41.180 1.00 85.75 407 ARG A O 1
ATOM 3098 N N . PRO A 1 408 ? -24.945 3.775 42.860 1.00 90.44 408 PRO A N 1
ATOM 3099 C CA . PRO A 1 408 ? -23.655 3.636 42.185 1.00 90.44 408 PRO A CA 1
ATOM 3100 C C . PRO A 1 408 ? -23.372 2.194 41.748 1.00 90.44 408 PRO A C 1
ATOM 3102 O O . PRO A 1 408 ? -23.714 1.248 42.458 1.00 90.44 408 PRO A O 1
ATOM 3105 N N . GLY A 1 409 ? -22.720 2.036 40.597 1.00 92.69 409 GLY A N 1
ATOM 3106 C CA . GLY A 1 409 ? -22.515 0.754 39.922 1.00 92.69 409 GLY A CA 1
ATOM 3107 C C . GLY A 1 409 ? -23.109 0.731 38.517 1.00 92.69 409 GLY A C 1
ATOM 3108 O O . GLY A 1 409 ? -23.383 1.778 37.936 1.00 92.69 409 GLY A O 1
ATOM 3109 N N . VAL A 1 410 ? -23.274 -0.464 37.940 1.00 95.81 410 VAL A N 1
ATOM 3110 C CA . VAL A 1 410 ? -23.866 -0.601 36.592 1.00 95.81 410 VAL A CA 1
ATOM 3111 C C . VAL A 1 410 ? -25.345 -0.245 36.648 1.00 95.81 410 VAL A C 1
ATOM 3113 O O . VAL A 1 410 ? -26.091 -0.941 37.335 1.00 95.81 410 VAL A O 1
ATOM 3116 N N . VAL A 1 411 ? -25.744 0.787 35.904 1.00 94.94 411 VAL A N 1
ATOM 3117 C CA . VAL A 1 411 ? -27.150 1.207 35.757 1.00 94.94 411 VAL A CA 1
ATOM 3118 C C . VAL A 1 411 ? -27.759 0.759 34.433 1.00 94.94 411 VAL A C 1
ATOM 3120 O O . VAL A 1 411 ? -28.960 0.551 34.346 1.00 94.94 411 VAL A O 1
ATOM 3123 N N . SER A 1 412 ? -26.940 0.582 33.402 1.00 95.25 412 SER A N 1
ATOM 3124 C CA . SER A 1 412 ? -27.357 0.082 32.093 1.00 95.25 412 SER A CA 1
ATOM 3125 C C . SER A 1 412 ? -26.164 -0.547 31.383 1.00 95.25 412 SER A C 1
ATOM 3127 O O . SER A 1 412 ? -25.006 -0.262 31.707 1.00 95.25 412 SER A O 1
ATOM 3129 N N . ALA A 1 413 ? -26.427 -1.448 30.442 1.00 97.19 413 ALA A N 1
ATOM 3130 C CA . ALA A 1 413 ? -25.375 -2.102 29.683 1.00 97.19 413 ALA A CA 1
ATOM 3131 C C . ALA A 1 413 ? -25.834 -2.412 28.260 1.00 97.19 413 ALA A C 1
ATOM 3133 O O . ALA A 1 413 ? -26.958 -2.867 28.048 1.00 97.19 413 ALA A O 1
ATOM 3134 N N . PHE A 1 414 ? -24.948 -2.182 27.294 1.00 97.94 414 PHE A N 1
ATOM 3135 C CA . PHE A 1 414 ? -25.256 -2.292 25.875 1.00 97.94 414 PHE A CA 1
ATOM 3136 C C . PHE A 1 414 ? -24.116 -2.947 25.093 1.00 97.94 414 PHE A C 1
ATOM 3138 O O . PHE A 1 414 ? -22.939 -2.817 25.443 1.00 97.94 414 PHE A O 1
ATOM 3145 N N . LEU A 1 415 ? -24.474 -3.606 23.994 1.00 97.75 415 LEU A N 1
ATOM 3146 C CA . LEU A 1 415 ? -23.545 -4.035 22.951 1.00 97.75 415 LEU A CA 1
ATOM 3147 C C . LEU A 1 415 ? -23.993 -3.417 21.630 1.00 97.75 415 LEU A C 1
ATOM 3149 O O . LEU A 1 415 ? -25.170 -3.505 21.279 1.00 97.75 415 LEU A O 1
ATOM 3153 N N . VAL A 1 416 ? -23.068 -2.765 20.926 1.00 97.94 416 VAL A N 1
ATOM 3154 C CA . VAL A 1 416 ? -23.355 -2.043 19.681 1.00 97.94 416 VAL A CA 1
ATOM 3155 C C . VAL A 1 416 ? -22.312 -2.325 18.600 1.00 97.94 416 VAL A C 1
ATOM 3157 O O . VAL A 1 416 ? -21.159 -2.601 18.932 1.00 97.94 416 VAL A O 1
ATOM 3160 N N . PRO A 1 417 ? -22.669 -2.213 17.308 1.00 97.06 417 PRO A N 1
ATOM 3161 C CA . PRO A 1 417 ? -21.729 -2.410 16.210 1.00 97.06 417 PRO A CA 1
ATOM 3162 C C . PRO A 1 417 ? -20.595 -1.377 16.204 1.00 97.06 417 PRO A C 1
ATOM 3164 O O . PRO A 1 417 ? -20.810 -0.209 16.518 1.00 97.06 417 PRO A O 1
ATOM 3167 N N . SER A 1 418 ? -19.406 -1.805 15.779 1.00 94.50 418 SER A N 1
ATOM 3168 C CA . SER A 1 418 ? -18.212 -0.964 15.586 1.00 94.50 418 SER A CA 1
ATOM 3169 C C . SER A 1 418 ? -18.143 -0.287 14.213 1.00 94.50 418 SER A C 1
ATOM 3171 O O . SER A 1 418 ? -17.400 0.675 14.029 1.00 94.50 418 SER A O 1
ATOM 3173 N N . SER A 1 419 ? -18.879 -0.792 13.219 1.00 94.94 419 SER A N 1
ATOM 3174 C CA . SER A 1 419 ? -18.808 -0.244 11.865 1.00 94.94 419 SER A CA 1
ATOM 3175 C C . SER A 1 419 ? -19.422 1.160 11.806 1.00 94.94 419 SER A C 1
ATOM 3177 O O . SER A 1 419 ? -20.557 1.340 12.256 1.00 94.94 419 SER A O 1
ATOM 3179 N N . PRO A 1 420 ? -18.748 2.137 11.172 1.00 94.25 420 PRO A N 1
ATOM 3180 C CA . PRO A 1 420 ? -19.283 3.487 11.032 1.00 94.25 420 PRO A CA 1
ATOM 3181 C C . PRO A 1 420 ? -20.330 3.607 9.919 1.00 94.25 420 PRO A C 1
ATOM 3183 O O . PRO A 1 420 ? -20.948 4.656 9.772 1.00 94.25 420 PRO A O 1
ATOM 3186 N N . LEU A 1 421 ? -20.554 2.565 9.113 1.00 93.38 421 LEU A N 1
ATOM 3187 C CA . LEU A 1 421 ? -21.427 2.631 7.940 1.00 93.38 421 LEU A CA 1
ATOM 3188 C C . LEU A 1 421 ? -22.874 3.067 8.255 1.00 93.38 421 LEU A C 1
ATOM 3190 O O . LEU A 1 421 ? -23.356 3.982 7.580 1.00 93.38 421 LEU A O 1
ATOM 3194 N N . PRO A 1 422 ? -23.562 2.525 9.285 1.00 92.00 422 PRO A N 1
ATOM 3195 C CA . PRO A 1 422 ? -24.882 3.023 9.680 1.00 92.00 422 PRO A CA 1
ATOM 3196 C C . PRO A 1 422 ? -24.883 4.502 10.082 1.00 92.00 422 PRO A C 1
ATOM 3198 O O . PRO A 1 422 ? -25.889 5.180 9.891 1.00 92.00 422 PRO A O 1
ATOM 3201 N N . TYR A 1 423 ? -23.767 5.002 10.625 1.00 88.38 423 TYR A N 1
ATOM 3202 C CA . TYR A 1 423 ? -23.601 6.405 11.007 1.00 88.38 423 TYR A CA 1
ATOM 3203 C C . TYR A 1 423 ? -23.377 7.307 9.786 1.00 88.38 423 TYR A C 1
ATOM 3205 O O . TYR A 1 423 ? -23.957 8.385 9.696 1.00 88.38 423 TYR A O 1
ATOM 3213 N N . LEU A 1 424 ? -22.568 6.852 8.824 1.00 86.31 424 LEU A N 1
ATOM 3214 C CA . LEU A 1 424 ? -22.230 7.594 7.605 1.00 86.31 424 LEU A CA 1
ATOM 3215 C C . LEU A 1 424 ? -23.388 7.641 6.596 1.00 86.31 424 LEU A C 1
ATOM 3217 O O . LEU A 1 424 ? -23.550 8.635 5.890 1.00 86.31 424 LEU A O 1
ATOM 3221 N N . MET A 1 425 ? -24.218 6.593 6.528 1.00 85.94 425 MET A N 1
ATOM 3222 C CA . MET A 1 425 ? -25.378 6.534 5.627 1.00 85.94 425 MET A CA 1
ATOM 3223 C C . MET A 1 425 ? -26.671 6.159 6.373 1.00 85.94 425 MET A C 1
ATOM 3225 O O . MET A 1 425 ? -27.227 5.076 6.156 1.00 85.94 425 MET A O 1
ATOM 3229 N N . PRO A 1 426 ? -27.217 7.067 7.202 1.00 83.19 426 PRO A N 1
ATOM 3230 C CA . PRO A 1 426 ? -28.388 6.781 8.032 1.00 83.19 426 PRO A CA 1
ATOM 3231 C C . PRO A 1 426 ? -29.679 6.540 7.227 1.00 83.19 426 PRO A C 1
ATOM 3233 O O . PRO A 1 426 ? -30.638 5.963 7.730 1.00 83.19 426 PRO A O 1
ATOM 3236 N N . ALA A 1 427 ? -29.722 6.948 5.956 1.00 81.31 427 ALA A N 1
ATOM 3237 C CA . ALA A 1 427 ? -30.863 6.718 5.069 1.00 81.31 427 ALA A CA 1
ATOM 3238 C C . ALA A 1 427 ? -30.845 5.338 4.379 1.00 81.31 427 ALA A C 1
ATOM 3240 O O . ALA A 1 427 ? -31.770 5.019 3.633 1.00 81.31 427 ALA A O 1
ATOM 3241 N N . ASN A 1 428 ? -29.805 4.515 4.579 1.00 84.19 428 ASN A N 1
ATOM 3242 C CA . ASN A 1 428 ? -29.703 3.223 3.903 1.00 84.19 428 ASN A CA 1
ATOM 3243 C C . ASN A 1 428 ? -30.816 2.266 4.388 1.00 84.19 428 ASN A C 1
ATOM 3245 O O . ASN A 1 428 ? -30.894 2.006 5.595 1.00 84.19 428 ASN A O 1
ATOM 3249 N N . PRO A 1 429 ? -31.667 1.720 3.492 1.00 84.56 429 PRO A N 1
ATOM 3250 C CA . PRO A 1 429 ? -32.756 0.819 3.871 1.00 84.56 429 PRO A CA 1
ATOM 3251 C C . PRO A 1 429 ? -32.272 -0.462 4.564 1.00 84.56 429 PRO A C 1
ATOM 3253 O O . PRO A 1 429 ? -32.917 -0.910 5.511 1.00 84.56 429 PRO A O 1
ATOM 3256 N N . ALA A 1 430 ? -31.126 -1.018 4.155 1.00 88.50 430 ALA A N 1
ATOM 3257 C CA . ALA A 1 430 ? -30.594 -2.265 4.711 1.00 88.50 430 ALA A CA 1
ATOM 3258 C C . ALA A 1 430 ? -30.206 -2.145 6.197 1.00 88.50 430 ALA A C 1
ATOM 3260 O O . ALA A 1 430 ? -30.186 -3.141 6.919 1.00 88.50 430 ALA A O 1
ATOM 3261 N N . TRP A 1 431 ? -29.931 -0.926 6.673 1.00 93.00 431 TRP A N 1
ATOM 3262 C CA . TRP A 1 431 ? -29.412 -0.669 8.021 1.00 93.00 431 TRP A CA 1
ATOM 3263 C C . TRP A 1 431 ? -30.435 -0.020 8.955 1.00 93.00 431 TRP A C 1
ATOM 3265 O O . TRP A 1 431 ? -30.133 0.232 10.120 1.00 93.00 431 TRP A O 1
ATOM 3275 N N . GLN A 1 432 ? -31.671 0.203 8.490 1.00 88.06 432 GLN A N 1
ATOM 3276 C CA . GLN A 1 432 ? -32.718 0.862 9.280 1.00 88.06 432 GLN A CA 1
ATOM 3277 C C . GLN A 1 432 ? -33.024 0.142 10.596 1.00 88.06 432 GLN A C 1
ATOM 3279 O O . GLN A 1 432 ? -33.302 0.801 11.594 1.00 88.06 432 GLN A O 1
ATOM 3284 N N . ALA A 1 433 ? -32.954 -1.192 10.621 1.00 90.88 433 ALA A N 1
ATOM 3285 C CA . ALA A 1 433 ? -33.161 -1.963 11.845 1.00 90.88 433 ALA A CA 1
ATOM 3286 C C . ALA A 1 433 ? -32.102 -1.636 12.913 1.00 90.88 433 ALA A C 1
ATOM 3288 O O . ALA A 1 433 ? -32.437 -1.429 14.076 1.00 90.88 433 ALA A O 1
ATOM 3289 N N . LEU A 1 434 ? -30.832 -1.529 12.515 1.00 94.12 434 LEU A N 1
ATOM 3290 C CA . LEU A 1 434 ? -29.729 -1.182 13.415 1.00 94.12 434 LEU A CA 1
ATOM 3291 C C . LEU A 1 434 ? -29.829 0.265 13.886 1.00 94.12 434 LEU A C 1
ATOM 3293 O O . LEU A 1 434 ? -29.648 0.544 15.064 1.00 94.12 434 LEU A O 1
ATOM 3297 N N . ILE A 1 435 ? -30.161 1.173 12.973 1.00 90.06 435 ILE A N 1
ATOM 3298 C CA . ILE A 1 435 ? -30.293 2.601 13.257 1.00 90.06 435 ILE A CA 1
ATOM 3299 C C . ILE A 1 435 ? -31.430 2.871 14.252 1.00 90.06 435 ILE A C 1
ATOM 3301 O O . ILE A 1 435 ? -31.245 3.630 15.202 1.00 90.06 435 ILE A O 1
ATOM 3305 N N . ARG A 1 436 ? -32.586 2.210 14.091 1.00 87.88 436 ARG A N 1
ATOM 3306 C CA . ARG A 1 436 ? -33.664 2.258 15.094 1.00 87.88 436 ARG A CA 1
ATOM 3307 C C . ARG A 1 436 ? -33.222 1.648 16.419 1.00 87.88 436 ARG A C 1
ATOM 3309 O O . ARG A 1 436 ? -33.482 2.237 17.459 1.00 87.88 436 ARG A O 1
ATOM 3316 N N . GLY A 1 437 ? -32.487 0.536 16.378 1.00 91.75 437 GLY A N 1
ATOM 3317 C CA . GLY A 1 437 ? -31.907 -0.065 17.576 1.00 91.75 437 GLY A CA 1
ATOM 3318 C C . GLY A 1 437 ? -30.989 0.896 18.339 1.00 91.75 437 GLY A C 1
ATOM 3319 O O . GLY A 1 437 ? -31.087 0.990 19.558 1.00 91.75 437 GLY A O 1
ATOM 3320 N N . PHE A 1 438 ? -30.144 1.661 17.639 1.00 92.75 438 PHE A N 1
ATOM 3321 C CA . PHE A 1 438 ? -29.322 2.718 18.239 1.00 92.75 438 PHE A CA 1
ATOM 3322 C C . PHE A 1 438 ? -30.165 3.842 18.852 1.00 92.75 438 PHE A C 1
ATOM 3324 O O . PHE A 1 438 ? -29.833 4.326 19.933 1.00 92.75 438 PHE A O 1
ATOM 3331 N N . ALA A 1 439 ? -31.255 4.249 18.194 1.00 87.31 439 ALA A N 1
ATOM 3332 C CA . ALA A 1 439 ? -32.166 5.257 18.733 1.00 87.31 439 ALA A CA 1
ATOM 3333 C C . ALA A 1 439 ? -32.844 4.778 20.031 1.00 87.31 439 ALA A C 1
ATOM 3335 O O . ALA A 1 439 ? -32.868 5.520 21.013 1.00 87.31 439 ALA A O 1
ATOM 3336 N N . ASP A 1 440 ? -33.311 3.529 20.073 1.00 87.88 440 ASP A N 1
ATOM 3337 C CA . ASP A 1 440 ? -33.892 2.922 21.277 1.00 87.88 440 ASP A CA 1
ATOM 3338 C C . ASP A 1 440 ? -32.840 2.766 22.392 1.00 87.88 440 ASP A C 1
ATOM 3340 O O . ASP A 1 440 ? -33.113 3.072 23.554 1.00 87.88 440 ASP A O 1
ATOM 3344 N N . ALA A 1 441 ? -31.608 2.375 22.043 1.00 92.25 441 ALA A N 1
ATOM 3345 C CA . ALA A 1 441 ? -30.492 2.283 22.986 1.00 92.25 441 ALA A CA 1
ATOM 3346 C C . ALA A 1 441 ? -30.125 3.650 23.585 1.00 92.25 441 ALA A C 1
ATOM 3348 O O . ALA A 1 441 ? -29.821 3.740 24.773 1.00 92.25 441 ALA A O 1
ATOM 3349 N N . ARG A 1 442 ? -30.191 4.728 22.792 1.00 90.19 442 ARG A N 1
ATOM 3350 C CA . ARG A 1 442 ? -29.987 6.100 23.277 1.00 90.19 442 ARG A CA 1
ATOM 3351 C C . ARG A 1 442 ? -31.044 6.481 24.311 1.00 90.19 442 ARG A C 1
ATOM 3353 O O . ARG A 1 442 ? -30.691 6.983 25.374 1.00 90.19 442 ARG A O 1
ATOM 3360 N N . VAL A 1 443 ? -32.320 6.210 24.031 1.00 88.00 443 VAL A N 1
ATOM 3361 C CA . VAL A 1 443 ? -33.418 6.489 24.975 1.00 88.00 443 VAL A CA 1
ATOM 3362 C C . VAL A 1 443 ? -33.212 5.730 26.290 1.00 88.00 443 VAL A C 1
ATOM 3364 O O . VAL A 1 443 ? -33.351 6.315 27.364 1.00 88.00 443 VAL A O 1
ATOM 3367 N N . ALA A 1 444 ? -32.828 4.454 26.216 1.00 90.31 444 ALA A N 1
ATOM 3368 C CA . ALA A 1 444 ? -32.496 3.636 27.380 1.00 90.31 444 ALA A CA 1
ATOM 3369 C C . ALA A 1 444 ? -31.302 4.199 28.179 1.00 90.31 444 ALA A C 1
ATOM 3371 O O . ALA A 1 444 ? -31.361 4.326 29.405 1.00 90.31 444 ALA A O 1
ATOM 3372 N N . LEU A 1 445 ? -30.228 4.603 27.491 1.00 92.44 445 LEU A N 1
ATOM 3373 C CA . LEU A 1 445 ? -29.057 5.218 28.112 1.00 92.44 445 LEU A CA 1
ATOM 3374 C C . LEU A 1 445 ? -29.434 6.510 28.853 1.00 92.44 445 LEU A C 1
ATOM 3376 O O . LEU A 1 445 ? -29.105 6.657 30.032 1.00 92.44 445 LEU A O 1
ATOM 3380 N N . GLU A 1 446 ? -30.164 7.413 28.195 1.00 90.62 446 GLU A N 1
ATOM 3381 C CA . GLU A 1 446 ? -30.634 8.679 28.771 1.00 90.62 446 GLU A CA 1
ATOM 3382 C C . GLU A 1 446 ? -31.534 8.444 29.997 1.00 90.62 446 GLU A C 1
ATOM 3384 O O . GLU A 1 446 ? -31.376 9.109 31.026 1.00 90.62 446 GLU A O 1
ATOM 3389 N N . ALA A 1 447 ? -32.432 7.456 29.925 1.00 90.12 447 ALA A N 1
ATOM 3390 C CA . ALA A 1 447 ? -33.316 7.079 31.026 1.00 90.12 447 ALA A CA 1
ATOM 3391 C C . ALA A 1 447 ? -32.554 6.514 32.239 1.00 90.12 447 ALA A C 1
ATOM 3393 O O . ALA A 1 447 ? -32.922 6.806 33.378 1.00 90.12 447 ALA A O 1
ATOM 3394 N N . SER A 1 448 ? -31.463 5.773 32.010 1.00 91.81 448 SER A N 1
ATOM 3395 C CA . SER A 1 448 ? -30.608 5.231 33.079 1.00 91.81 448 SER A CA 1
ATOM 3396 C C . SER A 1 448 ? -29.754 6.291 33.797 1.00 91.81 448 SER A C 1
ATOM 3398 O O . SER A 1 448 ? -29.241 6.042 34.888 1.00 91.81 448 SER A O 1
ATOM 3400 N N . ARG A 1 449 ? -29.640 7.501 33.222 1.00 93.44 449 ARG A N 1
ATOM 3401 C CA . ARG A 1 449 ? -28.927 8.668 33.779 1.00 93.44 449 ARG A CA 1
ATOM 3402 C C . ARG A 1 449 ? -27.522 8.335 34.316 1.00 93.44 449 ARG A C 1
ATOM 3404 O O . ARG A 1 449 ? -27.271 8.616 35.488 1.00 93.44 449 ARG A O 1
ATOM 3411 N N . PRO A 1 450 ? -26.608 7.749 33.528 1.00 96.00 450 PRO A N 1
ATOM 3412 C CA . PRO A 1 450 ? -25.266 7.419 34.001 1.00 96.00 450 PRO A CA 1
ATOM 3413 C C . PRO A 1 450 ? -24.429 8.681 34.258 1.00 96.00 450 PRO A C 1
ATOM 3415 O O . PRO A 1 450 ? -24.562 9.683 33.557 1.00 96.00 450 PRO A O 1
ATOM 3418 N N . ASP A 1 451 ? -23.527 8.611 35.237 1.00 97.25 451 ASP A N 1
ATOM 3419 C CA . ASP A 1 451 ? -22.516 9.644 35.491 1.00 97.25 451 ASP A CA 1
ATOM 3420 C C . ASP A 1 451 ? -21.315 9.500 34.541 1.00 97.25 451 ASP A C 1
ATOM 3422 O O . ASP A 1 451 ? -20.631 10.479 34.255 1.00 97.25 451 ASP A O 1
ATOM 3426 N N . THR A 1 452 ? -21.047 8.281 34.060 1.00 97.88 452 THR A N 1
ATOM 3427 C CA . THR A 1 452 ? -19.960 7.967 33.120 1.00 97.88 452 THR A CA 1
ATOM 3428 C C . THR A 1 452 ? -20.297 6.736 32.271 1.00 97.88 452 THR A C 1
ATOM 3430 O O . THR A 1 452 ? -21.083 5.879 32.691 1.00 97.88 452 THR A O 1
ATOM 3433 N N . ILE A 1 453 ? -19.706 6.630 31.080 1.00 98.38 453 ILE A N 1
ATOM 3434 C CA . ILE A 1 453 ? -19.867 5.478 30.180 1.00 98.38 453 ILE A CA 1
ATOM 3435 C C . ILE A 1 453 ? -18.560 4.684 30.134 1.00 98.38 453 ILE A C 1
ATOM 3437 O O . ILE A 1 453 ? -17.534 5.182 29.675 1.00 98.38 453 ILE A O 1
ATOM 3441 N N . LEU A 1 454 ? -18.597 3.430 30.578 1.00 98.38 454 LEU A N 1
ATOM 3442 C CA . LEU A 1 454 ? -17.472 2.501 30.542 1.00 98.38 454 LEU A CA 1
ATOM 3443 C C . LEU A 1 454 ? -17.439 1.763 29.198 1.00 98.38 454 LEU A C 1
ATOM 3445 O O . LEU A 1 454 ? -18.120 0.751 29.014 1.00 98.38 454 LEU A O 1
ATOM 3449 N N . MET A 1 455 ? -16.642 2.276 28.263 1.00 98.38 455 MET A N 1
ATOM 3450 C CA . MET A 1 455 ? -16.623 1.854 26.864 1.00 98.38 455 MET A CA 1
ATOM 3451 C C . MET A 1 455 ? -15.382 1.023 26.525 1.00 98.38 455 MET A C 1
ATOM 3453 O O . MET A 1 455 ? -14.254 1.420 26.821 1.00 98.38 455 MET A O 1
ATOM 3457 N N . TYR A 1 456 ? -15.595 -0.097 25.839 1.00 98.38 456 TYR A N 1
ATOM 3458 C CA . TYR A 1 456 ? -14.550 -0.907 25.214 1.00 98.38 456 TYR A CA 1
ATOM 3459 C C . TYR A 1 456 ? -14.815 -1.015 23.719 1.00 98.38 456 TYR A C 1
ATOM 3461 O O . TYR A 1 456 ? -15.890 -1.471 23.326 1.00 98.38 456 TYR A O 1
ATOM 3469 N N . SER A 1 457 ? -13.835 -0.642 22.894 1.00 97.44 457 SER A N 1
ATOM 3470 C CA . SER A 1 457 ? -13.930 -0.791 21.440 1.00 97.44 457 SER A CA 1
ATOM 3471 C C . SER A 1 457 ? -13.003 -1.877 20.919 1.00 97.44 457 SER A C 1
ATOM 3473 O O . SER A 1 457 ? -11.789 -1.833 21.132 1.00 97.44 457 SER A O 1
ATOM 3475 N N . SER A 1 458 ? -13.565 -2.836 20.177 1.00 93.94 458 SER A N 1
ATOM 3476 C CA . SER A 1 458 ? -12.787 -3.849 19.461 1.00 93.94 458 SER A CA 1
ATOM 3477 C C . SER A 1 458 ? -11.925 -3.268 18.342 1.00 93.94 458 SER A C 1
ATOM 3479 O O . SER A 1 458 ? -10.930 -3.895 17.983 1.00 93.94 458 SER A O 1
ATOM 3481 N N . SER A 1 459 ? -12.263 -2.078 17.837 1.00 91.44 459 SER A N 1
ATOM 3482 C CA . SER A 1 459 ? -11.511 -1.387 16.787 1.00 91.44 459 SER A CA 1
ATOM 3483 C C . SER A 1 459 ? -10.338 -0.555 17.329 1.00 91.44 459 SER A C 1
ATOM 3485 O O . SER A 1 459 ? -9.430 -0.219 16.569 1.00 91.44 459 SER A O 1
ATOM 3487 N N . TRP A 1 460 ? -10.275 -0.277 18.639 1.00 94.69 460 TRP A N 1
ATOM 3488 C CA . TRP A 1 460 ? -9.108 0.371 19.249 1.00 94.69 460 TRP A CA 1
ATOM 3489 C C . TRP A 1 460 ? -8.033 -0.649 19.651 1.00 94.69 460 TRP A C 1
ATOM 3491 O O . TRP A 1 460 ? -7.916 -1.024 20.813 1.00 94.69 460 TRP A O 1
ATOM 3501 N N . MET A 1 461 ? -7.216 -1.110 18.707 1.00 90.88 461 MET A N 1
ATOM 3502 C CA . MET A 1 461 ? -6.253 -2.192 18.965 1.00 90.88 461 MET A CA 1
ATOM 3503 C C . MET A 1 461 ? -4.989 -1.757 19.731 1.00 90.88 461 MET A C 1
ATOM 3505 O O . MET A 1 461 ? -4.430 -0.684 19.504 1.00 90.88 461 MET A O 1
ATOM 3509 N N . ALA A 1 462 ? -4.485 -2.643 20.597 1.00 86.12 462 ALA A N 1
ATOM 3510 C CA . ALA A 1 462 ? -3.222 -2.483 21.320 1.00 86.12 462 ALA A CA 1
ATOM 3511 C C . ALA A 1 462 ? -2.421 -3.788 21.405 1.00 86.12 462 ALA A C 1
ATOM 3513 O O . ALA A 1 462 ? -2.996 -4.872 21.411 1.00 86.12 462 ALA A O 1
ATOM 3514 N N . VAL A 1 463 ? -1.091 -3.675 21.497 1.00 89.81 463 VAL A N 1
ATOM 3515 C CA . VAL A 1 463 ? -0.163 -4.827 21.437 1.00 89.81 463 VAL A CA 1
ATOM 3516 C C . VAL A 1 463 ? 0.825 -4.917 22.607 1.00 89.81 463 VAL A C 1
ATOM 3518 O O . VAL A 1 463 ? 1.581 -5.874 22.691 1.00 89.81 463 VAL A O 1
ATOM 3521 N N . LEU A 1 464 ? 0.862 -3.922 23.493 1.00 85.88 464 LEU A N 1
ATOM 3522 C CA . LEU A 1 464 ? 1.752 -3.911 24.661 1.00 85.88 464 LEU A CA 1
ATOM 3523 C C . LEU A 1 464 ? 0.892 -3.957 25.925 1.00 85.88 464 LEU A C 1
ATOM 3525 O O . LEU A 1 464 ? 0.158 -4.918 26.131 1.00 85.88 464 LEU A O 1
ATOM 3529 N N . ASP A 1 465 ? 0.928 -2.896 26.723 1.00 86.69 465 ASP A N 1
ATOM 3530 C CA . ASP A 1 465 ? 0.048 -2.719 27.872 1.00 86.69 465 ASP A CA 1
ATOM 3531 C C . ASP A 1 465 ? -1.365 -2.317 27.444 1.00 86.69 465 ASP A C 1
ATOM 3533 O O . ASP A 1 465 ? -1.575 -1.722 26.379 1.00 86.69 465 ASP A O 1
ATOM 3537 N N . GLN A 1 466 ? -2.326 -2.584 28.324 1.00 95.06 466 GLN A N 1
ATOM 3538 C CA . GLN A 1 466 ? -3.725 -2.214 28.160 1.00 95.06 466 GLN A CA 1
ATOM 3539 C C . GLN A 1 466 ? -3.900 -0.684 28.160 1.00 95.06 466 GLN A C 1
ATOM 3541 O O . GLN A 1 466 ? -3.642 -0.039 29.181 1.00 95.06 466 GLN A O 1
ATOM 3546 N N . PRO A 1 467 ? -4.336 -0.059 27.053 1.00 94.31 467 PRO A N 1
ATOM 3547 C CA . PRO A 1 467 ? -4.483 1.387 27.012 1.00 94.31 467 PRO A CA 1
ATOM 3548 C C . PRO A 1 467 ? -5.829 1.834 27.585 1.00 94.31 467 PRO A C 1
ATOM 3550 O O . PRO A 1 467 ? -6.871 1.214 27.350 1.00 94.31 467 PRO A O 1
ATOM 3553 N N . PHE A 1 468 ? -5.791 2.973 28.267 1.00 97.19 468 PHE A N 1
ATOM 3554 C CA . PHE A 1 468 ? -6.963 3.755 28.640 1.00 97.19 468 PHE A CA 1
ATOM 3555 C C . PHE A 1 468 ? -6.761 5.209 28.218 1.00 97.19 468 PHE A C 1
ATOM 3557 O O . PHE A 1 468 ? -5.677 5.771 28.408 1.00 97.19 468 PHE A O 1
ATOM 3564 N N . GLN A 1 469 ? -7.792 5.826 27.645 1.00 96.50 469 GLN A N 1
ATOM 3565 C CA . GLN A 1 469 ? -7.729 7.226 27.227 1.00 96.50 469 GLN A CA 1
ATOM 3566 C C . GLN A 1 469 ? -7.773 8.133 28.459 1.00 96.50 469 GLN A C 1
ATOM 3568 O O . GLN A 1 469 ? -8.624 7.955 29.318 1.00 96.50 469 GLN A O 1
ATOM 3573 N N . MET A 1 470 ? -6.866 9.103 28.547 1.00 94.50 470 MET A N 1
ATOM 3574 C CA . MET A 1 470 ? -6.703 9.986 29.709 1.00 94.50 470 MET A CA 1
ATOM 3575 C C . MET A 1 470 ? -6.788 11.474 29.368 1.00 94.50 470 MET A C 1
ATOM 3577 O O . MET A 1 470 ? -6.824 12.303 30.282 1.00 94.50 470 MET A O 1
ATOM 3581 N N . ARG A 1 471 ? -6.850 11.829 28.082 1.00 90.00 471 ARG A N 1
ATOM 3582 C CA . ARG A 1 471 ? -7.024 13.215 27.657 1.00 90.00 471 ARG A CA 1
ATOM 3583 C C . ARG A 1 471 ? -8.418 13.715 28.023 1.00 90.00 471 ARG A C 1
ATOM 3585 O O . ARG A 1 471 ? -9.408 13.108 27.648 1.00 90.00 471 ARG A O 1
ATOM 3592 N N . GLU A 1 472 ? -8.499 14.847 28.717 1.00 89.31 472 GLU A N 1
ATOM 3593 C CA . GLU A 1 472 ? -9.759 15.390 29.254 1.00 89.31 472 GLU A CA 1
ATOM 3594 C C . GLU A 1 472 ? -10.840 15.613 28.186 1.00 89.31 472 GLU A C 1
ATOM 3596 O O . GLU A 1 472 ? -12.003 15.262 28.398 1.00 89.31 472 GLU A O 1
ATOM 3601 N N . ARG A 1 473 ? -10.443 16.164 27.034 1.00 90.12 473 ARG A N 1
ATOM 3602 C CA . ARG A 1 473 ? -11.315 16.405 25.886 1.00 90.12 473 ARG A CA 1
ATOM 3603 C C . ARG A 1 473 ? -10.582 16.094 24.584 1.00 90.12 473 ARG A C 1
ATOM 3605 O O . ARG A 1 473 ? -9.475 16.593 24.363 1.00 90.12 473 ARG A O 1
ATOM 3612 N N . LEU A 1 474 ? -11.204 15.296 23.723 1.00 86.62 474 LEU A N 1
ATOM 3613 C CA . LEU A 1 474 ? -10.703 14.961 22.393 1.00 86.62 474 LEU A CA 1
ATOM 3614 C C . LEU A 1 474 ? -11.677 15.486 21.346 1.00 86.62 474 LEU A C 1
ATOM 3616 O O . LEU A 1 474 ? -12.811 15.025 21.279 1.00 86.62 474 LEU A O 1
ATOM 3620 N N . VAL A 1 475 ? -11.214 16.429 20.529 1.00 82.56 475 VAL A N 1
ATOM 3621 C CA . VAL A 1 475 ? -11.989 17.001 19.426 1.00 82.56 475 VAL A CA 1
ATOM 3622 C C . VAL A 1 475 ? -11.240 16.741 18.135 1.00 82.56 475 VAL A C 1
ATOM 3624 O O . VAL A 1 475 ? -10.032 16.980 18.066 1.00 82.56 475 VAL A O 1
ATOM 3627 N N . GLY A 1 476 ? -11.940 16.261 17.117 1.00 80.88 476 GLY A N 1
ATOM 3628 C CA . GLY A 1 476 ? -11.316 15.999 15.835 1.00 80.88 476 GLY A CA 1
ATOM 3629 C C . GLY A 1 476 ? -12.287 15.531 14.770 1.00 80.88 476 GLY A C 1
ATOM 3630 O O . GLY A 1 476 ? -13.499 15.457 14.971 1.00 80.88 476 GLY A O 1
ATOM 3631 N N . VAL A 1 477 ? -11.698 15.217 13.625 1.00 81.25 477 VAL A N 1
ATOM 3632 C CA . VAL A 1 477 ? -12.363 14.607 12.481 1.00 81.25 477 VAL A CA 1
ATOM 3633 C C . VAL A 1 477 ? -11.568 13.361 12.125 1.00 81.25 477 VAL A C 1
ATOM 3635 O O . VAL A 1 477 ? -10.348 13.425 11.961 1.00 81.25 477 VAL A O 1
ATOM 3638 N N . HIS A 1 478 ? -12.248 12.225 12.056 1.00 83.62 478 HIS A N 1
ATOM 3639 C CA . HIS A 1 478 ? -11.674 10.941 11.681 1.00 83.62 478 HIS A CA 1
ATOM 3640 C C . HIS A 1 478 ? -12.217 10.509 10.321 1.00 83.62 478 HIS A C 1
ATOM 3642 O O . HIS A 1 478 ? -13.382 10.730 10.010 1.00 83.62 478 HIS A O 1
ATOM 3648 N N . ILE A 1 479 ? -11.380 9.874 9.512 1.00 84.75 479 ILE A N 1
ATOM 3649 C CA . ILE A 1 479 ? -11.786 9.278 8.242 1.00 84.75 479 ILE A CA 1
ATOM 3650 C C . ILE A 1 479 ? -11.466 7.796 8.354 1.00 84.75 479 ILE A C 1
ATOM 3652 O O . ILE A 1 479 ? -10.309 7.437 8.575 1.00 84.75 479 ILE A O 1
ATOM 3656 N N . ASP A 1 480 ? -12.490 6.953 8.232 1.00 90.50 480 ASP A N 1
ATOM 3657 C CA . ASP A 1 480 ? -12.310 5.507 8.306 1.00 90.50 480 ASP A CA 1
ATOM 3658 C C . ASP A 1 480 ? -11.469 5.018 7.116 1.00 90.50 480 ASP A C 1
ATOM 3660 O O . ASP A 1 480 ? -11.707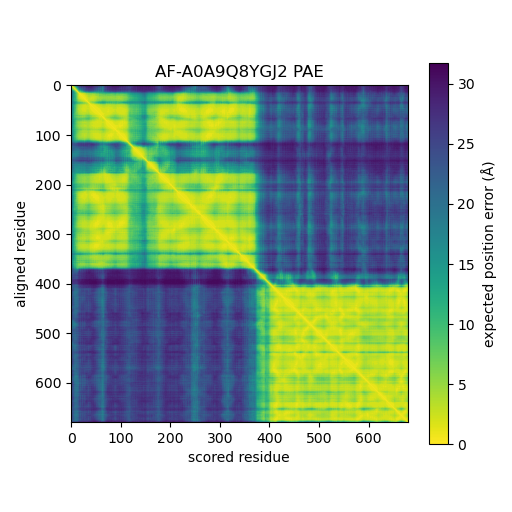 5.383 5.964 1.00 90.50 480 ASP A O 1
ATOM 3664 N N . GLU A 1 481 ? -10.476 4.175 7.385 1.00 85.56 481 GLU A N 1
ATOM 3665 C CA . GLU A 1 481 ? -9.547 3.674 6.369 1.00 85.56 481 GLU A CA 1
ATOM 3666 C C . GLU A 1 481 ? -10.236 2.836 5.274 1.00 85.56 481 GLU A C 1
ATOM 3668 O O . GLU A 1 481 ? -9.838 2.892 4.106 1.00 85.56 481 GLU A O 1
ATOM 3673 N N . ASN A 1 482 ? -11.312 2.122 5.615 1.00 87.38 482 ASN A N 1
ATOM 3674 C CA . ASN A 1 482 ? -12.099 1.303 4.694 1.00 87.38 482 ASN A CA 1
ATOM 3675 C C . ASN A 1 482 ? -13.247 2.100 4.063 1.00 87.38 482 ASN A C 1
ATOM 3677 O O . ASN A 1 482 ? -13.526 1.933 2.878 1.00 87.38 482 ASN A O 1
ATOM 3681 N N . TRP A 1 483 ? -13.887 2.981 4.834 1.00 88.69 483 TRP A N 1
ATOM 3682 C CA . TRP A 1 483 ? -15.135 3.662 4.467 1.00 88.69 483 TRP A CA 1
ATOM 3683 C C . TRP A 1 483 ? -14.969 5.156 4.149 1.00 88.69 483 TRP A C 1
ATOM 3685 O O . TRP A 1 483 ? -15.957 5.886 4.117 1.00 88.69 483 TRP A O 1
ATOM 3695 N N . HIS A 1 484 ? -13.742 5.608 3.868 1.00 81.50 484 HIS A N 1
ATOM 3696 C CA . HIS A 1 484 ? -13.391 7.004 3.557 1.00 81.50 484 HIS A CA 1
ATOM 3697 C C . HIS A 1 484 ? -14.240 7.649 2.454 1.00 81.50 484 HIS A C 1
ATOM 3699 O O . HIS A 1 484 ? -14.431 8.862 2.442 1.00 81.50 484 HIS A O 1
ATOM 3705 N N . GLU A 1 485 ? -14.746 6.857 1.510 1.00 75.69 485 GLU A N 1
ATOM 3706 C CA . GLU A 1 485 ? -15.596 7.347 0.423 1.00 75.69 485 GLU A CA 1
ATOM 3707 C C . GLU A 1 485 ? -16.997 7.784 0.886 1.00 75.69 485 GLU A C 1
ATOM 3709 O O . GLU A 1 485 ? -17.662 8.508 0.156 1.00 75.69 485 GLU A O 1
ATOM 3714 N N . TYR A 1 486 ? -17.441 7.392 2.085 1.00 78.25 486 TYR A N 1
ATOM 3715 C CA . TYR A 1 486 ? -18.798 7.661 2.582 1.00 78.25 486 TYR A CA 1
ATOM 3716 C C . TYR A 1 486 ? -18.889 8.854 3.538 1.00 78.25 486 TYR A C 1
ATOM 3718 O O . TYR A 1 486 ? -19.990 9.249 3.920 1.00 78.25 486 TYR A O 1
ATOM 3726 N N . GLY A 1 487 ? -17.755 9.456 3.899 1.00 75.44 487 GLY A N 1
ATOM 3727 C CA . GLY A 1 487 ? -17.714 10.708 4.641 1.00 75.44 487 GLY A CA 1
ATOM 3728 C C . GLY A 1 487 ? -16.703 10.729 5.777 1.00 75.44 487 GLY A C 1
ATOM 3729 O O . GLY A 1 487 ? -15.798 9.901 5.867 1.00 75.44 487 GLY A O 1
ATOM 3730 N N . GLU A 1 488 ? -16.879 11.721 6.640 1.00 80.50 488 GLU A N 1
ATOM 3731 C CA . GLU A 1 488 ? -15.998 12.021 7.760 1.00 80.50 488 GLU A CA 1
ATOM 3732 C C . GLU A 1 488 ? -16.756 11.843 9.083 1.00 80.50 488 GLU A C 1
ATOM 3734 O O . GLU A 1 488 ? -17.961 12.074 9.175 1.00 80.50 488 GLU A O 1
ATOM 3739 N N . LEU A 1 489 ? -16.039 11.433 10.123 1.00 81.75 489 LEU A N 1
ATOM 3740 C CA . LEU A 1 489 ? -16.543 11.159 11.463 1.00 81.75 489 LEU A CA 1
ATOM 3741 C C . LEU A 1 489 ? -16.031 12.240 12.421 1.00 81.75 489 LEU A C 1
ATOM 3743 O O . LEU A 1 489 ? -14.946 12.124 12.994 1.00 81.75 489 LEU A O 1
ATOM 3747 N N . SER A 1 490 ? -16.805 13.310 12.585 1.00 81.56 490 SER A N 1
ATOM 3748 C CA . SER A 1 490 ? -16.517 14.368 13.562 1.00 81.56 490 SER A CA 1
ATOM 3749 C C . SER A 1 490 ? -16.846 13.914 14.984 1.00 81.56 490 SER A C 1
ATOM 3751 O O . SER A 1 490 ? -17.894 13.308 15.211 1.00 81.56 490 SER A O 1
ATOM 3753 N N . TYR A 1 491 ? -15.981 14.234 15.950 1.00 84.94 491 TYR A N 1
ATOM 3754 C CA . TYR A 1 491 ? -16.161 13.840 17.349 1.00 84.94 491 TYR A CA 1
ATOM 3755 C C . TYR A 1 491 ? -15.729 14.917 18.350 1.00 84.94 491 TYR A C 1
ATOM 3757 O O . TYR A 1 491 ? -14.780 15.668 18.120 1.00 84.94 491 TYR A O 1
ATOM 3765 N N . ASP A 1 492 ? -16.418 14.936 19.494 1.00 86.25 492 ASP A N 1
ATOM 3766 C CA . ASP A 1 492 ? -16.082 15.694 20.704 1.00 86.25 492 ASP A CA 1
ATOM 3767 C C . ASP A 1 492 ? -16.331 14.785 21.916 1.00 86.25 492 ASP A C 1
ATOM 3769 O O . ASP A 1 492 ? -17.467 14.578 22.345 1.00 86.25 492 ASP A O 1
ATOM 3773 N N . LEU A 1 493 ? -15.262 14.161 22.409 1.00 90.62 493 LEU A N 1
ATOM 3774 C CA . LEU A 1 493 ? -15.300 13.179 23.488 1.00 90.62 493 LEU A CA 1
ATOM 3775 C C . LEU A 1 493 ? -14.747 13.791 24.771 1.00 90.62 493 LEU A C 1
ATOM 3777 O O . LEU A 1 493 ? -13.734 14.491 24.748 1.00 90.62 493 LEU A O 1
ATOM 3781 N N . ARG A 1 494 ? -15.366 13.464 25.905 1.00 94.00 494 ARG A N 1
ATOM 3782 C CA . ARG A 1 494 ? -14.900 13.843 27.246 1.00 94.00 494 ARG A CA 1
ATOM 3783 C C . ARG A 1 494 ? -14.555 12.602 28.044 1.00 94.00 494 ARG A C 1
ATOM 3785 O O . ARG A 1 494 ? -15.236 11.593 27.901 1.00 94.00 494 ARG A O 1
ATOM 3792 N N . ILE A 1 495 ? -13.537 12.679 28.894 1.00 96.94 495 ILE A N 1
ATOM 3793 C CA . ILE A 1 495 ? -13.036 11.525 29.651 1.00 96.94 495 ILE A CA 1
ATOM 3794 C C . ILE A 1 495 ? -13.167 11.745 31.156 1.00 96.94 495 ILE A C 1
ATOM 3796 O O . ILE A 1 495 ? -12.742 12.776 31.682 1.00 96.94 495 ILE A O 1
ATOM 3800 N N . ASP A 1 496 ? -13.680 10.739 31.868 1.00 97.69 496 ASP A N 1
ATOM 3801 C CA . ASP A 1 496 ? -13.659 10.693 33.333 1.00 97.69 496 ASP A CA 1
ATOM 3802 C C . ASP A 1 496 ? -12.248 10.320 33.802 1.00 97.69 496 ASP A C 1
ATOM 3804 O O . ASP A 1 496 ? -11.900 9.154 34.015 1.00 97.69 496 ASP A O 1
ATOM 3808 N N . ARG A 1 497 ? -11.389 11.336 33.912 1.00 97.12 497 ARG A N 1
ATOM 3809 C CA . ARG A 1 497 ? -9.979 11.158 34.277 1.00 97.12 497 ARG A CA 1
ATOM 3810 C C . ARG A 1 497 ? -9.781 10.591 35.675 1.00 97.12 497 ARG A C 1
ATOM 3812 O O . ARG A 1 497 ? -8.765 9.939 35.911 1.00 97.12 497 ARG A O 1
ATOM 3819 N N . GLU A 1 498 ? -10.676 10.901 36.607 1.00 97.31 498 GLU A N 1
ATOM 3820 C CA . GLU A 1 498 ? -10.554 10.452 37.991 1.00 97.31 498 GLU A CA 1
ATOM 3821 C C . GLU A 1 498 ? -10.754 8.940 38.057 1.00 97.31 498 GLU A C 1
ATOM 3823 O O . GLU A 1 498 ? -9.849 8.218 38.489 1.00 97.31 498 GLU A O 1
ATOM 3828 N N . ALA A 1 499 ? -11.884 8.458 37.531 1.00 97.06 499 ALA A N 1
ATOM 3829 C CA . ALA A 1 499 ? -12.169 7.034 37.483 1.00 97.06 499 ALA A CA 1
ATOM 3830 C C . ALA A 1 499 ? -11.149 6.292 36.613 1.00 97.06 499 ALA A C 1
ATOM 3832 O O . ALA A 1 499 ? -10.601 5.275 37.037 1.00 97.06 499 ALA A O 1
ATOM 3833 N N . THR A 1 500 ? -10.807 6.833 35.440 1.00 97.50 500 THR A N 1
ATOM 3834 C CA . THR A 1 500 ? -9.855 6.181 34.531 1.00 97.50 500 THR A CA 1
ATOM 3835 C C . THR A 1 500 ? -8.468 6.034 35.159 1.00 97.50 500 THR A C 1
ATOM 3837 O O . THR A 1 500 ? -7.867 4.959 35.093 1.00 97.50 500 THR A O 1
ATOM 3840 N N . ARG A 1 501 ? -7.960 7.065 35.848 1.00 97.62 501 ARG A N 1
ATOM 3841 C CA . ARG A 1 501 ? -6.670 6.986 36.550 1.00 97.62 501 ARG A CA 1
ATOM 3842 C C . ARG A 1 501 ? -6.687 5.937 37.659 1.00 97.62 501 ARG A C 1
ATOM 3844 O O . ARG A 1 501 ? -5.726 5.175 37.772 1.00 97.62 501 ARG A O 1
ATOM 3851 N N . ALA A 1 502 ? -7.759 5.883 38.449 1.00 97.06 502 ALA A N 1
ATOM 3852 C CA . ALA A 1 502 ? -7.904 4.892 39.511 1.00 97.06 502 ALA A CA 1
ATOM 3853 C C . ALA A 1 502 ? -7.939 3.457 38.947 1.00 97.06 502 ALA A C 1
ATOM 3855 O O . ALA A 1 502 ? -7.300 2.555 39.492 1.00 97.06 502 ALA A O 1
ATOM 3856 N N . ILE A 1 503 ? -8.606 3.250 37.807 1.00 97.31 503 ILE A N 1
ATOM 3857 C CA . ILE A 1 503 ? -8.658 1.952 37.119 1.00 97.31 503 ILE A CA 1
ATOM 3858 C C . ILE A 1 503 ? -7.265 1.529 36.643 1.00 97.31 503 ILE A C 1
ATOM 3860 O O . ILE A 1 503 ? -6.845 0.404 36.925 1.00 97.31 503 ILE A O 1
ATOM 3864 N N . ILE A 1 504 ? -6.519 2.429 35.990 1.00 95.25 504 ILE A N 1
ATOM 3865 C CA . ILE A 1 504 ? -5.144 2.163 35.533 1.00 95.25 504 ILE A CA 1
ATOM 3866 C C . ILE A 1 504 ? -4.258 1.732 36.709 1.00 95.25 504 ILE A C 1
ATOM 3868 O O . ILE A 1 504 ? -3.549 0.733 36.606 1.00 95.25 504 ILE A O 1
ATOM 3872 N N . GLN A 1 505 ? -4.322 2.444 37.839 1.00 94.94 505 GLN A N 1
ATOM 3873 C CA . GLN A 1 505 ? -3.525 2.129 39.031 1.00 94.94 505 GLN A CA 1
ATOM 3874 C C . GLN A 1 505 ? -3.880 0.759 39.619 1.00 94.94 505 GLN A C 1
ATOM 3876 O O . GLN A 1 505 ? -2.989 -0.007 39.978 1.00 94.94 505 GLN A O 1
ATOM 3881 N N . SER A 1 506 ? -5.170 0.430 39.660 1.00 94.38 506 SER A N 1
ATOM 3882 C CA . SER A 1 506 ? -5.665 -0.827 40.226 1.00 94.38 506 SER A CA 1
ATOM 3883 C C . SER A 1 506 ? -5.542 -2.038 39.287 1.00 94.38 506 SER A C 1
ATOM 3885 O O . SER A 1 506 ? -5.748 -3.173 39.711 1.00 94.38 506 SER A O 1
ATOM 3887 N N . SER A 1 507 ? -5.205 -1.832 38.008 1.00 90.75 507 SER A N 1
ATOM 3888 C CA . SER A 1 507 ? -5.079 -2.926 37.029 1.00 90.75 507 SER A CA 1
ATOM 3889 C C . SER A 1 507 ? -3.978 -3.923 37.412 1.00 90.75 507 SER A C 1
ATOM 3891 O O . SER A 1 507 ? -4.091 -5.116 37.129 1.00 90.75 507 SER A O 1
ATOM 3893 N N . ARG A 1 508 ? -2.942 -3.462 38.128 1.00 89.69 508 ARG A N 1
ATOM 3894 C CA . ARG A 1 508 ? -1.865 -4.330 38.623 1.00 89.69 508 ARG A CA 1
ATOM 3895 C C . ARG A 1 508 ? -2.347 -5.339 39.665 1.00 89.69 508 ARG A C 1
ATOM 3897 O O . ARG A 1 508 ? -1.788 -6.429 39.724 1.00 89.69 508 ARG A O 1
ATOM 3904 N N . ASP A 1 509 ? -3.408 -5.026 40.412 1.00 92.81 509 ASP A N 1
ATOM 3905 C CA . ASP A 1 509 ? -3.998 -5.929 41.413 1.00 92.81 509 ASP A CA 1
ATOM 3906 C C . ASP A 1 509 ? -4.515 -7.230 40.781 1.00 92.81 509 ASP A C 1
ATOM 3908 O O . ASP A 1 509 ? -4.595 -8.259 41.444 1.00 92.81 509 ASP A O 1
ATOM 3912 N N . ILE A 1 510 ? -4.878 -7.180 39.495 1.00 92.88 510 ILE A N 1
ATOM 3913 C CA . ILE A 1 510 ? -5.352 -8.330 38.713 1.00 92.88 510 ILE A CA 1
ATOM 3914 C C . ILE A 1 510 ? -4.279 -8.860 37.748 1.00 92.88 510 ILE A C 1
ATOM 3916 O O . ILE A 1 510 ? -4.595 -9.592 36.812 1.00 92.88 510 ILE A O 1
ATOM 3920 N N . GLY A 1 511 ? -3.014 -8.477 37.956 1.00 89.38 511 GLY A N 1
ATOM 3921 C CA . GLY A 1 511 ? -1.878 -8.924 37.150 1.00 89.38 511 GLY A CA 1
ATOM 3922 C C . GLY A 1 511 ? -1.797 -8.303 35.754 1.00 89.38 511 GLY A C 1
ATOM 3923 O O . GLY A 1 511 ? -1.102 -8.849 34.900 1.00 89.38 511 GLY A O 1
ATOM 3924 N N . LEU A 1 512 ? -2.490 -7.184 35.498 1.00 91.06 512 LEU A N 1
ATOM 3925 C CA . LEU A 1 512 ? -2.479 -6.506 34.200 1.00 91.06 512 LEU A CA 1
ATOM 3926 C C . LEU A 1 512 ? -1.721 -5.182 34.255 1.00 91.06 512 LEU A C 1
ATOM 3928 O O . LEU A 1 512 ? -1.977 -4.317 35.094 1.00 91.06 512 LEU A O 1
ATOM 3932 N N . ASN A 1 513 ? -0.816 -4.996 33.298 1.00 86.94 513 ASN A N 1
ATOM 3933 C CA . ASN A 1 513 ? -0.212 -3.698 33.048 1.00 86.94 513 ASN A CA 1
ATOM 3934 C C . ASN A 1 513 ? -1.150 -2.859 32.181 1.00 86.94 513 ASN A C 1
ATOM 3936 O O . ASN A 1 513 ? -1.542 -3.267 31.085 1.00 86.94 513 ASN A O 1
ATOM 3940 N N . SER A 1 514 ? -1.467 -1.666 32.675 1.00 90.75 514 SER A N 1
ATOM 3941 C CA . SER A 1 514 ? -2.265 -0.673 31.966 1.00 90.75 514 SER A CA 1
ATOM 3942 C C . SER A 1 514 ? -1.479 0.623 31.829 1.00 90.75 514 SER A C 1
ATOM 3944 O O . SER A 1 514 ? -0.704 0.983 32.719 1.00 90.75 514 SER A O 1
ATOM 3946 N N . LYS A 1 515 ? -1.696 1.344 30.728 1.00 83.00 515 LYS A N 1
ATOM 3947 C CA . LYS A 1 515 ? -1.032 2.618 30.445 1.00 83.00 515 LYS A CA 1
ATOM 3948 C C . LYS A 1 515 ? -2.036 3.732 30.135 1.00 83.00 515 LYS A C 1
ATOM 3950 O O . LYS A 1 515 ? -3.027 3.486 29.442 1.00 83.00 515 LYS A O 1
ATOM 3955 N N . PRO A 1 516 ? -1.768 4.965 30.597 1.00 90.19 516 PRO A N 1
ATOM 3956 C CA . PRO A 1 516 ? -2.523 6.128 30.168 1.00 90.19 516 PRO A CA 1
ATOM 3957 C C . PRO A 1 516 ? -2.126 6.516 28.740 1.00 90.19 516 PRO A C 1
ATOM 3959 O O . PRO A 1 516 ? -0.948 6.508 28.381 1.00 90.19 516 PRO A O 1
ATOM 3962 N N . VAL A 1 517 ? -3.111 6.890 27.934 1.00 87.81 517 VAL A N 1
ATOM 3963 C CA . VAL A 1 517 ? -2.918 7.500 26.618 1.00 87.81 517 VAL A CA 1
ATOM 3964 C C . VAL A 1 517 ? -3.390 8.943 26.715 1.00 87.81 517 VAL A C 1
ATOM 3966 O O . VAL A 1 517 ? -4.566 9.173 26.956 1.00 87.81 517 VAL A O 1
ATOM 3969 N N . ASP A 1 518 ? -2.489 9.909 26.554 1.00 88.69 518 ASP A N 1
ATOM 3970 C CA . ASP A 1 518 ? -2.820 11.341 26.570 1.00 88.69 518 ASP A CA 1
ATOM 3971 C C . ASP A 1 518 ? -1.948 12.075 25.547 1.00 88.69 518 ASP A C 1
ATOM 3973 O O . ASP A 1 518 ? -0.896 12.630 25.859 1.00 88.69 518 ASP A O 1
ATOM 3977 N N . PHE A 1 519 ? -2.368 12.006 24.284 1.00 76.12 519 PHE A N 1
ATOM 3978 C CA . PHE A 1 519 ? -1.723 12.700 23.174 1.00 76.12 519 PHE A CA 1
ATOM 3979 C C . PHE A 1 519 ? -2.741 13.597 22.478 1.00 76.12 519 PHE A C 1
ATOM 3981 O O . PHE A 1 519 ? -3.897 13.214 22.306 1.00 76.12 519 PHE A O 1
ATOM 3988 N N . GLU A 1 520 ? -2.305 14.778 22.038 1.00 65.31 520 GLU A N 1
ATOM 3989 C CA . GLU A 1 520 ? -3.183 15.778 21.417 1.00 65.31 520 GLU A CA 1
ATOM 3990 C C . GLU A 1 520 ? -3.895 15.263 20.161 1.00 65.31 520 GLU A C 1
ATOM 3992 O O . GLU A 1 520 ? -5.071 15.547 19.963 1.00 65.31 520 GLU A O 1
ATOM 3997 N N . ARG A 1 521 ? -3.200 14.471 19.341 1.00 75.81 521 ARG A N 1
ATOM 3998 C CA . ARG A 1 521 ? -3.717 13.919 18.081 1.00 75.81 521 ARG A CA 1
ATOM 3999 C C . ARG A 1 521 ? -3.781 12.399 18.116 1.00 75.81 521 ARG A C 1
ATOM 4001 O O . ARG A 1 521 ? -3.363 11.732 17.173 1.00 75.81 521 ARG A O 1
ATOM 4008 N N . PHE A 1 522 ? -4.231 11.848 19.239 1.00 82.31 522 PHE A N 1
ATOM 4009 C CA . PHE A 1 522 ? -4.413 10.409 19.337 1.00 82.31 522 PHE A CA 1
ATOM 4010 C C . PHE A 1 522 ? -5.520 9.942 18.369 1.00 82.31 522 PHE A C 1
ATOM 4012 O O . PHE A 1 522 ? -6.617 10.505 18.415 1.00 82.31 522 PHE A O 1
ATOM 4019 N N . PRO A 1 523 ? -5.267 8.937 17.509 1.00 83.19 523 PRO A N 1
ATOM 4020 C CA . PRO A 1 523 ? -6.258 8.445 16.558 1.00 83.19 523 PRO A CA 1
ATOM 4021 C C . PRO A 1 523 ? -7.297 7.585 17.285 1.00 83.19 523 PRO A C 1
ATOM 4023 O O . PRO A 1 523 ? -7.078 6.399 17.525 1.00 83.19 523 PRO A O 1
ATOM 4026 N N . ILE A 1 524 ? -8.421 8.194 17.668 1.00 92.31 524 ILE A N 1
ATOM 4027 C CA . ILE A 1 524 ? -9.580 7.445 18.165 1.00 92.31 524 ILE A CA 1
ATOM 4028 C C . ILE A 1 524 ? -10.172 6.641 17.003 1.00 92.31 524 ILE A C 1
ATOM 4030 O O . ILE A 1 524 ? -10.243 7.125 15.875 1.00 92.31 524 ILE A O 1
ATOM 4034 N N . ASP A 1 525 ? -10.558 5.402 17.282 1.00 95.06 525 ASP A N 1
ATOM 4035 C CA . ASP A 1 525 ? -11.092 4.466 16.301 1.00 95.06 525 ASP A CA 1
ATOM 4036 C C . ASP A 1 525 ? -12.534 4.802 15.876 1.00 95.06 525 ASP A C 1
ATOM 4038 O O . ASP A 1 525 ? -13.317 5.395 16.625 1.00 95.06 525 ASP A O 1
ATOM 4042 N N . SER A 1 526 ? -12.910 4.347 14.678 1.00 95.50 526 SER A N 1
ATOM 4043 C CA . SER A 1 526 ? -14.245 4.562 14.103 1.00 95.50 526 SER A CA 1
ATOM 4044 C C . SER A 1 526 ? -1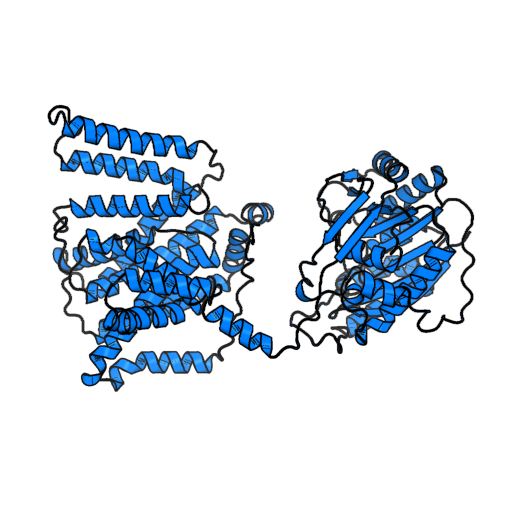5.390 3.980 14.938 1.00 95.50 526 SER A C 1
ATOM 4046 O O . SER A 1 526 ? -16.469 4.578 14.991 1.00 95.50 526 SER A O 1
ATOM 4048 N N . GLY A 1 527 ? -15.166 2.857 15.629 1.00 95.19 527 GLY A N 1
ATOM 4049 C CA . GLY A 1 527 ? -16.166 2.235 16.496 1.00 95.19 527 GLY A CA 1
ATOM 4050 C C . GLY A 1 527 ? -16.534 3.128 17.672 1.00 95.19 527 GLY A C 1
ATOM 4051 O O . GLY A 1 527 ? -17.707 3.429 17.875 1.00 95.19 527 GLY A O 1
ATOM 4052 N N . THR A 1 528 ? -15.536 3.632 18.397 1.00 96.75 528 THR A N 1
ATOM 4053 C CA . THR A 1 528 ? -15.746 4.583 19.497 1.00 96.75 528 THR A CA 1
ATOM 4054 C C . THR A 1 528 ? -16.491 5.833 19.030 1.00 96.75 528 THR A C 1
ATOM 4056 O O . THR A 1 528 ? -17.439 6.270 19.685 1.00 96.75 528 THR A O 1
ATOM 4059 N N . ILE A 1 529 ? -16.082 6.413 17.896 1.00 94.44 529 ILE A N 1
ATOM 4060 C CA . ILE A 1 529 ? -16.666 7.664 17.395 1.00 94.44 529 ILE A CA 1
ATOM 4061 C C . ILE A 1 529 ? -18.126 7.465 16.987 1.00 94.44 529 ILE A C 1
ATOM 4063 O O . ILE A 1 529 ? -18.986 8.231 17.419 1.00 94.44 529 ILE A O 1
ATOM 4067 N N . SER A 1 530 ? -18.416 6.432 16.195 1.00 93.12 530 SER A N 1
ATOM 4068 C CA . SER A 1 530 ? -19.778 6.145 15.735 1.00 93.12 530 SER A CA 1
ATOM 4069 C C . SER A 1 530 ? -20.704 5.753 16.891 1.00 93.12 530 SER A C 1
ATOM 4071 O O . SER A 1 530 ? -21.807 6.291 16.997 1.00 93.12 530 SER A O 1
ATOM 4073 N N . ALA A 1 531 ? -20.245 4.901 17.815 1.00 94.81 531 ALA A N 1
ATOM 4074 C CA . ALA A 1 531 ? -21.017 4.505 18.990 1.00 94.81 531 ALA A CA 1
ATOM 4075 C C . ALA A 1 531 ? -21.324 5.697 19.912 1.00 94.81 531 ALA A C 1
ATOM 4077 O O . ALA A 1 531 ? -22.472 5.874 20.326 1.00 94.81 531 ALA A O 1
ATOM 4078 N N . ASN A 1 532 ? -20.334 6.553 20.200 1.00 93.44 532 ASN A N 1
ATOM 4079 C CA . ASN A 1 532 ? -20.572 7.771 20.975 1.00 93.44 532 ASN A CA 1
ATOM 4080 C C . ASN A 1 532 ? -21.483 8.751 20.220 1.00 93.44 532 ASN A C 1
ATOM 4082 O O . ASN A 1 532 ? -22.357 9.349 20.835 1.00 93.44 532 ASN A O 1
ATOM 4086 N N . GLY A 1 533 ? -21.320 8.897 18.904 1.00 89.31 533 GLY A N 1
ATOM 4087 C CA . GLY A 1 533 ? -22.178 9.749 18.080 1.00 89.31 533 GLY A CA 1
ATOM 4088 C C . GLY A 1 533 ? -23.649 9.328 18.118 1.00 89.31 533 GLY A C 1
ATOM 4089 O O . GLY A 1 533 ? -24.524 10.183 18.209 1.00 89.31 533 GLY A O 1
ATOM 4090 N N . PHE A 1 534 ? -23.935 8.023 18.118 1.00 89.94 534 PHE A N 1
ATOM 4091 C CA . PHE A 1 534 ? -25.302 7.514 18.245 1.00 89.94 534 PHE A CA 1
ATOM 4092 C C . PHE A 1 534 ? -25.880 7.654 19.655 1.00 89.94 534 PHE A C 1
ATOM 4094 O O . PHE A 1 534 ? -27.033 8.053 19.800 1.00 89.94 534 PHE A O 1
ATOM 4101 N N . LEU A 1 535 ? -25.114 7.295 20.688 1.00 90.94 535 LEU A N 1
ATOM 4102 C CA . LEU A 1 535 ? -25.646 7.139 22.048 1.00 90.94 535 LEU A CA 1
ATOM 4103 C C . LEU A 1 535 ? -25.478 8.388 22.923 1.00 90.94 535 LEU A C 1
ATOM 4105 O O . LEU A 1 535 ? -26.287 8.631 23.809 1.00 90.94 535 LEU A O 1
ATOM 4109 N N . ASN A 1 536 ? -24.441 9.187 22.679 1.00 90.75 536 ASN A N 1
ATOM 4110 C CA . ASN A 1 536 ? -24.085 10.384 23.443 1.00 90.75 536 ASN A CA 1
ATOM 4111 C C . ASN A 1 536 ? -23.718 11.552 22.494 1.00 90.75 536 ASN A C 1
ATOM 4113 O O . ASN A 1 536 ? -22.620 12.112 22.587 1.00 90.75 536 ASN A O 1
ATOM 4117 N N . PRO A 1 537 ? -24.619 11.946 21.567 1.00 82.19 537 PRO A N 1
ATOM 4118 C CA . PRO A 1 537 ? -24.326 12.925 20.513 1.00 82.19 537 PRO A CA 1
ATOM 4119 C C . PRO A 1 537 ? -23.926 14.308 21.043 1.00 82.19 537 PRO A C 1
ATOM 4121 O O . PRO A 1 537 ? -23.219 15.051 20.371 1.00 82.19 537 PRO A O 1
ATOM 4124 N N . GLN A 1 538 ? -24.377 14.678 22.245 1.00 78.25 53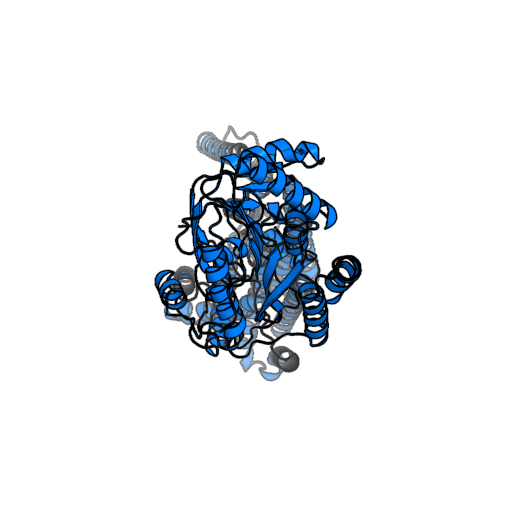8 GLN A N 1
ATOM 4125 C CA . GLN A 1 538 ? -24.037 15.965 22.861 1.00 78.25 538 GLN A CA 1
ATOM 4126 C C . GLN A 1 538 ? -22.692 15.939 23.608 1.00 78.25 538 GLN A C 1
ATOM 4128 O O . GLN A 1 538 ? -22.227 16.991 24.046 1.00 78.25 538 GLN A O 1
ATOM 4133 N N . GLY A 1 539 ? -22.083 14.760 23.793 1.00 80.69 539 GLY A N 1
ATOM 4134 C CA . GLY A 1 539 ? -20.828 14.599 24.533 1.00 80.69 539 GLY A CA 1
ATOM 4135 C C . GLY A 1 539 ? -20.916 15.057 25.994 1.00 80.69 539 GLY A C 1
ATOM 4136 O O . GLY A 1 539 ? -19.926 15.529 26.556 1.00 80.69 539 GLY A O 1
ATOM 4137 N N . THR A 1 540 ? -22.105 14.993 26.603 1.00 83.88 540 THR A N 1
ATOM 4138 C CA . THR A 1 540 ? -22.358 15.505 27.960 1.00 83.88 540 THR A CA 1
ATOM 4139 C C . THR A 1 540 ? -21.908 14.522 29.030 1.00 83.88 540 THR A C 1
ATOM 4141 O O . THR A 1 540 ? -21.347 14.948 30.041 1.00 83.88 540 THR A O 1
ATOM 4144 N N . THR A 1 541 ? -22.093 13.222 28.796 1.00 94.75 541 THR A N 1
ATOM 4145 C CA . THR A 1 541 ? -21.620 12.172 29.702 1.00 94.75 541 THR A CA 1
ATOM 4146 C C . THR A 1 541 ? -20.165 11.813 29.374 1.00 94.75 541 THR A C 1
ATOM 4148 O O . THR A 1 541 ? -19.878 11.471 28.223 1.00 94.75 541 THR A O 1
ATOM 4151 N N . PRO A 1 542 ? -19.227 11.895 30.336 1.00 97.19 542 PRO A N 1
ATOM 4152 C CA . PRO A 1 542 ? -17.835 11.519 30.114 1.00 97.19 542 PRO A CA 1
ATOM 4153 C C . PRO A 1 542 ? -17.667 10.001 29.937 1.00 97.19 542 PRO A C 1
ATOM 4155 O O . PRO A 1 542 ? -18.487 9.207 30.396 1.00 97.19 542 PRO A O 1
ATOM 4158 N N . LEU A 1 543 ? -16.582 9.599 29.274 1.00 97.94 543 LEU A N 1
ATOM 4159 C CA . LEU A 1 543 ? -16.238 8.209 28.991 1.00 97.94 543 LEU A CA 1
ATOM 4160 C C . LEU A 1 543 ? -15.076 7.731 29.870 1.00 97.94 543 LEU A C 1
ATOM 4162 O O . LEU A 1 543 ? -14.118 8.461 30.123 1.00 97.94 543 LEU A O 1
ATOM 4166 N N . ILE A 1 544 ? -15.109 6.457 30.240 1.00 98.25 544 ILE A N 1
ATOM 4167 C CA . ILE A 1 544 ? -13.930 5.663 30.585 1.00 98.25 544 ILE A CA 1
ATOM 4168 C C . ILE A 1 544 ? -13.684 4.767 29.373 1.00 98.25 544 ILE A C 1
ATOM 4170 O O . ILE A 1 544 ? -14.386 3.774 29.184 1.00 98.25 544 ILE A O 1
ATOM 4174 N N . LEU A 1 545 ? -12.730 5.148 28.522 1.00 97.81 545 LEU A N 1
ATOM 4175 C CA . LEU A 1 545 ? -12.493 4.482 27.241 1.00 97.81 545 LEU A CA 1
ATOM 4176 C C . LEU A 1 545 ? -11.281 3.548 27.323 1.00 97.81 545 LEU A C 1
ATOM 4178 O O . LEU A 1 545 ? -10.160 3.996 27.586 1.00 97.81 545 LEU A O 1
ATOM 4182 N N . ALA A 1 546 ? -11.515 2.264 27.059 1.00 97.12 546 ALA A N 1
ATOM 4183 C CA . ALA A 1 546 ? -10.514 1.205 27.037 1.00 97.12 546 ALA A CA 1
ATOM 4184 C C . ALA A 1 546 ? -10.305 0.668 25.615 1.00 97.12 546 ALA A C 1
ATOM 4186 O O . ALA A 1 546 ? -11.265 0.412 24.884 1.00 97.12 546 ALA A O 1
ATOM 4187 N N . GLY A 1 547 ? -9.043 0.452 25.243 1.00 93.56 547 GLY A N 1
ATOM 4188 C CA . GLY A 1 547 ? -8.714 -0.221 23.989 1.00 93.56 547 GLY A CA 1
ATOM 4189 C C . GLY A 1 547 ? -8.760 -1.744 24.100 1.00 93.56 547 GLY A C 1
ATOM 4190 O O . GLY A 1 547 ? -8.748 -2.333 25.179 1.00 93.56 547 GLY A O 1
ATOM 4191 N N . ALA A 1 548 ? -8.751 -2.405 22.961 1.00 94.69 548 ALA A N 1
ATOM 4192 C CA . ALA A 1 548 ? -8.660 -3.838 22.825 1.00 94.69 548 ALA A CA 1
ATOM 4193 C C . ALA A 1 548 ? -7.208 -4.320 22.697 1.00 94.69 548 ALA A C 1
ATOM 4195 O O . ALA A 1 548 ? -6.616 -4.290 21.617 1.00 94.69 548 ALA A O 1
ATOM 4196 N N . ASN A 1 549 ? -6.640 -4.860 23.777 1.00 92.75 549 ASN A N 1
ATOM 4197 C CA . ASN A 1 549 ? -5.360 -5.557 23.681 1.00 92.75 549 ASN A CA 1
ATOM 4198 C C . ASN A 1 549 ? -5.521 -6.896 22.942 1.00 92.75 549 ASN A C 1
ATOM 4200 O O . ASN A 1 549 ? -6.342 -7.732 23.336 1.00 92.75 549 ASN A O 1
ATOM 4204 N N . ILE A 1 550 ? -4.743 -7.113 21.881 1.00 89.44 550 ILE A N 1
ATOM 4205 C CA . ILE A 1 550 ? -4.819 -8.318 21.045 1.00 89.44 550 ILE A CA 1
ATOM 4206 C C . ILE A 1 550 ? -4.384 -9.586 21.790 1.00 89.44 550 ILE A C 1
ATOM 4208 O O . ILE A 1 550 ? -4.879 -10.664 21.472 1.00 89.44 550 ILE A O 1
ATOM 4212 N N . TYR A 1 551 ? -3.519 -9.457 22.799 1.00 88.56 551 TYR A N 1
ATOM 4213 C CA . TYR A 1 551 ? -2.990 -10.582 23.575 1.00 88.56 551 TYR A CA 1
ATOM 4214 C C . TYR A 1 551 ? -3.860 -10.957 24.774 1.00 88.56 551 TYR A C 1
ATOM 4216 O O . TYR A 1 551 ? -3.661 -12.013 25.365 1.00 88.56 551 TYR A O 1
ATOM 4224 N N . HIS A 1 552 ? -4.837 -10.122 25.133 1.00 91.25 552 HIS A N 1
ATOM 4225 C CA . HIS A 1 552 ? -5.811 -10.489 26.152 1.00 91.25 552 HIS A CA 1
ATOM 4226 C C . HIS A 1 552 ? -6.786 -11.518 25.589 1.00 91.25 552 HIS A C 1
ATOM 4228 O O . HIS A 1 552 ? -7.366 -11.320 24.513 1.00 91.25 552 HIS A O 1
ATOM 4234 N N . ASP A 1 553 ? -6.989 -12.591 26.345 1.00 92.38 553 ASP A N 1
ATOM 4235 C CA . ASP A 1 553 ? -8.062 -13.544 26.112 1.00 92.38 553 ASP A CA 1
ATOM 4236 C C . ASP A 1 553 ? -9.407 -13.019 26.653 1.00 92.38 553 ASP A C 1
ATOM 4238 O O . ASP A 1 553 ? -9.538 -11.890 27.151 1.00 92.38 553 ASP A O 1
ATOM 4242 N N . TYR A 1 554 ? -10.443 -13.839 26.483 1.00 92.31 554 TYR A N 1
ATOM 4243 C CA . TYR A 1 554 ? -11.803 -13.508 26.890 1.00 92.31 554 TYR A CA 1
ATOM 4244 C C . TYR A 1 554 ? -11.888 -13.280 28.409 1.00 92.31 554 TYR A C 1
ATOM 4246 O O . TYR A 1 554 ? -12.383 -12.245 28.850 1.00 92.31 554 TYR A O 1
ATOM 4254 N N . GLU A 1 555 ? -11.333 -14.195 29.210 1.00 93.56 555 GLU A N 1
ATOM 4255 C CA . GLU A 1 555 ? -11.361 -14.122 30.676 1.00 93.56 555 GLU A CA 1
ATOM 4256 C C . GLU A 1 555 ? -10.607 -12.897 31.206 1.00 93.56 555 GLU A C 1
ATOM 4258 O O . GLU A 1 555 ? -11.090 -12.193 32.090 1.00 93.56 555 GLU A O 1
ATOM 4263 N N . THR A 1 556 ? -9.449 -12.581 30.629 1.00 95.19 556 THR A N 1
ATOM 4264 C CA . THR A 1 556 ? -8.670 -11.397 30.995 1.00 95.19 556 THR A CA 1
ATOM 4265 C C . THR A 1 556 ? -9.467 -10.116 30.773 1.00 95.19 556 THR A C 1
ATOM 4267 O O . THR A 1 556 ? -9.424 -9.209 31.607 1.00 95.19 556 THR A O 1
ATOM 4270 N N . THR A 1 557 ? -10.238 -10.059 29.685 1.00 96.25 557 THR A N 1
ATOM 4271 C CA . THR A 1 557 ? -11.123 -8.925 29.391 1.00 96.25 557 THR A CA 1
ATOM 4272 C C . THR A 1 557 ? -12.282 -8.842 30.391 1.00 96.25 557 THR A C 1
ATOM 4274 O O . THR A 1 557 ? -12.574 -7.748 30.873 1.00 96.25 557 THR A O 1
ATOM 4277 N N . GLU A 1 558 ? -12.880 -9.976 30.785 1.00 95.69 558 GLU A N 1
ATOM 4278 C CA . GLU A 1 558 ? -13.904 -10.008 31.844 1.00 95.69 558 GLU A CA 1
ATOM 4279 C C . GLU A 1 558 ? -13.354 -9.508 33.190 1.00 95.69 558 GLU A C 1
ATOM 4281 O O . GLU A 1 558 ? -13.996 -8.699 33.865 1.00 95.69 558 GLU A O 1
ATOM 4286 N N . ARG A 1 559 ? -12.156 -9.963 33.588 1.00 96.75 559 ARG A N 1
ATOM 4287 C CA . ARG A 1 559 ? -11.507 -9.546 34.844 1.00 96.75 559 ARG A CA 1
ATOM 4288 C C . ARG A 1 559 ? -11.198 -8.053 34.849 1.00 96.75 559 ARG A C 1
ATOM 4290 O O . ARG A 1 559 ? -11.429 -7.389 35.859 1.00 96.75 559 ARG A O 1
ATOM 4297 N N . LEU A 1 560 ? -10.715 -7.520 33.726 1.00 97.31 560 LEU A N 1
ATOM 4298 C CA . LEU A 1 560 ? -10.455 -6.091 33.576 1.00 97.31 560 LEU A CA 1
ATOM 4299 C C . LEU A 1 560 ? -11.744 -5.272 33.703 1.00 97.31 560 LEU A C 1
ATOM 4301 O O . LEU A 1 560 ? -11.763 -4.289 34.442 1.00 97.31 560 LEU A O 1
ATOM 4305 N N . ALA A 1 561 ? -12.824 -5.695 33.042 1.00 97.44 561 ALA A N 1
ATOM 4306 C CA . ALA A 1 561 ? -14.120 -5.028 33.130 1.00 97.44 561 ALA A CA 1
ATOM 4307 C C . ALA A 1 561 ? -14.680 -5.045 34.560 1.00 97.44 561 ALA A C 1
ATOM 4309 O O . ALA A 1 561 ? -15.127 -4.015 35.065 1.00 97.44 561 ALA A O 1
ATOM 4310 N N . ARG A 1 562 ? -14.578 -6.194 35.245 1.00 97.19 562 ARG A N 1
ATOM 4311 C CA . ARG A 1 562 ? -14.975 -6.353 36.651 1.00 97.19 562 ARG A CA 1
ATOM 4312 C C . ARG A 1 562 ? -14.193 -5.418 37.572 1.00 97.19 562 ARG A C 1
ATOM 4314 O O . ARG A 1 562 ? -14.775 -4.776 38.442 1.00 97.19 562 ARG A O 1
ATOM 4321 N N . LYS A 1 563 ? -12.882 -5.294 37.358 1.00 97.44 563 LYS A N 1
ATOM 4322 C CA . LYS A 1 563 ? -12.046 -4.369 38.130 1.00 97.44 563 LYS A CA 1
ATOM 4323 C C . LYS A 1 563 ? -12.401 -2.911 37.841 1.00 97.44 563 LYS A C 1
ATOM 4325 O O . LYS A 1 563 ? -12.480 -2.105 38.765 1.00 97.44 563 LYS A O 1
ATOM 4330 N N . ALA A 1 564 ? -12.659 -2.576 36.577 1.00 97.44 564 ALA A N 1
ATOM 4331 C CA . ALA A 1 564 ? -13.040 -1.231 36.171 1.00 97.44 564 ALA A CA 1
ATOM 4332 C C . ALA A 1 564 ? -14.349 -0.779 36.837 1.00 97.44 564 ALA A C 1
ATOM 4334 O O . ALA A 1 564 ? -14.409 0.314 37.405 1.00 97.44 564 ALA A O 1
ATOM 4335 N N . ILE A 1 565 ? -15.372 -1.640 36.834 1.00 97.19 565 ILE A N 1
ATOM 4336 C CA . ILE A 1 565 ? -16.651 -1.327 37.473 1.00 97.19 565 ILE A CA 1
ATOM 4337 C C . ILE A 1 565 ? -16.544 -1.273 38.999 1.00 97.19 565 ILE A C 1
ATOM 4339 O O . ILE A 1 565 ? -17.133 -0.386 39.613 1.00 97.19 565 ILE A O 1
ATOM 4343 N N . GLU A 1 566 ? -15.762 -2.158 39.620 1.00 96.69 566 GLU A N 1
ATOM 4344 C CA . GLU A 1 566 ? -15.513 -2.150 41.065 1.00 96.69 566 GLU A CA 1
ATOM 4345 C C . GLU A 1 566 ? -14.920 -0.805 41.515 1.00 96.69 566 GLU A C 1
ATOM 4347 O O . GLU A 1 566 ? -15.373 -0.212 42.494 1.00 96.69 566 GLU A O 1
ATOM 4352 N N . VAL A 1 567 ? -13.930 -0.293 40.778 1.00 97.12 567 VAL A N 1
ATOM 4353 C CA . VAL A 1 567 ? -13.290 0.997 41.064 1.00 97.12 567 VAL A CA 1
ATOM 4354 C C . VAL A 1 567 ? -14.245 2.164 40.832 1.00 97.12 567 VAL A C 1
ATOM 4356 O O . VAL A 1 567 ? -14.366 3.027 41.699 1.00 97.12 567 VAL A O 1
ATOM 4359 N N . ALA A 1 568 ? -14.957 2.187 39.703 1.00 96.81 568 ALA A N 1
ATOM 4360 C CA . ALA A 1 568 ? -15.915 3.251 39.408 1.00 96.81 568 ALA A CA 1
ATOM 4361 C C . ALA A 1 568 ? -17.053 3.303 40.447 1.00 96.81 568 ALA A C 1
ATOM 4363 O O . ALA A 1 568 ? -17.434 4.382 40.900 1.00 96.81 568 ALA A O 1
ATOM 4364 N N . THR A 1 569 ? -17.531 2.139 40.901 1.00 95.81 569 THR A N 1
ATOM 4365 C CA . THR A 1 569 ? -18.550 2.024 41.958 1.00 95.81 569 THR A CA 1
ATOM 4366 C C . THR A 1 569 ? -18.035 2.559 43.293 1.00 95.81 569 THR A C 1
ATOM 4368 O O . THR A 1 569 ? -18.751 3.288 43.977 1.00 95.81 569 THR A O 1
ATOM 4371 N N . ARG A 1 570 ? -16.777 2.259 43.656 1.00 96.50 570 ARG A N 1
ATOM 4372 C CA . ARG A 1 570 ? -16.131 2.800 44.868 1.00 96.50 570 ARG A CA 1
ATOM 4373 C C . ARG A 1 570 ? -16.003 4.324 44.846 1.00 96.50 570 ARG A C 1
ATOM 4375 O O . ARG A 1 570 ? -16.058 4.944 45.902 1.00 96.50 570 ARG A O 1
ATOM 4382 N N . LEU A 1 571 ? -15.884 4.919 43.661 1.00 96.94 571 LEU A N 1
ATOM 4383 C CA . LEU A 1 571 ? -15.907 6.371 43.453 1.00 96.94 571 LEU A CA 1
ATOM 4384 C C . LEU A 1 571 ? -17.332 6.954 43.383 1.00 96.94 571 LEU A C 1
ATOM 4386 O O . LEU A 1 571 ? -17.502 8.126 43.063 1.00 96.94 571 LEU A O 1
ATOM 4390 N N . GLY A 1 572 ? -18.364 6.151 43.658 1.00 96.19 572 GLY A N 1
ATOM 4391 C CA . GLY A 1 572 ? -19.756 6.596 43.668 1.00 96.19 572 GLY A CA 1
ATOM 4392 C C . GLY A 1 572 ? -20.360 6.826 42.280 1.00 96.19 572 GLY A C 1
ATOM 4393 O O . GLY A 1 572 ? -21.407 7.460 42.189 1.00 96.19 572 GLY A O 1
ATOM 4394 N N . ARG A 1 573 ? -19.740 6.326 41.201 1.00 97.12 573 ARG A N 1
ATOM 4395 C CA . ARG A 1 573 ? -20.225 6.528 39.826 1.00 97.12 573 ARG A CA 1
ATOM 4396 C C . ARG A 1 573 ? -21.368 5.575 39.483 1.00 97.12 573 ARG A C 1
ATOM 4398 O O . ARG A 1 573 ? -21.271 4.368 39.709 1.00 97.12 573 ARG A O 1
ATOM 4405 N N . ARG A 1 574 ? -22.419 6.101 38.856 1.00 96.88 574 ARG A N 1
ATOM 4406 C CA . ARG A 1 574 ? -23.408 5.328 38.093 1.00 96.88 574 ARG A CA 1
ATOM 4407 C C . ARG A 1 574 ? -22.881 5.135 36.676 1.00 96.88 574 ARG A C 1
ATOM 4409 O O . ARG A 1 574 ? -22.587 6.108 35.986 1.00 96.88 574 ARG A O 1
ATOM 4416 N N . VAL A 1 575 ? -22.716 3.891 36.255 1.00 97.69 575 VAL A N 1
ATOM 4417 C CA . VAL A 1 575 ? -21.954 3.531 35.058 1.00 97.69 575 VAL A CA 1
ATOM 4418 C C . VAL A 1 575 ? -22.864 2.864 34.040 1.00 97.69 575 VAL A C 1
ATOM 4420 O O . VAL A 1 575 ? -23.492 1.848 34.338 1.00 97.69 575 VAL A O 1
ATOM 4423 N N . ALA A 1 576 ? -22.895 3.403 32.826 1.00 97.69 576 ALA A N 1
ATOM 4424 C CA . ALA A 1 576 ? -23.401 2.672 31.672 1.00 97.69 576 ALA A CA 1
ATOM 4425 C C . ALA A 1 576 ? -22.248 1.901 31.024 1.00 97.69 576 ALA A C 1
ATOM 4427 O O . ALA A 1 576 ? -21.205 2.483 30.736 1.00 97.69 576 ALA A O 1
ATOM 4428 N N . VAL A 1 577 ? -22.401 0.599 30.808 1.00 98.12 577 VAL A N 1
ATOM 4429 C CA . VAL A 1 577 ? -21.354 -0.235 30.199 1.00 98.12 577 VAL A CA 1
ATOM 4430 C C . VAL A 1 577 ? -21.619 -0.381 28.707 1.00 98.12 577 VAL A C 1
ATOM 4432 O O . VAL A 1 577 ? -22.735 -0.704 28.311 1.00 98.12 577 VAL A O 1
ATOM 4435 N N . LEU A 1 578 ? -20.596 -0.185 27.875 1.00 98.19 578 LEU A N 1
ATOM 4436 C CA . LEU A 1 578 ? -20.722 -0.296 26.425 1.00 98.19 578 LEU A CA 1
ATOM 4437 C C . LEU A 1 578 ? -19.625 -1.181 25.827 1.00 98.19 578 LEU A C 1
ATOM 4439 O O . LEU A 1 578 ? -18.438 -0.864 25.916 1.00 98.19 578 LEU A O 1
ATOM 4443 N N . GLY A 1 579 ? -20.035 -2.273 25.183 1.00 98.19 579 GLY A N 1
ATOM 4444 C CA . GLY A 1 579 ? -19.179 -3.068 24.306 1.00 98.19 579 GLY A CA 1
ATOM 4445 C C . GLY A 1 579 ? -19.410 -2.684 22.848 1.00 98.19 579 GLY A C 1
ATOM 4446 O O . GLY A 1 579 ? -20.517 -2.844 22.343 1.00 98.19 579 GLY A O 1
ATOM 4447 N N . VAL A 1 580 ? -18.378 -2.195 22.168 1.00 98.31 580 VAL A N 1
ATOM 4448 C CA . VAL A 1 580 ? -18.440 -1.807 20.755 1.00 98.31 580 VAL A CA 1
ATOM 4449 C C . VAL A 1 580 ? -17.733 -2.871 19.917 1.00 98.31 580 VAL A C 1
ATOM 4451 O O . VAL A 1 580 ? -16.533 -3.085 20.094 1.00 98.31 580 VAL A O 1
ATOM 4454 N N . GLY A 1 581 ? -18.478 -3.548 19.041 1.00 96.75 581 GLY A N 1
ATOM 4455 C CA . GLY A 1 581 ? -17.988 -4.607 18.156 1.00 96.75 581 GLY A CA 1
ATOM 4456 C C . GLY A 1 581 ? -19.093 -5.319 17.368 1.00 96.75 581 GLY A C 1
ATOM 4457 O O . GLY A 1 581 ? -20.266 -5.285 17.735 1.00 96.75 581 GLY A O 1
ATOM 4458 N N . GLY A 1 582 ? -18.727 -5.931 16.240 1.00 94.44 582 GLY A N 1
ATOM 4459 C CA . GLY A 1 582 ? -19.634 -6.720 15.400 1.00 94.44 582 GLY A CA 1
ATOM 4460 C C . GLY A 1 582 ? -19.840 -8.170 15.863 1.00 94.44 582 GLY A C 1
ATOM 4461 O O . GLY A 1 582 ? -19.158 -8.674 16.755 1.00 94.44 582 GLY A O 1
ATOM 4462 N N . LEU A 1 583 ? -20.774 -8.865 15.206 1.00 96.12 583 LEU A N 1
ATOM 4463 C CA . LEU A 1 583 ? -21.001 -10.306 15.345 1.00 96.12 583 LEU A CA 1
ATOM 4464 C C . LEU A 1 583 ? -20.137 -11.064 14.314 1.00 96.12 583 LEU A C 1
ATOM 4466 O O . LEU A 1 583 ? -18.911 -10.974 14.349 1.00 96.12 583 LEU A O 1
ATOM 4470 N N . SER A 1 584 ? -20.735 -11.805 13.376 1.00 96.62 584 SER A N 1
ATOM 4471 C CA . SER A 1 584 ? -20.003 -12.507 12.313 1.00 96.62 584 SER A CA 1
ATOM 4472 C C . SER A 1 584 ? -19.213 -11.561 11.394 1.00 96.62 584 SER A C 1
ATOM 4474 O O . SER A 1 584 ? -19.788 -10.630 10.832 1.00 96.62 584 SER A O 1
ATOM 4476 N N . GLY A 1 585 ? -17.931 -11.839 11.145 1.00 94.38 585 GLY A N 1
ATOM 4477 C CA . GLY A 1 585 ? -16.997 -10.938 10.446 1.00 94.38 585 GLY A CA 1
ATOM 4478 C C . GLY A 1 585 ? -16.792 -11.197 8.947 1.00 94.38 585 GLY A C 1
ATOM 4479 O O . GLY A 1 585 ? -15.765 -10.811 8.382 1.00 94.38 585 GLY A O 1
ATOM 4480 N N . SER A 1 586 ? -17.721 -11.868 8.262 1.00 92.56 586 SER A N 1
ATOM 4481 C CA . SER A 1 586 ? -17.583 -12.171 6.829 1.00 92.56 586 SER A CA 1
ATOM 4482 C C . SER A 1 586 ? -17.921 -10.987 5.908 1.00 92.56 586 SER A C 1
ATOM 4484 O O . SER A 1 586 ? -18.959 -10.966 5.253 1.00 92.56 586 SER A O 1
ATOM 4486 N N . LEU A 1 587 ? -16.989 -10.043 5.767 1.00 92.38 587 LEU A N 1
ATOM 4487 C CA . LEU A 1 587 ? -17.101 -8.903 4.841 1.00 92.38 587 LEU A CA 1
ATOM 4488 C C . LEU A 1 587 ? -17.150 -9.329 3.358 1.00 92.38 587 LEU A C 1
ATOM 4490 O O . LEU A 1 587 ? -16.473 -10.285 2.933 1.00 92.38 587 LEU A O 1
ATOM 4494 N N . PHE A 1 588 ? -17.904 -8.598 2.528 1.00 89.75 588 PHE A N 1
ATOM 4495 C CA . PHE A 1 588 ? -17.743 -8.669 1.069 1.00 89.75 588 PHE A CA 1
ATOM 4496 C C . PHE A 1 588 ? -16.334 -8.212 0.663 1.00 89.75 588 PHE A C 1
ATOM 4498 O O . PHE A 1 588 ? -15.756 -7.318 1.270 1.00 89.75 588 PHE A O 1
ATOM 4505 N N . ARG A 1 589 ? -15.747 -8.876 -0.342 1.00 88.69 589 ARG A N 1
ATOM 4506 C CA . ARG A 1 589 ? -14.410 -8.535 -0.875 1.00 88.69 589 ARG A CA 1
ATOM 4507 C C . ARG A 1 589 ? -14.470 -7.730 -2.170 1.00 88.69 589 ARG A C 1
ATOM 4509 O O . ARG A 1 589 ? -13.441 -7.264 -2.641 1.00 88.69 589 ARG A O 1
ATOM 4516 N N . ASP A 1 590 ? -15.674 -7.587 -2.703 1.00 84.00 590 ASP A N 1
ATOM 4517 C CA . ASP A 1 590 ? -15.998 -6.807 -3.882 1.00 84.00 590 ASP A CA 1
ATOM 4518 C C . ASP A 1 590 ? -16.949 -5.686 -3.457 1.00 84.00 590 ASP A C 1
ATOM 4520 O O . ASP A 1 590 ? -17.684 -5.824 -2.476 1.00 84.00 590 ASP A O 1
ATOM 4524 N N . GLU A 1 591 ? -16.934 -4.581 -4.193 1.00 79.69 591 GLU A N 1
ATOM 4525 C CA . GLU A 1 591 ? -17.867 -3.473 -3.986 1.00 79.69 591 GLU A CA 1
ATOM 4526 C C . GLU A 1 591 ? -19.314 -3.905 -4.278 1.00 79.69 591 GLU A C 1
ATOM 4528 O O . GLU A 1 591 ? -19.614 -4.393 -5.375 1.00 79.69 591 GLU A O 1
ATOM 4533 N N . ILE A 1 592 ? -20.209 -3.690 -3.309 1.00 84.25 592 ILE A N 1
ATOM 4534 C CA . ILE A 1 592 ? -21.641 -4.011 -3.402 1.00 84.25 592 ILE A CA 1
ATOM 4535 C C . ILE A 1 592 ? -22.501 -2.755 -3.576 1.00 84.25 592 ILE A C 1
ATOM 4537 O O . ILE A 1 592 ? -22.085 -1.638 -3.276 1.00 84.25 592 ILE A O 1
ATOM 4541 N N . VAL A 1 593 ? -23.749 -2.941 -4.010 1.00 85.12 593 VAL A N 1
ATOM 4542 C CA . VAL A 1 593 ? -24.764 -1.883 -3.926 1.00 85.12 593 VAL A CA 1
ATOM 4543 C C . VAL A 1 593 ? -25.262 -1.808 -2.484 1.00 85.12 593 VAL A C 1
ATOM 4545 O O . VAL A 1 593 ? -26.011 -2.680 -2.049 1.00 85.12 593 VAL A O 1
ATOM 4548 N N . MET A 1 594 ? -24.869 -0.756 -1.762 1.00 84.31 594 MET A N 1
ATOM 4549 C CA . MET A 1 594 ? -25.109 -0.590 -0.318 1.00 84.31 594 MET A CA 1
ATOM 4550 C C . MET A 1 594 ? -26.575 -0.742 0.115 1.00 84.31 594 MET A C 1
ATOM 4552 O O . MET A 1 594 ? -26.848 -1.260 1.191 1.00 84.31 594 MET A O 1
ATOM 4556 N N . GLN A 1 595 ? -27.524 -0.326 -0.727 1.00 86.38 595 GLN A N 1
ATOM 4557 C CA . GLN A 1 595 ? -28.969 -0.419 -0.457 1.00 86.38 595 GLN A CA 1
ATOM 4558 C C . GLN A 1 595 ? -29.486 -1.865 -0.401 1.00 86.38 595 GLN A C 1
ATOM 4560 O O . GLN A 1 595 ? -30.541 -2.119 0.171 1.00 86.38 595 GLN A O 1
ATOM 4565 N N . HIS A 1 596 ? -28.752 -2.802 -1.005 1.00 89.00 596 HIS A N 1
ATOM 4566 C CA . HIS A 1 596 ? -29.079 -4.228 -1.071 1.00 89.00 596 HIS A CA 1
ATOM 4567 C C . HIS A 1 596 ? -28.112 -5.068 -0.229 1.00 89.00 596 HIS A C 1
ATOM 4569 O O . HIS A 1 596 ? -27.913 -6.256 -0.503 1.00 89.00 596 HIS A O 1
ATOM 4575 N N . ASP A 1 597 ? -27.460 -4.442 0.751 1.00 94.19 597 ASP A N 1
ATOM 4576 C CA . ASP A 1 597 ? -26.573 -5.141 1.665 1.00 94.19 597 ASP A CA 1
ATOM 4577 C C . ASP A 1 597 ? -27.312 -6.258 2.415 1.00 94.19 597 ASP A C 1
ATOM 4579 O O . ASP A 1 597 ? -28.505 -6.179 2.717 1.00 94.19 597 ASP A O 1
ATOM 4583 N N . ARG A 1 598 ? -26.588 -7.346 2.662 1.00 94.88 598 ARG A N 1
ATOM 4584 C CA . ARG A 1 598 ? -27.099 -8.596 3.223 1.00 94.88 598 ARG A CA 1
ATOM 4585 C C . ARG A 1 598 ? -25.964 -9.365 3.866 1.00 94.88 598 ARG A C 1
ATOM 4587 O O . ARG A 1 598 ? -24.811 -9.176 3.499 1.00 94.88 598 ARG A O 1
ATOM 4594 N N . LEU A 1 599 ? -26.292 -10.298 4.753 1.00 94.81 599 LEU A N 1
ATOM 4595 C CA . LEU A 1 599 ? -25.299 -11.219 5.297 1.00 94.81 599 LEU A CA 1
ATOM 4596 C C . LEU A 1 599 ? -24.672 -12.029 4.164 1.00 94.81 599 LEU A C 1
ATOM 4598 O O . LEU A 1 599 ? -25.363 -12.543 3.279 1.00 94.81 599 LEU A O 1
ATOM 4602 N N . LYS A 1 600 ? -23.346 -12.140 4.189 1.00 91.31 600 LYS A N 1
ATOM 4603 C CA . LYS A 1 600 ? -22.601 -12.840 3.139 1.00 91.31 600 LYS A CA 1
ATOM 4604 C C . LYS A 1 600 ? -22.828 -14.352 3.165 1.00 91.31 600 LYS A C 1
ATOM 4606 O O . LYS A 1 600 ? -22.740 -15.003 2.126 1.00 91.31 600 LYS A O 1
ATOM 4611 N N . SER A 1 601 ? -23.077 -14.904 4.347 1.00 92.19 601 SER A N 1
ATOM 4612 C CA . SER A 1 601 ? -23.151 -16.336 4.625 1.00 92.19 601 SER A CA 1
ATOM 4613 C C . SER A 1 601 ? -24.406 -16.626 5.444 1.00 92.19 601 SER A C 1
ATOM 4615 O O . SER A 1 601 ? -24.667 -15.954 6.439 1.00 92.19 601 SER A O 1
ATOM 4617 N N . THR A 1 602 ? -25.187 -17.624 5.031 1.00 92.88 602 THR A N 1
ATOM 4618 C CA . THR A 1 602 ? -26.355 -18.092 5.794 1.00 92.88 602 THR A CA 1
ATOM 4619 C C . THR A 1 602 ? -25.933 -18.785 7.086 1.00 92.88 602 THR A C 1
ATOM 4621 O O . THR A 1 602 ? -26.575 -18.598 8.110 1.00 92.88 602 THR A O 1
ATOM 4624 N N . ALA A 1 603 ? -24.804 -19.501 7.068 1.00 93.50 603 ALA A N 1
ATOM 4625 C CA . ALA A 1 603 ? -24.230 -20.097 8.271 1.00 93.50 603 ALA A CA 1
ATOM 4626 C C . ALA A 1 603 ? -23.848 -19.024 9.305 1.00 93.50 603 ALA A C 1
ATOM 4628 O O . ALA A 1 603 ? -24.005 -19.233 10.504 1.00 93.50 603 ALA A O 1
ATOM 4629 N N . ASP A 1 604 ? -23.389 -17.855 8.850 1.00 94.31 604 ASP A N 1
ATOM 4630 C CA . ASP A 1 604 ? -23.084 -16.732 9.737 1.00 94.31 604 ASP A CA 1
ATOM 4631 C C . ASP A 1 604 ? -24.372 -16.186 10.383 1.00 94.31 604 ASP A C 1
ATOM 4633 O O . ASP A 1 604 ? -24.366 -15.893 11.575 1.00 94.31 604 ASP A O 1
ATOM 4637 N N . ASP A 1 605 ? -25.486 -16.099 9.639 1.00 96.56 605 ASP A N 1
ATOM 4638 C CA . ASP A 1 605 ? -26.808 -15.719 10.181 1.00 96.56 605 ASP A CA 1
ATOM 4639 C C . ASP A 1 605 ? -27.293 -16.708 11.251 1.00 96.56 605 ASP A C 1
ATOM 4641 O O . ASP A 1 605 ? -27.699 -16.297 12.337 1.00 96.56 605 ASP A O 1
ATOM 4645 N N . GLU A 1 606 ? -27.193 -18.014 10.991 1.00 96.62 606 GLU A N 1
ATOM 4646 C CA . GLU A 1 606 ? -27.564 -19.063 11.952 1.00 96.62 606 GLU A CA 1
ATOM 4647 C C . GLU A 1 606 ? -26.763 -18.944 13.256 1.00 96.62 606 GLU A C 1
ATOM 4649 O O . GLU A 1 606 ? -27.332 -18.957 14.352 1.00 96.62 606 GLU A O 1
ATOM 4654 N N . TRP A 1 607 ? -25.448 -18.747 13.142 1.00 96.69 607 TRP A N 1
ATOM 4655 C CA . TRP A 1 607 ? -24.565 -18.514 14.280 1.00 96.69 607 TRP A CA 1
ATOM 4656 C C . TRP A 1 607 ? -24.919 -17.241 15.054 1.00 96.69 607 TRP A C 1
ATOM 4658 O O . TRP A 1 607 ? -25.020 -17.276 16.282 1.00 96.69 607 TRP A O 1
ATOM 4668 N N . ASN A 1 608 ? -25.142 -16.131 14.346 1.00 97.25 608 ASN A N 1
ATOM 4669 C CA . ASN A 1 608 ? -25.536 -14.860 14.948 1.00 97.25 608 ASN A CA 1
ATOM 4670 C C . ASN A 1 608 ? -26.839 -15.014 15.740 1.00 97.25 608 ASN A C 1
ATOM 4672 O O . ASN A 1 608 ? -26.891 -14.656 16.915 1.00 97.25 608 ASN A O 1
ATOM 4676 N N . ARG A 1 609 ? -27.878 -15.595 15.128 1.00 96.69 609 ARG A N 1
ATOM 4677 C CA . ARG A 1 609 ? -29.180 -15.817 15.771 1.00 96.69 609 ARG A CA 1
ATOM 4678 C C . ARG A 1 609 ? -29.071 -16.734 16.981 1.00 96.69 609 ARG A C 1
ATOM 4680 O O . ARG A 1 609 ? -29.679 -16.438 18.004 1.00 96.69 609 ARG A O 1
ATOM 4687 N N . SER A 1 610 ? -28.270 -17.797 16.896 1.00 95.50 610 SER A N 1
ATOM 4688 C CA . SER A 1 610 ? -28.043 -18.701 18.025 1.00 95.50 610 SER A CA 1
ATOM 4689 C C . SER A 1 610 ? -27.417 -17.983 19.222 1.00 95.50 610 SER A C 1
ATOM 4691 O O . SER A 1 610 ? -27.821 -18.234 20.354 1.00 95.50 610 SER A O 1
ATOM 4693 N N . ILE A 1 611 ? -26.437 -17.103 18.998 1.00 95.88 611 ILE A N 1
ATOM 4694 C CA . ILE A 1 611 ? -25.798 -16.338 20.078 1.00 95.88 611 ILE A CA 1
ATOM 4695 C C . ILE A 1 611 ? -26.748 -15.286 20.649 1.00 95.88 611 ILE A C 1
ATOM 4697 O O . ILE A 1 611 ? -26.850 -15.163 21.868 1.00 95.88 611 ILE A O 1
ATOM 4701 N N . LEU A 1 612 ? -27.470 -14.566 19.787 1.00 96.62 612 LEU A N 1
ATOM 4702 C CA . LEU A 1 612 ? -28.454 -13.569 20.211 1.00 96.62 612 LEU A CA 1
ATOM 4703 C C . LEU A 1 612 ? -29.557 -14.197 21.069 1.00 96.62 612 LEU A C 1
ATOM 4705 O O . LEU A 1 612 ? -29.900 -13.653 22.114 1.00 96.62 612 LEU A O 1
ATOM 4709 N N . ASP A 1 613 ? -30.066 -15.364 20.681 1.00 96.50 613 ASP A N 1
ATOM 4710 C CA . ASP A 1 613 ? -31.094 -16.081 21.435 1.00 96.50 613 ASP A CA 1
ATOM 4711 C C . ASP A 1 613 ? -30.601 -16.528 22.824 1.00 96.50 613 ASP A C 1
ATOM 4713 O O . ASP A 1 613 ? -31.309 -16.378 23.821 1.00 96.50 613 ASP A O 1
ATOM 4717 N N . LEU A 1 614 ? -29.354 -16.999 22.933 1.00 95.00 614 LEU A N 1
ATOM 4718 C CA . LEU A 1 614 ? -28.761 -17.312 24.235 1.00 95.00 614 LEU A CA 1
ATOM 4719 C C . LEU A 1 614 ? -28.589 -16.064 25.118 1.00 95.00 614 LEU A C 1
ATOM 4721 O O . LEU A 1 614 ? -28.772 -16.146 26.334 1.00 95.00 614 LEU A O 1
ATOM 4725 N N . MET A 1 615 ? -28.262 -14.909 24.524 1.00 94.69 615 MET A N 1
ATOM 4726 C CA . MET A 1 615 ? -28.172 -13.643 25.258 1.00 94.69 615 MET A CA 1
ATOM 4727 C C . MET A 1 615 ? -29.534 -13.188 25.776 1.00 94.69 615 MET A C 1
ATOM 4729 O O . MET A 1 615 ? -29.646 -12.783 26.932 1.00 94.69 615 MET A O 1
ATOM 4733 N N . VAL A 1 616 ? -30.575 -13.286 24.948 1.00 94.38 616 VAL A N 1
ATOM 4734 C CA . VAL A 1 616 ? -31.945 -12.936 25.344 1.00 94.38 616 VAL A CA 1
ATOM 4735 C C . VAL A 1 616 ? -32.398 -13.792 26.526 1.00 94.38 616 VAL A C 1
ATOM 4737 O O . VAL A 1 616 ? -32.936 -13.261 27.497 1.00 94.38 616 VAL A O 1
ATOM 4740 N N . ARG A 1 617 ? -32.095 -15.096 26.494 1.00 92.56 617 ARG A N 1
ATOM 4741 C CA . ARG A 1 617 ? -32.410 -16.045 27.573 1.00 92.56 617 ARG A CA 1
ATOM 4742 C C . ARG A 1 617 ? -31.580 -15.860 28.849 1.00 92.56 617 ARG A C 1
ATOM 4744 O O . ARG A 1 617 ? -31.947 -16.423 29.876 1.00 92.56 617 ARG A O 1
ATOM 4751 N N . GLY A 1 618 ? -30.475 -15.112 28.800 1.00 89.62 618 GLY A N 1
ATOM 4752 C CA . GLY A 1 618 ? -29.566 -14.946 29.939 1.00 89.62 618 GLY A CA 1
ATOM 4753 C C . GLY A 1 618 ? -28.784 -16.215 30.304 1.00 89.62 618 GLY A C 1
ATOM 4754 O O . GLY A 1 618 ? -28.360 -16.368 31.448 1.00 89.62 618 GLY A O 1
ATOM 4755 N N . ASP A 1 619 ? -28.590 -17.145 29.359 1.00 88.75 619 ASP A N 1
ATOM 4756 C CA . ASP A 1 619 ? -27.897 -18.417 29.610 1.00 88.75 619 ASP A CA 1
ATOM 4757 C C . ASP A 1 619 ? -26.369 -18.250 29.512 1.00 88.75 619 ASP A C 1
ATOM 4759 O O . ASP A 1 619 ? -25.722 -18.555 28.503 1.00 88.75 619 ASP A O 1
ATOM 4763 N N . ALA A 1 620 ? -25.778 -17.726 30.588 1.00 85.81 620 ALA A N 1
ATOM 4764 C CA . ALA A 1 620 ? -24.346 -17.442 30.661 1.00 85.81 620 ALA A CA 1
ATOM 4765 C C . ALA A 1 620 ? -23.463 -18.688 30.489 1.00 85.81 620 ALA A C 1
ATOM 4767 O O . ALA A 1 620 ? -22.387 -18.606 29.888 1.00 85.81 620 ALA A O 1
ATOM 4768 N N . SER A 1 621 ? -23.905 -19.843 30.991 1.00 86.75 621 SER A N 1
ATOM 4769 C CA . SER A 1 621 ? -23.158 -21.099 30.894 1.00 86.75 621 SER A CA 1
ATOM 4770 C C . SER A 1 621 ? -23.126 -21.618 29.459 1.00 86.75 621 SER A C 1
ATOM 4772 O O . SER A 1 621 ? -22.051 -21.955 28.953 1.00 86.75 621 SER A O 1
ATOM 4774 N N . ALA A 1 622 ? -24.270 -21.635 28.769 1.00 90.94 622 ALA A N 1
ATOM 4775 C CA . ALA A 1 622 ? -24.318 -22.031 27.366 1.00 90.94 622 ALA A CA 1
ATOM 4776 C C . ALA A 1 622 ? -23.531 -21.064 26.471 1.00 90.94 622 ALA A C 1
ATOM 4778 O O . ALA A 1 622 ? -22.827 -21.512 25.560 1.00 90.94 622 ALA A O 1
ATOM 4779 N N . LEU A 1 623 ? -23.565 -19.757 26.751 1.00 90.12 623 LEU A N 1
ATOM 4780 C CA . LEU A 1 623 ? -22.772 -18.776 26.005 1.00 90.12 623 LEU A CA 1
ATOM 4781 C C . LEU A 1 623 ? -21.275 -18.975 26.163 1.00 90.12 623 LEU A C 1
ATOM 4783 O O . LEU A 1 623 ? -20.585 -19.053 25.148 1.00 90.12 623 LEU A O 1
ATOM 4787 N N . ARG A 1 624 ? -20.766 -19.129 27.393 1.00 87.75 624 ARG A N 1
ATOM 4788 C CA . ARG A 1 624 ? -19.331 -19.386 27.622 1.00 87.75 624 ARG A CA 1
ATOM 4789 C C . ARG A 1 624 ? -18.831 -20.590 26.819 1.00 87.75 624 ARG A C 1
ATOM 4791 O O . ARG A 1 624 ? -17.746 -20.534 26.251 1.00 87.75 624 ARG A O 1
ATOM 4798 N N . ASN A 1 625 ? -19.645 -21.640 26.705 1.00 90.69 625 ASN A N 1
ATOM 4799 C CA . ASN A 1 625 ? -19.303 -22.844 25.944 1.00 90.69 625 ASN A CA 1
ATOM 4800 C C . ASN A 1 625 ? -19.420 -22.670 24.418 1.00 90.69 625 ASN A C 1
ATOM 4802 O O . ASN A 1 625 ? -18.751 -23.377 23.659 1.00 90.69 625 ASN A O 1
ATOM 4806 N N . THR A 1 626 ? -20.277 -21.757 23.957 1.00 94.25 626 THR A N 1
ATOM 4807 C CA . THR A 1 626 ? -20.580 -21.568 22.528 1.00 94.25 626 THR A CA 1
ATOM 4808 C C . THR A 1 626 ? -19.686 -20.510 21.880 1.00 94.25 626 THR A C 1
ATOM 4810 O O . THR A 1 626 ? -19.318 -20.660 20.716 1.00 94.25 626 THR A O 1
ATOM 4813 N N . ILE A 1 627 ? -19.273 -19.480 22.626 1.00 93.44 627 ILE A N 1
ATOM 4814 C CA . ILE A 1 627 ? -18.491 -18.341 22.117 1.00 93.44 627 ILE A CA 1
ATOM 4815 C C . ILE A 1 627 ? -17.205 -18.750 21.385 1.00 93.44 627 ILE A C 1
ATOM 4817 O O . ILE A 1 627 ? -16.984 -18.212 20.302 1.00 93.44 627 ILE A O 1
ATOM 4821 N N . PRO A 1 628 ? -16.372 -19.695 21.870 1.00 92.31 628 PRO A N 1
ATOM 4822 C CA . PRO A 1 628 ? -15.177 -20.103 21.127 1.00 92.31 628 PRO A CA 1
ATOM 4823 C C . PRO A 1 628 ? -15.514 -20.671 19.741 1.00 92.31 628 PRO A C 1
ATOM 4825 O O . PRO A 1 628 ? -14.906 -20.287 18.745 1.00 92.31 628 PRO A O 1
ATOM 4828 N N . LYS A 1 629 ? -16.553 -21.515 19.659 1.00 93.81 629 LYS A N 1
ATOM 4829 C CA . LYS A 1 629 ? -17.017 -22.111 18.395 1.00 93.81 629 LYS A CA 1
ATOM 4830 C C . LYS A 1 629 ? -17.588 -21.052 17.456 1.00 93.81 629 LYS A C 1
ATOM 4832 O O . LYS A 1 629 ? -17.268 -21.054 16.273 1.00 93.81 629 LYS A O 1
ATOM 4837 N N . PHE A 1 630 ? -18.392 -20.138 17.995 1.00 92.69 630 PHE A N 1
ATOM 4838 C CA . PHE A 1 630 ? -18.943 -19.007 17.257 1.00 92.69 630 PHE A CA 1
ATOM 4839 C C . PHE A 1 630 ? -17.838 -18.106 16.697 1.00 92.69 630 PHE A C 1
ATOM 4841 O O . PHE A 1 630 ? -17.838 -17.791 15.509 1.00 92.69 630 PHE A O 1
ATOM 4848 N N . SER A 1 631 ? -16.866 -17.746 17.538 1.00 91.25 631 SER A N 1
ATOM 4849 C CA . SER A 1 631 ? -15.733 -16.898 17.175 1.00 91.25 631 SER A CA 1
ATOM 4850 C C . SER A 1 631 ? -14.955 -17.460 15.989 1.00 91.25 631 SER A C 1
ATOM 4852 O O . SER A 1 631 ? -14.665 -16.724 15.043 1.00 91.25 631 SER A O 1
ATOM 4854 N N . ASP A 1 632 ? -14.649 -18.756 16.022 1.00 89.62 632 ASP A N 1
ATOM 4855 C CA . ASP A 1 632 ? -13.869 -19.411 14.974 1.00 89.62 632 ASP A CA 1
ATOM 4856 C C . ASP A 1 632 ? -14.695 -19.647 13.700 1.00 89.62 632 ASP A C 1
ATOM 4858 O O . ASP A 1 632 ? -14.219 -19.374 12.595 1.00 89.62 632 ASP A O 1
ATOM 4862 N N . ALA A 1 633 ? -15.943 -20.108 13.833 1.00 90.81 633 ALA A N 1
ATOM 4863 C CA . ALA A 1 633 ? -16.793 -20.444 12.692 1.00 90.81 633 ALA A CA 1
ATOM 4864 C C . ALA A 1 633 ? -17.287 -19.203 11.933 1.00 90.81 633 ALA A C 1
ATOM 4866 O O . ALA A 1 633 ? -17.217 -19.164 10.705 1.00 90.81 633 ALA A O 1
ATOM 4867 N N . ALA A 1 634 ? -17.740 -18.177 12.658 1.00 92.19 634 ALA A N 1
ATOM 4868 C CA . ALA A 1 634 ? -18.316 -16.958 12.092 1.00 92.19 634 ALA A CA 1
ATOM 4869 C C . ALA A 1 634 ? -17.303 -15.802 11.974 1.00 92.19 634 ALA A C 1
ATOM 4871 O O . ALA A 1 634 ? -17.673 -14.692 11.585 1.00 92.19 634 ALA A O 1
ATOM 4872 N N . ARG A 1 635 ? -16.017 -16.049 12.284 1.00 92.56 635 ARG A N 1
ATOM 4873 C CA . ARG A 1 635 ? -14.907 -15.077 12.180 1.00 92.56 635 ARG A CA 1
ATOM 4874 C C . ARG A 1 635 ? -15.196 -13.780 12.932 1.00 92.56 635 ARG A C 1
ATOM 4876 O O . ARG A 1 635 ? -15.078 -12.690 12.378 1.00 92.56 635 ARG A O 1
ATOM 4883 N N . VAL A 1 636 ? -15.641 -13.917 14.171 1.00 91.06 636 VAL A N 1
ATOM 4884 C CA . VAL A 1 636 ? -16.181 -12.805 14.958 1.00 91.06 636 VAL A CA 1
ATOM 4885 C C . VAL A 1 636 ? -15.107 -11.770 15.254 1.00 91.06 636 VAL A C 1
ATOM 4887 O O . VAL A 1 636 ? -13.952 -12.109 15.536 1.00 91.06 636 VAL A O 1
ATOM 4890 N N . GLU A 1 637 ? -15.498 -10.497 15.225 1.00 86.06 637 GLU A N 1
ATOM 4891 C CA . GLU A 1 637 ? -14.588 -9.391 15.492 1.00 86.06 637 GLU A CA 1
ATOM 4892 C C . GLU A 1 637 ? -13.918 -9.550 16.865 1.00 86.06 637 GLU A C 1
ATOM 4894 O O . GLU A 1 637 ? -14.573 -9.685 17.903 1.00 86.06 637 GLU A O 1
ATOM 4899 N N . ASN A 1 638 ? -12.581 -9.556 16.855 1.00 87.94 638 ASN A N 1
ATOM 4900 C CA . ASN A 1 638 ? -11.734 -9.632 18.043 1.00 87.94 638 ASN A CA 1
ATOM 4901 C C . ASN A 1 638 ? -12.148 -10.729 19.048 1.00 87.94 638 ASN A C 1
ATOM 4903 O O . ASN A 1 638 ? -12.124 -10.522 20.265 1.00 87.94 638 ASN A O 1
ATOM 4907 N N . ARG A 1 639 ? -12.573 -11.889 18.527 1.00 91.44 639 ARG A N 1
ATOM 4908 C CA . ARG A 1 639 ? -13.043 -13.049 19.306 1.00 91.44 639 ARG A CA 1
ATOM 4909 C C . ARG A 1 639 ? -14.137 -12.725 20.323 1.00 91.44 639 ARG A C 1
ATOM 4911 O O . ARG A 1 639 ? -14.188 -13.313 21.401 1.00 91.44 639 ARG A O 1
ATOM 4918 N N . PHE A 1 640 ? -14.996 -11.765 19.991 1.00 95.25 640 PHE A N 1
ATOM 4919 C CA . PHE A 1 640 ? -16.145 -11.381 20.806 1.00 95.25 640 PHE A CA 1
ATOM 4920 C C . PHE A 1 640 ? -15.798 -10.800 22.191 1.00 95.25 640 PHE A C 1
ATOM 4922 O O . PHE A 1 640 ? -16.618 -10.799 23.109 1.00 95.25 640 PHE A O 1
ATOM 4929 N N . LYS A 1 641 ? -14.586 -10.250 22.358 1.00 95.81 641 LYS A N 1
ATOM 4930 C CA . LYS A 1 641 ? -14.129 -9.661 23.633 1.00 95.81 641 LYS A CA 1
ATOM 4931 C C . LYS A 1 641 ? -14.917 -8.432 24.086 1.00 95.81 641 LYS A C 1
ATOM 4933 O O . LYS A 1 641 ? -14.960 -8.145 25.275 1.00 95.81 641 LYS A O 1
ATOM 4938 N N . HIS A 1 642 ? -15.578 -7.727 23.174 1.00 96.44 642 HIS A N 1
ATOM 4939 C CA . HIS A 1 642 ? -16.481 -6.637 23.545 1.00 96.44 642 HIS A CA 1
ATOM 4940 C C . HIS A 1 642 ? -17.710 -7.151 24.319 1.00 96.44 642 HIS A C 1
ATOM 4942 O O . HIS A 1 642 ? -18.202 -6.448 25.196 1.00 96.44 642 HIS A O 1
ATOM 4948 N N . PHE A 1 643 ? -18.156 -8.395 24.090 1.00 96.38 643 PHE A N 1
ATOM 4949 C CA . PHE A 1 643 ? -19.141 -9.035 24.964 1.00 96.38 643 PHE A CA 1
ATOM 4950 C C . PHE A 1 643 ? -18.520 -9.459 26.301 1.00 96.38 643 PHE A C 1
ATOM 4952 O O . PHE A 1 643 ? -19.141 -9.221 27.329 1.00 96.38 643 PHE A O 1
ATOM 4959 N N . ALA A 1 644 ? -17.280 -9.970 26.317 1.00 95.88 644 ALA A N 1
ATOM 4960 C CA . ALA A 1 644 ? -16.548 -10.254 27.562 1.00 95.88 644 ALA A CA 1
ATOM 4961 C C . ALA A 1 644 ? -16.459 -9.024 28.478 1.00 95.88 644 ALA A C 1
ATOM 4963 O O . ALA A 1 644 ? -16.597 -9.109 29.696 1.00 95.88 644 ALA A O 1
ATOM 4964 N N . TRP A 1 645 ? -16.252 -7.850 27.883 1.00 97.56 645 TRP A N 1
ATOM 4965 C CA . TRP A 1 645 ? -16.264 -6.590 28.610 1.00 97.56 645 TRP A CA 1
ATOM 4966 C C . TRP A 1 645 ? -17.611 -6.340 29.298 1.00 97.56 645 TRP A C 1
ATOM 4968 O O . TRP A 1 645 ? -17.670 -6.078 30.499 1.00 97.56 645 TRP A O 1
ATOM 4978 N N . VAL A 1 646 ? -18.705 -6.479 28.549 1.00 96.81 646 VAL A N 1
ATOM 4979 C CA . VAL A 1 646 ? -20.062 -6.278 29.065 1.00 96.81 646 VAL A CA 1
ATOM 4980 C C . VAL A 1 646 ? -20.413 -7.329 30.124 1.00 96.81 646 VAL A C 1
ATOM 4982 O O . VAL A 1 646 ? -20.816 -6.966 31.230 1.00 96.81 646 VAL A O 1
ATOM 4985 N N . SER A 1 647 ? -20.200 -8.619 29.845 1.00 95.00 647 SER A N 1
ATOM 4986 C CA . SER A 1 647 ? -20.493 -9.715 30.779 1.00 95.00 647 SER A CA 1
ATOM 4987 C C . SER A 1 647 ? -19.658 -9.623 32.055 1.00 95.00 647 SER A C 1
ATOM 4989 O O . SER A 1 647 ? -20.178 -9.844 33.149 1.00 95.00 647 SER A O 1
ATOM 4991 N N . GLY A 1 648 ? -18.384 -9.237 31.946 1.00 95.06 648 GLY A N 1
ATOM 4992 C CA . GLY A 1 648 ? -17.493 -9.038 33.086 1.00 95.06 648 GLY A CA 1
ATOM 4993 C C . GLY A 1 648 ? -17.929 -7.898 34.008 1.00 95.06 648 GLY A C 1
ATOM 4994 O O . GLY A 1 648 ? -17.835 -8.041 35.229 1.00 95.06 648 GLY A O 1
ATOM 4995 N N . ALA A 1 649 ? -18.434 -6.795 33.443 1.00 95.94 649 ALA A N 1
ATOM 4996 C CA . ALA A 1 649 ? -18.911 -5.644 34.208 1.00 95.94 649 ALA A CA 1
ATOM 4997 C C . ALA A 1 649 ? -20.287 -5.877 34.860 1.00 95.94 649 ALA A C 1
ATOM 4999 O O . ALA A 1 649 ? -20.519 -5.428 35.985 1.00 95.94 649 ALA A O 1
ATOM 5000 N N . ILE A 1 650 ? -21.203 -6.576 34.179 1.00 93.38 650 ILE A N 1
ATOM 5001 C CA . ILE A 1 650 ? -22.519 -6.917 34.745 1.00 93.38 650 ILE A CA 1
ATOM 5002 C C . ILE A 1 650 ? -22.371 -7.994 35.834 1.00 93.38 650 ILE A C 1
ATOM 5004 O O . ILE A 1 650 ? -22.970 -7.873 36.908 1.00 93.38 650 ILE A O 1
ATOM 5008 N N . GLY A 1 651 ? -21.554 -9.021 35.577 1.00 90.50 651 GLY A N 1
ATOM 5009 C CA . GLY A 1 651 ? -21.370 -10.165 36.468 1.00 90.50 651 GLY A CA 1
ATOM 5010 C C . GLY A 1 651 ? -22.657 -10.975 36.653 1.00 90.50 651 GLY A C 1
ATOM 5011 O O . GLY A 1 651 ? -23.442 -11.141 35.721 1.00 90.50 651 GLY A O 1
ATOM 5012 N N . ASP A 1 652 ? -22.900 -11.445 37.877 1.00 84.88 652 ASP A N 1
ATOM 5013 C CA . ASP A 1 652 ? -24.043 -12.312 38.217 1.00 84.88 652 ASP A CA 1
ATOM 5014 C C . ASP A 1 652 ? -25.400 -11.582 38.207 1.00 84.88 652 ASP A C 1
ATOM 5016 O O . ASP A 1 652 ? -26.453 -12.193 38.380 1.00 84.88 652 ASP A O 1
ATOM 5020 N N . ARG A 1 653 ? -25.398 -10.261 37.981 1.00 84.56 653 ARG A N 1
ATOM 5021 C CA . ARG A 1 653 ? -26.615 -9.438 37.881 1.00 84.56 653 ARG A CA 1
ATOM 5022 C C . ARG A 1 653 ? -27.291 -9.528 36.517 1.00 84.56 653 ARG A C 1
ATOM 5024 O O . ARG A 1 653 ? -28.295 -8.856 36.288 1.00 84.56 653 ARG A O 1
ATOM 5031 N N . TRP A 1 654 ? -26.751 -10.322 35.601 1.00 87.81 654 TRP A N 1
ATOM 5032 C CA . TRP A 1 654 ? -27.308 -10.453 34.270 1.00 87.81 654 TRP A CA 1
ATOM 5033 C C . TRP A 1 654 ? -28.603 -11.280 34.281 1.00 87.81 654 TRP A C 1
ATOM 5035 O O . TRP A 1 654 ? -28.596 -12.457 34.631 1.00 87.81 654 TRP A O 1
ATOM 5045 N N . ALA A 1 655 ? -29.728 -10.661 33.905 1.00 85.00 655 ALA A N 1
ATOM 5046 C CA . ALA A 1 655 ? -31.036 -11.324 33.866 1.00 85.00 655 ALA A CA 1
ATOM 5047 C C . ALA A 1 655 ? -31.439 -11.852 32.481 1.00 85.00 655 ALA A C 1
ATOM 5049 O O . ALA A 1 655 ? -32.337 -12.684 32.396 1.00 85.00 655 ALA A O 1
ATOM 5050 N N . GLY A 1 656 ? -30.830 -11.325 31.420 1.00 91.25 656 GLY A N 1
ATOM 5051 C CA . GLY A 1 656 ? -31.253 -11.501 30.032 1.00 91.25 656 GLY A CA 1
ATOM 5052 C C . GLY A 1 656 ? -30.924 -10.261 29.201 1.00 91.25 656 GLY A C 1
ATOM 5053 O O . GLY A 1 656 ? -30.255 -9.336 29.677 1.00 91.25 656 GLY A O 1
ATOM 5054 N N . ALA A 1 657 ? -31.360 -10.238 27.950 1.00 94.44 657 ALA A N 1
ATOM 5055 C CA . ALA A 1 657 ? -31.111 -9.122 27.045 1.00 94.44 657 ALA A CA 1
ATOM 5056 C C . ALA A 1 657 ? -32.283 -8.898 26.087 1.00 94.44 657 ALA A C 1
ATOM 5058 O O . ALA A 1 657 ? -33.089 -9.794 25.846 1.00 94.44 657 ALA A O 1
ATOM 5059 N N . ARG A 1 658 ? -32.338 -7.708 25.497 1.00 95.00 658 ARG A N 1
ATOM 5060 C CA . ARG A 1 658 ? -33.275 -7.328 24.446 1.00 95.00 658 ARG A CA 1
ATOM 5061 C C . ARG A 1 658 ? -32.489 -6.915 23.209 1.00 95.00 658 ARG A C 1
ATOM 5063 O O . ARG A 1 658 ? -31.620 -6.048 23.275 1.00 95.00 658 ARG A O 1
ATOM 5070 N N . VAL A 1 659 ? -32.787 -7.541 22.073 1.00 96.88 659 VAL A N 1
ATOM 5071 C CA . VAL A 1 659 ? -32.199 -7.167 20.781 1.00 96.88 659 VAL A CA 1
ATOM 5072 C C . VAL A 1 659 ? -33.008 -6.008 20.211 1.00 96.88 659 VAL A C 1
ATOM 5074 O O . VAL A 1 659 ? -34.148 -6.191 19.797 1.00 96.88 659 VAL A O 1
ATOM 5077 N N . LEU A 1 660 ? -32.419 -4.815 20.206 1.00 94.62 660 LEU A N 1
ATOM 5078 C CA . LEU A 1 660 ? -33.049 -3.582 19.722 1.00 94.62 660 LEU A CA 1
ATOM 5079 C C . LEU A 1 660 ? -32.968 -3.461 18.199 1.00 94.62 660 LEU A C 1
ATOM 5081 O O . LEU A 1 660 ? -33.828 -2.864 17.560 1.00 94.62 660 LEU A O 1
ATOM 5085 N N . GLY A 1 661 ? -31.930 -4.046 17.606 1.00 95.38 661 GLY A N 1
ATOM 5086 C CA . GLY A 1 661 ? -31.762 -4.109 16.162 1.00 95.38 661 GLY A CA 1
ATOM 5087 C C . GLY A 1 661 ? -30.793 -5.213 15.773 1.00 95.38 661 GLY A C 1
ATOM 5088 O O . GLY A 1 661 ? -29.807 -5.449 16.465 1.00 95.38 661 GLY A O 1
ATOM 5089 N N . TYR A 1 662 ? -31.063 -5.879 14.655 1.00 97.50 662 TYR A N 1
ATOM 5090 C CA . TYR A 1 662 ? -30.184 -6.878 14.054 1.00 97.50 662 TYR A CA 1
ATOM 5091 C C . TYR A 1 662 ? -30.198 -6.707 12.539 1.00 97.50 662 TYR A C 1
ATOM 5093 O O . TYR A 1 662 ? -31.261 -6.510 11.948 1.00 97.50 662 TYR A O 1
ATOM 5101 N N . GLY A 1 663 ? -29.030 -6.773 11.907 1.00 96.50 663 GLY A N 1
ATOM 5102 C CA . GLY A 1 663 ? -28.936 -6.621 10.463 1.00 96.50 663 GLY A CA 1
ATOM 5103 C C . GLY A 1 663 ? -27.526 -6.799 9.911 1.00 96.50 663 GLY A C 1
ATOM 5104 O O . GLY A 1 663 ? -26.571 -6.997 10.670 1.00 96.50 663 GLY A O 1
ATOM 5105 N N . PRO A 1 664 ? -27.399 -6.748 8.576 1.00 96.81 664 PRO A N 1
ATOM 5106 C CA . PRO A 1 664 ? -26.115 -6.799 7.906 1.00 96.81 664 PRO A CA 1
ATOM 5107 C C . PRO A 1 664 ? -25.390 -5.451 7.985 1.00 96.81 664 PRO A C 1
ATOM 5109 O O . PRO A 1 664 ? -26.028 -4.399 8.000 1.00 96.81 664 PRO A O 1
ATOM 5112 N N . ILE A 1 665 ? -24.059 -5.491 7.976 1.00 95.81 665 ILE A N 1
ATOM 5113 C CA . ILE A 1 665 ? -23.222 -4.347 7.606 1.00 95.81 665 ILE A CA 1
ATOM 5114 C C . ILE A 1 665 ? -22.103 -4.836 6.682 1.00 95.81 665 ILE A C 1
ATOM 5116 O O . ILE A 1 665 ? -21.149 -5.488 7.108 1.00 95.81 665 ILE A O 1
ATOM 5120 N N . TYR A 1 666 ? -22.222 -4.542 5.396 1.00 95.50 666 TYR A N 1
ATOM 5121 C CA . TYR A 1 666 ? -21.292 -4.927 4.339 1.00 95.50 666 TYR A CA 1
ATOM 5122 C C . TYR A 1 666 ? -20.952 -6.430 4.325 1.00 95.50 666 TYR A C 1
ATOM 5124 O O . TYR A 1 666 ? -19.795 -6.845 4.194 1.00 95.50 666 TYR A O 1
ATOM 5132 N N . GLY A 1 667 ? -21.966 -7.281 4.487 1.00 94.19 667 GLY A N 1
ATOM 5133 C CA . GLY A 1 667 ? -21.794 -8.734 4.599 1.00 94.19 667 GLY A CA 1
ATOM 5134 C C . GLY A 1 667 ? -21.644 -9.273 6.023 1.00 94.19 667 GLY A C 1
ATOM 5135 O O . GLY A 1 667 ? -21.950 -10.448 6.242 1.00 94.19 667 GLY A O 1
ATOM 5136 N N . THR A 1 668 ? -21.213 -8.444 6.979 1.00 96.44 668 THR A N 1
ATOM 5137 C CA . THR A 1 668 ? -21.045 -8.829 8.394 1.00 96.44 668 THR A CA 1
ATOM 5138 C C . THR A 1 668 ? -22.360 -8.804 9.153 1.00 96.44 668 THR A C 1
ATOM 5140 O O . THR A 1 668 ? -23.314 -8.166 8.718 1.00 96.44 668 THR A O 1
ATOM 5143 N N . GLY A 1 669 ? -22.405 -9.492 10.291 1.00 96.38 669 GLY A N 1
ATOM 5144 C CA . GLY A 1 669 ? -23.534 -9.448 11.211 1.00 96.38 669 GLY A CA 1
ATOM 5145 C C . GLY A 1 669 ? -23.311 -8.399 12.284 1.00 96.38 669 GLY A C 1
ATOM 5146 O O . GLY A 1 669 ? -22.224 -8.298 12.849 1.00 96.38 669 GLY A O 1
ATOM 5147 N N . ALA A 1 670 ? -24.353 -7.640 12.588 1.00 97.31 670 ALA A N 1
ATOM 5148 C CA . ALA A 1 670 ? -24.318 -6.576 13.575 1.00 97.31 670 ALA A CA 1
ATOM 5149 C C . ALA A 1 670 ? -25.612 -6.580 14.391 1.00 97.31 670 ALA A C 1
ATOM 5151 O O . ALA A 1 670 ? -26.681 -6.879 13.858 1.00 97.31 670 ALA A O 1
ATOM 5152 N N . ALA A 1 671 ? -25.522 -6.247 15.678 1.00 97.69 671 ALA A N 1
ATOM 5153 C CA . ALA A 1 671 ? -26.683 -6.109 16.547 1.00 97.69 671 ALA A CA 1
ATOM 5154 C C . ALA A 1 671 ? -26.506 -4.961 17.540 1.00 97.69 671 ALA A C 1
ATOM 5156 O O . ALA A 1 671 ? -25.397 -4.701 18.000 1.00 97.69 671 ALA A O 1
ATOM 5157 N N . VAL A 1 672 ? -27.619 -4.318 17.883 1.00 97.75 672 VAL A N 1
ATOM 5158 C CA . VAL A 1 672 ? -27.737 -3.393 19.011 1.00 97.75 672 VAL A CA 1
ATOM 5159 C C . VAL A 1 672 ? -28.527 -4.108 20.100 1.00 97.75 672 VAL A C 1
ATOM 5161 O O . VAL A 1 672 ? -29.654 -4.544 19.861 1.00 97.75 672 VAL A O 1
ATOM 5164 N N . ILE A 1 673 ? -27.924 -4.271 21.273 1.00 97.38 673 ILE A N 1
ATOM 5165 C CA . ILE A 1 673 ? -28.447 -5.100 22.362 1.00 97.38 673 ILE A CA 1
ATOM 5166 C C . ILE A 1 673 ? -28.445 -4.289 23.654 1.00 97.38 673 ILE A C 1
ATOM 5168 O O . ILE A 1 673 ? -27.436 -3.674 23.994 1.00 97.38 673 ILE A O 1
ATOM 5172 N N . GLU A 1 674 ? -29.553 -4.333 24.387 1.00 96.56 674 GLU A N 1
ATOM 5173 C CA . GLU A 1 674 ? -29.677 -3.834 25.757 1.00 96.56 674 GLU A CA 1
ATOM 5174 C C . GLU A 1 674 ? -29.689 -5.017 26.731 1.00 96.56 674 GLU A C 1
ATOM 5176 O O . GLU A 1 674 ? -30.456 -5.964 26.563 1.00 96.56 674 GLU A O 1
ATOM 5181 N N . PHE A 1 675 ? -28.849 -4.979 27.762 1.00 94.75 675 PHE A N 1
ATOM 5182 C CA . PHE A 1 675 ? -28.786 -6.021 28.784 1.00 94.75 675 PHE A CA 1
ATOM 5183 C C . PHE A 1 675 ? -29.583 -5.620 30.021 1.00 94.75 675 PHE A C 1
ATOM 5185 O O . PHE A 1 675 ? -29.470 -4.503 30.524 1.00 94.75 675 PHE A O 1
ATOM 5192 N N . HIS A 1 676 ? -30.350 -6.569 30.551 1.00 89.94 676 HIS A N 1
ATOM 5193 C CA . HIS A 1 676 ? -31.152 -6.369 31.748 1.00 89.94 676 HIS A CA 1
ATOM 5194 C C . HIS A 1 676 ? -30.280 -6.647 32.976 1.00 89.94 676 HIS A C 1
ATOM 5196 O O . HIS A 1 676 ? -29.802 -7.772 33.173 1.00 89.94 676 HIS A O 1
ATOM 5202 N N . VAL A 1 677 ? -30.068 -5.614 33.791 1.00 84.88 677 VAL A N 1
ATOM 5203 C CA . VAL A 1 677 ? -29.239 -5.658 35.002 1.00 84.88 677 VAL A CA 1
ATOM 5204 C C . VAL A 1 677 ? -30.157 -5.677 36.222 1.00 84.88 677 VAL A C 1
ATOM 5206 O O . VAL A 1 677 ? -31.010 -4.806 36.360 1.00 84.88 677 VAL A O 1
ATOM 5209 N N . ARG A 1 678 ? -30.007 -6.683 37.090 1.00 80.50 678 ARG A N 1
ATOM 5210 C CA . ARG A 1 678 ? -30.724 -6.755 38.374 1.00 80.50 678 ARG A CA 1
ATOM 5211 C C . ARG A 1 678 ? -30.127 -5.766 39.376 1.00 80.50 678 ARG A C 1
ATOM 5213 O O . ARG A 1 678 ? -28.914 -5.536 39.352 1.00 80.50 678 ARG A O 1
ATOM 5220 N N . ASP A 1 679 ? -30.986 -5.223 40.235 1.00 67.25 679 ASP A N 1
ATOM 5221 C CA . ASP A 1 679 ? -30.589 -4.397 41.385 1.00 67.25 679 ASP A CA 1
ATOM 5222 C C . ASP A 1 679 ? -29.710 -5.156 42.389 1.00 67.25 679 ASP A C 1
ATOM 5224 O O . ASP A 1 679 ? -29.963 -6.365 42.618 1.00 67.25 679 ASP A O 1
#

Organism: Ensifer adhaerens (NCBI:txid106592)

Radius of gyration: 33.08 Å; Cα contacts (8 Å, |Δi|>4): 1235; chains: 1; bounding box: 98×50×92 Å

Secondary structure (DSSP, 8-state):
-------PSPP-----HHHHHHHHHHHHHHHHHHTGGGHHHHHHHHHHHHHHHHHHHHIIIIIIT------HHHHHHHHHHHHHHHHHHH---HHHHHHHHHHHHHHHHHHHHGGGG-S---TTHHHHHHHHHHHHHHHHHHHHH-GGG-TT-SHHHHHHHHHHHHHHHHTGGGGS-THHHHHHHHHHHHHHHHHHHH-GGGTGGG-EE------HHHHHHHHHHHHHHHHHHHHHHHHSHHHHHHHHHHH-HHHHHHTT--HHHHHHHHHHHHHHHHHHHHHHHHHHH-EE-HHHHT-THHHHHHHHHHHHH-TT-SSHHHHHHHHHHHIIIIIHHHH--THHHHHHHHHHHHHH-TTHHHHHHHHHHHTTSPPPPP---HHHHHHHHHSS-SS---SPPPPPP-SSEEEEEEEE---SHHHH-TT-GGGHHHHHHHHHHHHHHHHH--SEEEEEEEEEEESSSEEEE--SEEEEEE--TTTGGG--EEEEEEB-HHHHHHHHHHGGGGT--EEEE--TT----HHHHHHHHHH-TT--S-EEEEEEETT--HHHHHHHHHHHHHHHHHTT-EEEEEEE--S-----SS---GGG---S-HHHHHHHHHHHHHHHHT-HHHHHHHHHHHHHHTT-GGGGHHHHHHHHHHGGGEEEEEEEEEEEETTEEEEEEEEEE--

InterPro domains:
  IPR001851 ABC transporter, permease [PF02653] (44-357)
  IPR004183 Extradiol ring-cleavage dioxygenase, class III enzyme, subunit B [PF02900] (428-652)
  IPR043428 High-affinity branched-chain amino acid transport system permease protein LivM-like [PTHR30482] (167-368)
  IPR043428 High-affinity branched-chain amino acid transport system permease protein LivM-like [cd06581] (48-363)